Protein AF-0000000076305616 (afdb_homodimer)

Foldseek 3Di:
DPPLQLLAQQLPQFPPDHSVVLVVVLQVLLLVLLVVQPVPFDKDFFCALDDDSFLGKMKTLPVFALQFEEEEEEEADLQADDGLSRQCLQRLPQSVVRYMYMYGGFHGFPVDAPVRRLVSLLSVLVVVLVSSVVSNHNAYEYEYAAQGLLSQCLCLLDPVSVVVCVVVVSVLRYQEYERELYAQQCVSCVPDCSCVRNPDDPVNNQNRNQLPDDCQPEAADPNYAYEQEYEPSGRNNSVVRSVSVQVSNVSRYVHYHYYYHYDSDTSRCVSNCSNPCPPPVVVVVVCSSPVD/DPPLQLLAQQLPQFPPDHSVVLVVVLQVLLLVLLVCQPVPFDKDFFCALDDDSFLGKMKTLPVFALQFEEEEEEEDDLQADDGLSRQCLQRLPQSVVRYMYMYGGFHGFPVDAPVRRLVSLLSVLVVVLVSSVVSNHNAYEYEYAAQGLLSQCLCLLDPVSVVVCVVVVSVLRYQEYERELYAQQCVSCVPDCSCVRNPDDPVNNQNRNQLPDDCQPEAADPNYAYEQEYEPSGRNNSVVRSVSVQVSNVSRYVHYHYYYHYDSDTSRCVSNCSNPCPPPVNVVVVCSSPVD

Organism: NCBI:txid103933

pLDDT: mean 96.64, std 4.19, range [55.75, 98.94]

Radius of gyration: 24.88 Å; Cα contacts (8 Å, |Δi|>4): 1205; chains: 2; bounding box: 51×72×62 Å

Sequence (584 aa):
MYEQEILYSPSKWSKRFDQMQILSNYYKFAKKVTDDARKNCKCELNIPYGTTERTKYDIYGVDLPKDSPIFIFIHGGYWQEGSKDFAAFTVPVFVNKGIKVITIGYDLCPNVKFGDIISQIKIAIKHILNYASNLECRNVWLSGHSAGAHLASSILYDKLWLDEMTKNGYLNLLKGIVLIGGVYNLNPLLDTNIVTPLKLTKDEINTYSFTTLDTKNNTLIQGLKVIVTIGECDSPGLINESRECTQQLVTIVDDVHYIFLRGNIDHFNIMEELTNEEFILTKVILNNIFHEMYEQEILYSPSKWSKRFDQMQILSNYYKFAKKVTDDARKNCKCELNIPYGTTERTKYDIYGVDLPKDSPIFIFIHGGYWQEGSKDFAAFTVPVFVNKGIKVITIGYDLCPNVKFGDIISQIKIAIKHILNYASNLECRNVWLSGHSAGAHLASSILYDKLWLDEMTKNGYLNLLKGIVLIGGVYNLNPLLDTNIVTPLKLTKDEINTYSFTTLDTKNNTLIQGLKVIVTIGECDSPGLINESRECTQQLVTIVDDVHYIFLRGNIDHFNIMEELTNEEFILTKVILNNIFHE

Nearest PDB structures (foldseek):
  4e11-assembly1_A  TM=9.007E-01  e=4.785E-24  Drosophila melanogaster
  4e14-assembly1_A  TM=8.887E-01  e=6.473E-24  Drosophila melanogaster
  2yh2-assembly1_D  TM=6.624E-01  e=5.402E-14  Pyrobaculum calidifontis
  4po3-assembly1_X  TM=7.235E-01  e=1.911E-12  Lacticaseibacillus rhamnosus HN001
  3ga7-assembly1_A  TM=6.831E-01  e=3.497E-12  Salmonella enterica subsp. enterica serovar Typhimurium str. LT2

Structure (mmCIF, N/CA/C/O backbone):
data_AF-0000000076305616-model_v1
#
loop_
_entity.id
_entity.type
_entity.pdbx_description
1 polymer 'Kynurenine formamidase isoform X2'
#
loop_
_atom_site.group_PDB
_atom_site.id
_atom_site.type_symbol
_atom_site.label_atom_id
_atom_site.label_alt_id
_atom_site.label_comp_id
_atom_site.label_asym_id
_atom_site.label_entity_id
_atom_site.label_seq_id
_atom_site.pdbx_PDB_ins_code
_atom_site.Cartn_x
_atom_site.Cartn_y
_atom_site.Cartn_z
_atom_site.occupancy
_atom_site.B_iso_or_equiv
_atom_site.auth_seq_id
_atom_site.auth_comp_id
_atom_site.auth_asym_id
_atom_site.auth_atom_id
_atom_site.pdbx_PDB_model_num
ATOM 1 N N . MET A 1 1 ? -17.656 -29.75 12.617 1 56.59 1 MET A N 1
ATOM 2 C CA . MET A 1 1 ? -16.578 -29.031 11.93 1 56.59 1 MET A CA 1
ATOM 3 C C . MET A 1 1 ? -15.898 -28.031 12.867 1 56.59 1 MET A C 1
ATOM 5 O O . MET A 1 1 ? -16.578 -27.266 13.547 1 56.59 1 MET A O 1
ATOM 9 N N . TYR A 1 2 ? -14.523 -28.156 13.164 1 78.5 2 TYR A N 1
ATOM 10 C CA . TYR A 1 2 ? -13.773 -27.375 14.141 1 78.5 2 TYR A CA 1
ATOM 11 C C . TYR A 1 2 ? -13.805 -25.891 13.797 1 78.5 2 TYR A C 1
ATOM 13 O O . TYR A 1 2 ? -13.852 -25.516 12.625 1 78.5 2 TYR A O 1
ATOM 21 N N . GLU A 1 3 ? -14.32 -25.078 14.758 1 87.56 3 GLU A N 1
ATOM 22 C CA . GLU A 1 3 ? -14.414 -23.625 14.672 1 87.56 3 GLU A CA 1
ATOM 23 C C . GLU A 1 3 ? -13.281 -23.047 13.82 1 87.56 3 GLU A C 1
ATOM 25 O O . GLU A 1 3 ? -13.508 -22.172 12.992 1 87.56 3 GLU A O 1
ATOM 30 N N . GLN A 1 4 ? -12.188 -23.719 13.93 1 91.5 4 GLN A N 1
ATOM 31 C CA . GLN A 1 4 ? -11.016 -23.25 13.203 1 91.5 4 GLN A CA 1
ATOM 32 C C . GLN A 1 4 ? -11.148 -23.531 11.711 1 91.5 4 GLN A C 1
ATOM 34 O O . GLN A 1 4 ? -10.75 -22.719 10.875 1 91.5 4 GLN A O 1
ATOM 39 N N . GLU A 1 5 ? -11.742 -24.625 11.414 1 93.5 5 GLU A N 1
ATOM 40 C CA . GLU A 1 5 ? -11.914 -25.016 10.016 1 93.5 5 GLU A CA 1
ATOM 41 C C . GLU A 1 5 ? -12.883 -24.062 9.297 1 93.5 5 GLU A C 1
ATOM 43 O O . GLU A 1 5 ? -12.664 -23.719 8.133 1 93.5 5 GLU A O 1
ATOM 48 N N . ILE A 1 6 ? -13.898 -23.656 10 1 95.25 6 ILE A N 1
ATOM 49 C CA . ILE A 1 6 ? -14.875 -22.75 9.43 1 95.25 6 ILE A CA 1
ATOM 50 C C . ILE A 1 6 ? -14.211 -21.406 9.109 1 95.25 6 ILE A C 1
ATOM 52 O O . ILE A 1 6 ? -14.477 -20.812 8.062 1 95.25 6 ILE A O 1
ATOM 56 N N . LEU A 1 7 ? -13.219 -20.984 9.883 1 96.62 7 LEU A N 1
ATOM 57 C CA . LEU A 1 7 ? -12.531 -19.719 9.719 1 96.62 7 LEU A CA 1
ATOM 58 C C . LEU A 1 7 ? -11.625 -19.734 8.492 1 96.62 7 LEU A C 1
ATOM 60 O O . LEU A 1 7 ? -11.211 -18.688 8 1 96.62 7 LEU A O 1
ATOM 64 N N . TYR A 1 8 ? -11.367 -20.938 8.016 1 97.25 8 TYR A N 1
ATOM 65 C CA . TYR A 1 8 ? -10.461 -21.047 6.875 1 97.25 8 TYR A CA 1
ATOM 66 C C . TYR A 1 8 ? -11.156 -21.734 5.699 1 97.25 8 TYR A C 1
ATOM 68 O O . TYR A 1 8 ? -10.492 -22.234 4.789 1 97.25 8 TYR A O 1
ATOM 76 N N . SER A 1 9 ? -12.492 -21.781 5.738 1 96.25 9 SER A N 1
ATOM 77 C CA . SER A 1 9 ? -13.289 -22.312 4.641 1 96.25 9 SER A CA 1
ATOM 78 C C . SER A 1 9 ? -14.062 -21.203 3.932 1 96.25 9 SER A C 1
ATOM 80 O O . SER A 1 9 ? -15.203 -20.906 4.285 1 96.25 9 SER A O 1
ATOM 82 N N . PRO A 1 10 ? -13.492 -20.656 2.914 1 96.62 10 PRO A N 1
ATOM 83 C CA . PRO A 1 10 ? -14.086 -19.484 2.268 1 96.62 10 PRO A CA 1
ATOM 84 C C . PRO A 1 10 ? -15.5 -19.75 1.757 1 96.62 10 PRO A C 1
ATOM 86 O O . PRO A 1 10 ? -16.344 -18.844 1.738 1 96.62 10 PRO A O 1
ATOM 89 N N . SER A 1 11 ? -15.859 -20.969 1.358 1 95.5 11 SER A N 1
ATOM 90 C CA . SER A 1 11 ? -17.156 -21.297 0.788 1 95.5 11 SER A CA 1
ATOM 91 C C . SER A 1 11 ? -18.281 -21.109 1.812 1 95.5 11 SER A C 1
ATOM 93 O O . SER A 1 11 ? -19.453 -21.062 1.454 1 95.5 11 SER A O 1
ATOM 95 N N . LYS A 1 12 ? -17.922 -20.984 3.045 1 95.69 12 LYS A N 1
ATOM 96 C CA . LYS A 1 12 ? -18.922 -20.844 4.109 1 95.69 12 LYS A CA 1
ATOM 97 C C . LYS A 1 12 ? -19.234 -19.375 4.375 1 95.69 12 LYS A C 1
ATOM 99 O O . LYS A 1 12 ? -20.125 -19.062 5.176 1 95.69 12 LYS A O 1
ATOM 104 N N . TRP A 1 13 ? -18.578 -18.484 3.674 1 96.69 13 TRP A N 1
ATOM 105 C CA . TRP A 1 13 ? -18.688 -17.094 4.078 1 96.69 13 TRP A CA 1
ATOM 106 C C . TRP A 1 13 ? -19.219 -16.234 2.934 1 96.69 13 TRP A C 1
ATOM 108 O O . TRP A 1 13 ? -19.375 -15.023 3.08 1 96.69 13 TRP A O 1
ATOM 118 N N . SER A 1 14 ? -19.5 -16.859 1.777 1 95.19 14 SER A N 1
ATOM 119 C CA . SER A 1 14 ? -20.156 -16.125 0.698 1 95.19 14 SER A CA 1
ATOM 120 C C . SER A 1 14 ? -21.578 -15.766 1.072 1 95.19 14 SER A C 1
ATOM 122 O O . SER A 1 14 ? -22.297 -16.562 1.691 1 95.19 14 SER A O 1
ATOM 124 N N . LYS A 1 15 ? -22.016 -14.586 0.667 1 95 15 LYS A N 1
ATOM 125 C CA . LYS A 1 15 ? -23.391 -14.156 0.913 1 95 15 LYS A CA 1
ATOM 126 C C . LYS A 1 15 ? -24.25 -14.367 -0.322 1 95 15 LYS A C 1
ATOM 128 O O . LYS A 1 15 ? -25.469 -14.18 -0.268 1 95 15 LYS A O 1
ATOM 133 N N . ARG A 1 16 ? -23.641 -14.836 -1.451 1 94.06 16 ARG A N 1
ATOM 134 C CA . ARG A 1 16 ? -24.344 -14.953 -2.725 1 94.06 16 ARG A CA 1
ATOM 135 C C . ARG A 1 16 ? -25 -16.328 -2.861 1 94.06 16 ARG A C 1
ATOM 137 O O . ARG A 1 16 ? -26.078 -16.453 -3.469 1 94.06 16 ARG A O 1
ATOM 144 N N . PHE A 1 17 ? -24.312 -17.297 -2.307 1 89.44 17 PHE A N 1
ATOM 145 C CA . PHE A 1 17 ? -24.734 -18.688 -2.439 1 89.44 17 PHE A CA 1
ATOM 146 C C . PHE A 1 17 ? -24.422 -19.469 -1.168 1 89.44 17 PHE A C 1
ATOM 148 O O . PHE A 1 17 ? -23.641 -19.016 -0.335 1 89.44 17 PHE A O 1
ATOM 155 N N . ASP A 1 18 ? -25.125 -20.547 -1.082 1 90.06 18 ASP A N 1
ATOM 156 C CA . ASP A 1 18 ? -24.672 -21.469 -0.04 1 90.06 18 ASP A CA 1
ATOM 157 C C . ASP A 1 18 ? -23.391 -22.188 -0.457 1 90.06 18 ASP A C 1
ATOM 159 O O . ASP A 1 18 ? -22.922 -22.016 -1.582 1 90.06 18 ASP A O 1
ATOM 163 N N . GLN A 1 19 ? -22.812 -22.922 0.464 1 88.06 19 GLN A N 1
ATOM 164 C CA . GLN A 1 19 ? -21.484 -23.484 0.294 1 88.06 19 GLN A CA 1
ATOM 165 C C . GLN A 1 19 ? -21.422 -24.344 -0.967 1 88.06 19 GLN A C 1
ATOM 167 O O . GLN A 1 19 ? -20.5 -24.188 -1.779 1 88.06 19 GLN A O 1
ATOM 172 N N . MET A 1 20 ? -22.297 -25.188 -1.166 1 89.19 20 MET A N 1
ATOM 173 C CA . MET A 1 20 ? -22.281 -26.078 -2.32 1 89.19 20 MET A CA 1
ATOM 174 C C . MET A 1 20 ? -22.516 -25.297 -3.613 1 89.19 20 MET A C 1
ATOM 176 O O . MET A 1 20 ? -21.812 -25.516 -4.605 1 89.19 20 MET A O 1
ATOM 180 N N . GLN A 1 21 ? -23.312 -24.422 -3.607 1 94.19 21 GLN A N 1
ATOM 181 C CA . GLN A 1 21 ? -23.688 -23.641 -4.793 1 94.19 21 GLN A CA 1
ATOM 182 C C . GLN A 1 21 ? -22.562 -22.703 -5.207 1 94.19 21 GLN A C 1
ATOM 184 O O . GLN A 1 21 ? -22.297 -22.516 -6.398 1 94.19 21 GLN A O 1
ATOM 189 N N . ILE A 1 22 ? -21.891 -22.172 -4.234 1 95.31 22 ILE A N 1
ATOM 190 C CA . ILE A 1 22 ? -20.859 -21.188 -4.547 1 95.31 22 ILE A CA 1
ATOM 191 C C . ILE A 1 22 ? -19.703 -21.875 -5.285 1 95.31 22 ILE A C 1
ATOM 193 O O . ILE A 1 22 ? -19.156 -21.312 -6.238 1 95.31 22 ILE A O 1
ATOM 197 N N . LEU A 1 23 ? -19.344 -23.062 -4.871 1 94.12 23 LEU A N 1
ATOM 198 C CA . LEU A 1 23 ? -18.25 -23.781 -5.523 1 94.12 23 LEU A CA 1
ATOM 199 C C . LEU A 1 23 ? -18.656 -24.203 -6.934 1 94.12 23 LEU A C 1
ATOM 201 O O . LEU A 1 23 ? -17.875 -24.047 -7.875 1 94.12 23 LEU A O 1
ATOM 205 N N . SER A 1 24 ? -19.875 -24.719 -7.035 1 95.25 24 SER A N 1
ATOM 206 C CA . SER A 1 24 ? -20.375 -25.141 -8.344 1 95.25 24 SER A CA 1
ATOM 207 C C . SER A 1 24 ? -20.422 -23.953 -9.312 1 95.25 24 SER A C 1
ATOM 209 O O . SER A 1 24 ? -20 -24.062 -10.461 1 95.25 24 SER A O 1
ATOM 211 N N . ASN A 1 25 ? -20.938 -22.906 -8.828 1 96.44 25 ASN A N 1
ATOM 212 C CA . ASN A 1 25 ? -21.016 -21.719 -9.656 1 96.44 25 ASN A CA 1
ATOM 213 C C . ASN A 1 25 ? -19.641 -21.203 -10.047 1 96.44 25 ASN A C 1
ATOM 215 O O . ASN A 1 25 ? -19.422 -20.812 -11.195 1 96.44 25 ASN A O 1
ATOM 219 N N . TYR A 1 26 ? -18.766 -21.266 -9.117 1 96.38 26 TYR A N 1
ATOM 220 C CA . TYR A 1 26 ? -17.422 -20.781 -9.359 1 96.38 26 TYR A CA 1
ATOM 221 C C . TYR A 1 26 ? -16.734 -21.594 -10.453 1 96.38 26 TYR A C 1
ATOM 223 O O . TYR A 1 26 ? -16.172 -21.031 -11.391 1 96.38 26 TYR A O 1
ATOM 231 N N . TYR A 1 27 ? -16.812 -22.844 -10.359 1 95.5 27 TYR A N 1
ATOM 232 C CA . TYR A 1 27 ? -16.141 -23.719 -11.328 1 95.5 27 TYR A CA 1
ATOM 233 C C . TYR A 1 27 ? -16.797 -23.625 -12.695 1 95.5 27 TYR A C 1
ATOM 235 O O . TYR A 1 27 ? -16.125 -23.672 -13.727 1 95.5 27 TYR A O 1
ATOM 243 N N . LYS A 1 28 ? -18.094 -23.516 -12.633 1 97.25 28 LYS A N 1
ATOM 244 C CA . LYS A 1 28 ? -18.812 -23.344 -13.891 1 97.25 28 LYS A CA 1
ATOM 245 C C . LYS A 1 28 ? -18.391 -22.062 -14.594 1 97.25 28 LYS A C 1
ATOM 247 O O . LYS A 1 28 ? -18.141 -22.047 -15.797 1 97.25 28 LYS A O 1
ATOM 252 N N . PHE A 1 29 ? -18.344 -21.016 -13.82 1 97.94 29 PHE A N 1
ATOM 253 C CA . PHE A 1 29 ? -17.938 -19.734 -14.359 1 97.94 29 PHE A CA 1
ATOM 254 C C . PHE A 1 29 ? -16.5 -19.781 -14.859 1 97.94 29 PHE A C 1
ATOM 256 O O . PHE A 1 29 ? -16.203 -19.312 -15.969 1 97.94 29 PHE A O 1
ATOM 263 N N . ALA A 1 30 ? -15.602 -20.359 -14.086 1 98.12 30 ALA A N 1
ATOM 264 C CA . ALA A 1 30 ? -14.18 -20.453 -14.422 1 98.12 30 ALA A CA 1
ATOM 265 C C . ALA A 1 30 ? -13.977 -21.25 -15.711 1 98.12 30 ALA A C 1
ATOM 267 O O . ALA A 1 30 ? -13.188 -20.844 -16.578 1 98.12 30 ALA A O 1
ATOM 268 N N . LYS A 1 31 ? -14.672 -22.297 -15.789 1 97.75 31 LYS A N 1
ATOM 269 C CA . LYS A 1 31 ? -14.578 -23.109 -17 1 97.75 31 LYS A CA 1
ATOM 270 C C . LYS A 1 31 ? -15.062 -22.344 -18.219 1 97.75 31 LYS A C 1
ATOM 272 O O . LYS A 1 31 ? -14.406 -22.359 -19.266 1 97.75 31 LYS A O 1
ATOM 277 N N . LYS A 1 32 ? -16.156 -21.734 -18.078 1 98.25 32 LYS A N 1
ATOM 278 C CA . LYS A 1 32 ? -16.734 -20.969 -19.188 1 98.25 32 LYS A CA 1
ATOM 279 C C . LYS A 1 32 ? -15.766 -19.875 -19.641 1 98.25 32 LYS A C 1
ATOM 281 O O . LYS A 1 32 ? -15.531 -19.703 -20.844 1 98.25 32 LYS A O 1
ATOM 286 N N . VAL A 1 33 ? -15.234 -19.125 -18.703 1 98.44 33 VAL A N 1
ATOM 287 C CA . VAL A 1 33 ? -14.328 -18.016 -19.016 1 98.44 33 VAL A CA 1
ATOM 288 C C . VAL A 1 33 ? -13.086 -18.547 -19.703 1 98.44 33 VAL A C 1
ATOM 290 O O . VAL A 1 33 ? -12.594 -17.953 -20.672 1 98.44 33 VAL A O 1
ATOM 293 N N . THR A 1 34 ? -12.562 -19.688 -19.266 1 98.62 34 THR A N 1
ATOM 294 C CA . THR A 1 34 ? -11.352 -20.266 -19.844 1 98.62 34 THR A CA 1
ATOM 295 C C . THR A 1 34 ? -11.625 -20.797 -21.25 1 98.62 34 THR A C 1
ATOM 297 O O . THR A 1 34 ? -10.844 -20.547 -22.172 1 98.62 34 THR A O 1
ATOM 300 N N . ASP A 1 35 ? -12.75 -21.469 -21.391 1 98.31 35 ASP A N 1
ATOM 301 C CA . ASP A 1 35 ? -13.125 -21.969 -22.703 1 98.31 35 ASP A CA 1
ATOM 302 C C . ASP A 1 35 ? -13.297 -20.828 -23.703 1 98.31 35 ASP A C 1
ATOM 304 O O . ASP A 1 35 ? -12.828 -20.922 -24.844 1 98.31 35 ASP A O 1
ATOM 308 N N . ASP A 1 36 ? -13.953 -19.828 -23.281 1 98.31 36 ASP A N 1
ATOM 309 C CA . ASP A 1 36 ? -14.164 -18.656 -24.125 1 98.31 36 ASP A CA 1
ATOM 310 C C . ASP A 1 36 ? -12.828 -18 -24.5 1 98.31 36 ASP A C 1
ATOM 312 O O . ASP A 1 36 ? -12.633 -17.578 -25.641 1 98.31 36 ASP A O 1
ATOM 316 N N . ALA A 1 37 ? -11.922 -17.953 -23.531 1 98.25 37 ALA A N 1
ATOM 317 C CA . ALA A 1 37 ? -10.602 -17.391 -23.781 1 98.25 37 ALA A CA 1
ATOM 318 C C . ALA A 1 37 ? -9.844 -18.188 -24.844 1 98.25 37 ALA A C 1
ATOM 320 O O . ALA A 1 37 ? -9.242 -17.625 -25.75 1 98.25 37 ALA A O 1
ATOM 321 N N . ARG A 1 38 ? -9.883 -19.484 -24.703 1 97.94 38 ARG A N 1
ATOM 322 C CA . ARG A 1 38 ? -9.18 -20.375 -25.609 1 97.94 38 ARG A CA 1
ATOM 323 C C . ARG A 1 38 ? -9.766 -20.281 -27.016 1 97.94 38 ARG A C 1
ATOM 325 O O . ARG A 1 38 ? -9.047 -20.438 -28 1 97.94 38 ARG A O 1
ATOM 332 N N . LYS A 1 39 ? -11.023 -19.984 -27.062 1 97.25 39 LYS A N 1
ATOM 333 C CA . LYS A 1 39 ? -11.719 -19.875 -28.344 1 97.25 39 LYS A CA 1
ATOM 334 C C . LYS A 1 39 ? -11.484 -18.516 -28.984 1 97.25 39 LYS A C 1
ATOM 336 O O . LYS A 1 39 ? -11.344 -18.422 -30.219 1 97.25 39 LYS A O 1
ATOM 341 N N . ASN A 1 40 ? -11.406 -17.469 -28.219 1 96.06 40 ASN A N 1
ATOM 342 C CA . ASN A 1 40 ? -11.5 -16.125 -28.75 1 96.06 40 ASN A CA 1
ATOM 343 C C . ASN A 1 40 ? -10.133 -15.445 -28.828 1 96.06 40 ASN A C 1
ATOM 345 O O . ASN A 1 40 ? -9.977 -14.43 -29.5 1 96.06 40 ASN A O 1
ATOM 349 N N . CYS A 1 41 ? -9.141 -15.977 -28.125 1 96.69 41 CYS A N 1
ATOM 350 C CA . CYS A 1 41 ? -7.797 -15.422 -28.125 1 96.69 41 CYS A CA 1
ATOM 351 C C . CYS A 1 41 ? -6.805 -16.391 -28.766 1 96.69 41 CYS A C 1
ATOM 353 O O . CYS A 1 41 ? -6.918 -17.594 -28.594 1 96.69 41 CYS A O 1
ATOM 355 N N . LYS A 1 42 ? -5.895 -15.805 -29.562 1 98 42 LYS A N 1
ATOM 356 C CA . LYS A 1 42 ? -4.785 -16.656 -29.984 1 98 42 LYS A CA 1
ATOM 357 C C . LYS A 1 42 ? -3.943 -17.094 -28.797 1 98 42 LYS A C 1
ATOM 359 O O . LYS A 1 42 ? -3.531 -16.25 -27.984 1 98 42 LYS A O 1
ATOM 364 N N . CYS A 1 43 ? -3.773 -18.391 -28.625 1 98.38 43 CYS A N 1
ATOM 365 C CA . CYS A 1 43 ? -3.09 -18.875 -27.438 1 98.38 43 CYS A CA 1
ATOM 366 C C . CYS A 1 43 ? -2.209 -20.078 -27.766 1 98.38 43 CYS A C 1
ATOM 368 O O . CYS A 1 43 ? -2.357 -20.688 -28.828 1 98.38 43 CYS A O 1
ATOM 370 N N . GLU A 1 44 ? -1.207 -20.344 -27.047 1 98.56 44 GLU A N 1
ATOM 371 C CA . GLU A 1 44 ? -0.39 -21.547 -26.984 1 98.56 44 GLU A CA 1
ATOM 372 C C . GLU A 1 44 ? -0.628 -22.312 -25.688 1 98.56 44 GLU A C 1
ATOM 374 O O . GLU A 1 44 ? -0.387 -21.781 -24.609 1 98.56 44 GLU A O 1
ATOM 379 N N . LEU A 1 45 ? -1.111 -23.5 -25.859 1 98.5 45 LEU A N 1
ATOM 380 C CA . LEU A 1 45 ? -1.536 -24.266 -24.688 1 98.5 45 LEU A CA 1
ATOM 381 C C . LEU A 1 45 ? -0.515 -25.344 -24.344 1 98.5 45 LEU A C 1
ATOM 383 O O . LEU A 1 45 ? 0.183 -25.844 -25.219 1 98.5 45 LEU A O 1
ATOM 387 N N . ASN A 1 46 ? -0.396 -25.625 -23.031 1 98.5 46 ASN A N 1
ATOM 388 C CA . ASN A 1 46 ? 0.307 -26.797 -22.5 1 98.5 46 ASN A CA 1
ATOM 389 C C . ASN A 1 46 ? 1.798 -26.75 -22.812 1 98.5 46 ASN A C 1
ATOM 391 O O . ASN A 1 46 ? 2.369 -27.734 -23.281 1 98.5 46 ASN A O 1
ATOM 395 N N . ILE A 1 47 ? 2.396 -25.625 -22.609 1 98.69 47 ILE A N 1
ATOM 396 C CA . ILE A 1 47 ? 3.844 -25.484 -22.719 1 98.69 47 ILE A CA 1
ATOM 397 C C . ILE A 1 47 ? 4.516 -26.094 -21.484 1 98.69 47 ILE A C 1
ATOM 399 O O . ILE A 1 47 ? 4.305 -25.609 -20.359 1 98.69 47 ILE A O 1
ATOM 403 N N . PRO A 1 48 ? 5.293 -27.078 -21.594 1 98.62 48 PRO A N 1
ATOM 404 C CA . PRO A 1 48 ? 5.871 -27.75 -20.438 1 98.62 48 PRO A CA 1
ATOM 405 C C . PRO A 1 48 ? 7.004 -26.969 -19.797 1 98.62 48 PRO A C 1
ATOM 407 O O . PRO A 1 48 ? 7.812 -26.359 -20.5 1 98.62 48 PRO A O 1
ATOM 410 N N . TYR A 1 49 ? 7.082 -26.891 -18.531 1 98.5 49 TYR A N 1
ATOM 411 C CA . TYR A 1 49 ? 8.234 -26.375 -17.797 1 98.5 49 TYR A CA 1
ATOM 412 C C . TYR A 1 49 ? 8.82 -27.438 -16.875 1 98.5 49 TYR A C 1
ATOM 414 O O . TYR A 1 49 ? 9.82 -27.203 -16.203 1 98.5 49 TYR A O 1
ATOM 422 N N . GLY A 1 50 ? 8.141 -28.578 -16.844 1 97.88 50 GLY A N 1
ATOM 423 C CA . GLY A 1 50 ? 8.531 -29.766 -16.109 1 97.88 50 GLY A CA 1
ATOM 424 C C . GLY A 1 50 ? 8.156 -31.047 -16.812 1 97.88 50 GLY A C 1
ATOM 425 O O . GLY A 1 50 ? 7.844 -31.047 -18 1 97.88 50 GLY A O 1
ATOM 426 N N . THR A 1 51 ? 8.164 -32.188 -16.047 1 97.12 51 THR A N 1
ATOM 427 C CA . THR A 1 51 ? 8.062 -33.5 -16.703 1 97.12 51 THR A CA 1
ATOM 428 C C . THR A 1 51 ? 6.664 -34.094 -16.516 1 97.12 51 THR A C 1
ATOM 430 O O . THR A 1 51 ? 6.293 -35.031 -17.188 1 97.12 51 THR A O 1
ATOM 433 N N . THR A 1 52 ? 5.891 -33.531 -15.656 1 97.75 52 THR A N 1
ATOM 434 C CA . THR A 1 52 ? 4.578 -34.094 -15.383 1 97.75 52 THR A CA 1
ATOM 435 C C . THR A 1 52 ? 3.506 -33.438 -16.25 1 97.75 52 THR A C 1
ATOM 437 O O . THR A 1 52 ? 3.742 -32.406 -16.844 1 97.75 52 THR A O 1
ATOM 440 N N . GLU A 1 53 ? 2.307 -34.031 -16.25 1 97.56 53 GLU A N 1
ATOM 441 C CA . GLU A 1 53 ? 1.193 -33.531 -17.062 1 97.56 53 GLU A CA 1
ATOM 442 C C . GLU A 1 53 ? 0.708 -32.188 -16.562 1 97.56 53 GLU A C 1
ATOM 444 O O . GLU A 1 53 ? 0.165 -31.391 -17.328 1 97.56 53 GLU A O 1
ATOM 449 N N . ARG A 1 54 ? 0.952 -31.875 -15.344 1 98.38 54 ARG A N 1
ATOM 450 C CA . ARG A 1 54 ? 0.399 -30.641 -14.766 1 98.38 54 ARG A CA 1
ATOM 451 C C . ARG A 1 54 ? 1.433 -29.531 -14.758 1 98.38 54 ARG A C 1
ATOM 453 O O . ARG A 1 54 ? 1.094 -28.359 -14.531 1 98.38 54 ARG A O 1
ATOM 460 N N . THR A 1 55 ? 2.678 -29.859 -15 1 98.69 55 THR A N 1
ATOM 461 C CA . THR A 1 55 ? 3.738 -28.859 -14.977 1 98.69 55 THR A CA 1
ATOM 462 C C . THR A 1 55 ? 3.854 -28.172 -16.344 1 98.69 55 THR A C 1
ATOM 464 O O . THR A 1 55 ? 4.895 -28.25 -17 1 98.69 55 THR A O 1
ATOM 467 N N . LYS A 1 56 ? 2.777 -27.516 -16.688 1 98.81 56 LYS A N 1
ATOM 468 C CA . LYS A 1 56 ? 2.625 -26.812 -17.938 1 98.81 56 LYS A CA 1
ATOM 469 C C . LYS A 1 56 ? 1.97 -25.438 -17.734 1 98.81 56 LYS A C 1
ATOM 471 O O . LYS A 1 56 ? 1.301 -25.219 -16.719 1 98.81 56 LYS A O 1
ATOM 476 N N . TYR A 1 57 ? 2.234 -24.531 -18.609 1 98.81 57 TYR A N 1
ATOM 477 C CA . TYR A 1 57 ? 1.529 -23.25 -18.578 1 98.81 57 TYR A CA 1
ATOM 478 C C . TYR A 1 57 ? 0.945 -22.906 -19.938 1 98.81 57 TYR A C 1
ATOM 480 O O . TYR A 1 57 ? 1.309 -23.531 -20.953 1 98.81 57 TYR A O 1
ATOM 488 N N . ASP A 1 58 ? -0.035 -22.094 -20 1 98.88 58 ASP A N 1
ATOM 489 C CA . ASP A 1 58 ? -0.681 -21.578 -21.203 1 98.88 58 ASP A CA 1
ATOM 490 C C . ASP A 1 58 ? -0.344 -20.094 -21.406 1 98.88 58 ASP A C 1
ATOM 492 O O . ASP A 1 58 ? -0.211 -19.344 -20.438 1 98.88 58 ASP A O 1
ATOM 496 N N . ILE A 1 59 ? -0.215 -19.688 -22.672 1 98.81 59 ILE A N 1
ATOM 497 C CA . ILE A 1 59 ? -0.005 -18.281 -23.016 1 98.81 59 ILE A CA 1
ATOM 498 C C . ILE A 1 59 ? -1.165 -17.781 -23.875 1 98.81 59 ILE A C 1
ATOM 500 O O . ILE A 1 59 ? -1.467 -18.375 -24.922 1 98.81 59 ILE A O 1
ATOM 504 N N . TYR A 1 60 ? -1.842 -16.781 -23.406 1 98.81 60 TYR A N 1
ATOM 505 C CA . TYR A 1 60 ? -2.896 -16.109 -24.156 1 98.81 60 TYR A CA 1
ATOM 506 C C . TYR A 1 60 ? -2.408 -14.773 -24.703 1 98.81 60 TYR A C 1
ATOM 508 O O . TYR A 1 60 ? -1.687 -14.039 -24.016 1 98.81 60 TYR A O 1
ATOM 516 N N . GLY A 1 61 ? -2.801 -14.414 -25.906 1 98.5 61 GLY A N 1
ATOM 517 C CA . GLY A 1 61 ? -2.352 -13.188 -26.547 1 98.5 61 GLY A CA 1
ATOM 518 C C . GLY A 1 61 ? -1.021 -13.336 -27.25 1 98.5 61 GLY A C 1
ATOM 519 O O . GLY A 1 61 ? -0.166 -12.453 -27.172 1 98.5 61 GLY A O 1
ATOM 520 N N . VAL A 1 62 ? -0.816 -14.484 -27.875 1 98.06 62 VAL A N 1
ATOM 521 C CA . VAL A 1 62 ? 0.474 -14.781 -28.484 1 98.06 62 VAL A CA 1
ATOM 522 C C . VAL A 1 62 ? 0.671 -13.914 -29.719 1 98.06 62 VAL A C 1
ATOM 524 O O . VAL A 1 62 ? 1.787 -13.797 -30.234 1 98.06 62 VAL A O 1
ATOM 527 N N . ASP A 1 63 ? -0.346 -13.336 -30.266 1 98 63 ASP A N 1
ATOM 528 C CA . ASP A 1 63 ? -0.266 -12.492 -31.453 1 98 63 ASP A CA 1
ATOM 529 C C . ASP A 1 63 ? -0.014 -11.039 -31.078 1 98 63 ASP A C 1
ATOM 531 O O . ASP A 1 63 ? 0.171 -10.188 -31.969 1 98 63 ASP A O 1
ATOM 535 N N . LEU A 1 64 ? 0.008 -10.703 -29.812 1 98.31 64 LEU A N 1
ATOM 536 C CA . LEU A 1 64 ? 0.335 -9.352 -29.375 1 98.31 64 LEU A CA 1
ATOM 537 C C . LEU A 1 64 ? 1.801 -9.031 -29.641 1 98.31 64 LEU A C 1
ATOM 539 O O . LEU A 1 64 ? 2.611 -9.938 -29.844 1 98.31 64 LEU A O 1
ATOM 543 N N . PRO A 1 65 ? 2.16 -7.727 -29.656 1 98 65 PRO A N 1
ATOM 544 C CA . PRO A 1 65 ? 3.559 -7.336 -29.859 1 98 65 PRO A CA 1
ATOM 545 C C . PRO A 1 65 ? 4.508 -8.023 -28.875 1 98 65 PRO A C 1
ATOM 547 O O . PRO A 1 65 ? 4.121 -8.336 -27.75 1 98 65 PRO A O 1
ATOM 550 N N . LYS A 1 66 ? 5.695 -8.203 -29.281 1 97.06 66 LYS A N 1
ATOM 551 C CA . LYS A 1 66 ? 6.699 -8.906 -28.484 1 97.06 66 LYS A CA 1
ATOM 552 C C . LYS A 1 66 ? 6.969 -8.188 -27.172 1 97.06 66 LYS A C 1
ATOM 554 O O . LYS A 1 66 ? 7.191 -8.828 -26.141 1 97.06 66 LYS A O 1
ATOM 559 N N . ASP A 1 67 ? 6.875 -6.914 -27.203 1 97.38 67 ASP A N 1
ATOM 560 C CA . ASP A 1 67 ? 7.23 -6.148 -26.016 1 97.38 67 ASP A CA 1
ATOM 561 C C . ASP A 1 67 ? 6.027 -5.965 -25.094 1 97.38 67 ASP A C 1
ATOM 563 O O . ASP A 1 67 ? 6.113 -5.27 -24.078 1 97.38 67 ASP A O 1
ATOM 567 N N . SER A 1 68 ? 4.855 -6.621 -25.391 1 98.38 68 SER A N 1
ATOM 568 C CA . SER A 1 68 ? 3.672 -6.52 -24.547 1 98.38 68 SER A CA 1
ATOM 569 C C . SER A 1 68 ? 3.969 -6.984 -23.125 1 98.38 68 SER A C 1
ATOM 571 O O . SER A 1 68 ? 4.719 -7.941 -22.922 1 98.38 68 SER A O 1
ATOM 573 N N . PRO A 1 69 ? 3.404 -6.273 -22.109 1 98.62 69 PRO A N 1
ATOM 574 C CA . PRO A 1 69 ? 3.531 -6.781 -20.75 1 98.62 69 PRO A CA 1
ATOM 575 C C . PRO A 1 69 ? 2.971 -8.195 -20.594 1 98.62 69 PRO A C 1
ATOM 577 O O . PRO A 1 69 ? 2.156 -8.633 -21.406 1 98.62 69 PRO A O 1
ATOM 580 N N . ILE A 1 70 ? 3.432 -8.891 -19.625 1 98.81 70 ILE A N 1
ATOM 581 C CA . ILE A 1 70 ? 2.971 -10.242 -19.328 1 98.81 70 ILE A CA 1
ATOM 582 C C . ILE A 1 70 ? 2.412 -10.297 -17.906 1 98.81 70 ILE A C 1
ATOM 584 O O . ILE A 1 70 ? 3.025 -9.773 -16.969 1 98.81 70 ILE A O 1
ATOM 588 N N . PHE A 1 71 ? 1.246 -10.836 -17.781 1 98.88 71 PHE A N 1
ATOM 589 C CA . PHE A 1 71 ? 0.614 -11.078 -16.484 1 98.88 71 PHE A CA 1
ATOM 590 C C . PHE A 1 71 ? 0.509 -12.578 -16.219 1 98.88 71 PHE A C 1
ATOM 592 O O . PHE A 1 71 ? -0.196 -13.297 -16.938 1 98.88 71 PHE A O 1
ATOM 599 N N . ILE A 1 72 ? 1.221 -13.07 -15.203 1 98.94 72 ILE A N 1
ATOM 600 C CA . ILE A 1 72 ? 1.253 -14.484 -14.836 1 98.94 72 ILE A CA 1
ATOM 601 C C . ILE A 1 72 ? 0.238 -14.75 -13.727 1 98.94 72 ILE A C 1
ATOM 603 O O . ILE A 1 72 ? 0.136 -13.977 -12.766 1 98.94 72 ILE A O 1
ATOM 607 N N . PHE A 1 73 ? -0.48 -15.859 -13.883 1 98.88 73 PHE A N 1
ATOM 608 C CA . PHE A 1 73 ? -1.479 -16.188 -12.875 1 98.88 73 PHE A CA 1
ATOM 609 C C . PHE A 1 73 ? -1.32 -17.625 -12.398 1 98.88 73 PHE A C 1
ATOM 611 O O . PHE A 1 73 ? -1.192 -18.547 -13.211 1 98.88 73 PHE A O 1
ATOM 618 N N . ILE A 1 74 ? -1.342 -17.781 -11.047 1 98.94 74 ILE A N 1
ATOM 619 C CA . ILE A 1 74 ? -1.279 -19.078 -10.383 1 98.94 74 ILE A CA 1
ATOM 620 C C . ILE A 1 74 ? -2.604 -19.375 -9.688 1 98.94 74 ILE A C 1
ATOM 622 O O . ILE A 1 74 ? -3.02 -18.625 -8.797 1 98.94 74 ILE A O 1
ATOM 626 N N . HIS A 1 75 ? -3.248 -20.453 -10.039 1 98.69 75 HIS A N 1
ATOM 627 C CA . HIS A 1 75 ? -4.578 -20.797 -9.539 1 98.69 75 HIS A CA 1
ATOM 628 C C . HIS A 1 75 ? -4.523 -21.266 -8.094 1 98.69 75 HIS A C 1
ATOM 630 O O . HIS A 1 75 ? -3.469 -21.703 -7.617 1 98.69 75 HIS A O 1
ATOM 636 N N . GLY A 1 76 ? -5.684 -21.188 -7.48 1 98 76 GLY A N 1
ATOM 637 C CA . GLY A 1 76 ? -5.828 -21.656 -6.113 1 98 76 GLY A CA 1
ATOM 638 C C . GLY A 1 76 ? -6.285 -23.109 -6.031 1 98 76 GLY A C 1
ATOM 639 O O . GLY A 1 76 ? -6.062 -23.891 -6.961 1 98 76 GLY A O 1
ATOM 640 N N . GLY A 1 77 ? -6.75 -23.5 -4.816 1 97.06 77 GLY A N 1
ATOM 641 C CA . GLY A 1 77 ? -7.258 -24.844 -4.617 1 97.06 77 GLY A CA 1
ATOM 642 C C . GLY A 1 77 ? -6.637 -25.547 -3.428 1 97.06 77 GLY A C 1
ATOM 643 O O . GLY A 1 77 ? -6.52 -26.781 -3.414 1 97.06 77 GLY A O 1
ATOM 644 N N . TYR A 1 78 ? -6.113 -24.812 -2.447 1 97.62 78 TYR A N 1
ATOM 645 C CA . TYR A 1 78 ? -5.504 -25.344 -1.234 1 97.62 78 TYR A CA 1
ATOM 646 C C . TYR A 1 78 ? -4.453 -26.391 -1.57 1 97.62 78 TYR A C 1
ATOM 648 O O . TYR A 1 78 ? -4.379 -27.438 -0.922 1 97.62 78 TYR A O 1
ATOM 656 N N . TRP A 1 79 ? -3.742 -26.188 -2.6 1 98.19 79 TRP A N 1
ATOM 657 C CA . TRP A 1 79 ? -2.631 -27 -3.07 1 98.19 79 TRP A CA 1
ATOM 658 C C . TRP A 1 79 ? -3.098 -28.422 -3.385 1 98.19 79 TRP A C 1
ATOM 660 O O . TRP A 1 79 ? -2.277 -29.328 -3.584 1 98.19 79 TRP A O 1
ATOM 670 N N . GLN A 1 80 ? -4.367 -28.656 -3.441 1 97.62 80 GLN A N 1
ATOM 671 C CA . GLN A 1 80 ? -4.871 -30.016 -3.59 1 97.62 80 GLN A CA 1
ATOM 672 C C . GLN A 1 80 ? -5.867 -30.109 -4.738 1 97.62 80 GLN A C 1
ATOM 674 O O . GLN A 1 80 ? -6.262 -31.219 -5.137 1 97.62 80 GLN A O 1
ATOM 679 N N . GLU A 1 81 ? -6.301 -28.984 -5.18 1 96.31 81 GLU A N 1
ATOM 680 C CA . GLU A 1 81 ? -7.238 -28.953 -6.297 1 96.31 81 GLU A CA 1
ATOM 681 C C . GLU A 1 81 ? -6.945 -27.781 -7.227 1 96.31 81 GLU A C 1
ATOM 683 O O . GLU A 1 81 ? -6.023 -27 -6.984 1 96.31 81 GLU A O 1
ATOM 688 N N . GLY A 1 82 ? -7.707 -27.719 -8.359 1 95.94 82 GLY A N 1
ATOM 689 C CA . GLY A 1 82 ? -7.582 -26.641 -9.336 1 95.94 82 GLY A CA 1
ATOM 690 C C . GLY A 1 82 ? -6.684 -27 -10.508 1 95.94 82 GLY A C 1
ATOM 691 O O . GLY A 1 82 ? -6.133 -28.094 -10.555 1 95.94 82 GLY A O 1
ATOM 692 N N . SER A 1 83 ? -6.66 -26.156 -11.43 1 97.62 83 SER A N 1
ATOM 693 C CA . SER A 1 83 ? -5.84 -26.297 -12.625 1 97.62 83 SER A CA 1
ATOM 694 C C . SER A 1 83 ? -5.816 -25.016 -13.445 1 97.62 83 SER A C 1
ATOM 696 O O . SER A 1 83 ? -6.668 -24.141 -13.258 1 97.62 83 SER A O 1
ATOM 698 N N . LYS A 1 84 ? -4.809 -24.953 -14.336 1 97.88 84 LYS A N 1
ATOM 699 C CA . LYS A 1 84 ? -4.711 -23.812 -15.234 1 97.88 84 LYS A CA 1
ATOM 700 C C . LYS A 1 84 ? -5.906 -23.75 -16.188 1 97.88 84 LYS A C 1
ATOM 702 O O . LYS A 1 84 ? -6.184 -22.703 -16.766 1 97.88 84 LYS A O 1
ATOM 707 N N . ASP A 1 85 ? -6.703 -24.859 -16.266 1 97.25 85 ASP A N 1
ATOM 708 C CA . ASP A 1 85 ? -7.836 -24.953 -17.188 1 97.25 85 ASP A CA 1
ATOM 709 C C . ASP A 1 85 ? -9.062 -24.25 -16.609 1 97.25 85 ASP A C 1
ATOM 711 O O . ASP A 1 85 ? -10.109 -24.188 -17.25 1 97.25 85 ASP A O 1
ATOM 715 N N . PHE A 1 86 ? -8.906 -23.656 -15.414 1 96.94 86 PHE A N 1
ATOM 716 C CA . PHE A 1 86 ? -9.953 -22.891 -14.75 1 96.94 86 PHE A CA 1
ATOM 717 C C . PHE A 1 86 ? -9.406 -21.547 -14.273 1 96.94 86 PHE A C 1
ATOM 719 O O . PHE A 1 86 ? -9.875 -21 -13.266 1 96.94 86 PHE A O 1
ATOM 726 N N . ALA A 1 87 ? -8.398 -21.016 -15 1 97.44 87 ALA A N 1
ATOM 727 C CA . ALA A 1 87 ? -7.68 -19.922 -14.359 1 97.44 87 ALA A CA 1
ATOM 728 C C . ALA A 1 87 ? -7.551 -18.719 -15.289 1 97.44 87 ALA A C 1
ATOM 730 O O . ALA A 1 87 ? -6.73 -17.828 -15.055 1 97.44 87 ALA A O 1
ATOM 731 N N . ALA A 1 88 ? -8.352 -18.641 -16.359 1 98.31 88 ALA A N 1
ATOM 732 C CA . ALA A 1 88 ? -8.156 -17.609 -17.375 1 98.31 88 ALA A CA 1
ATOM 733 C C . ALA A 1 88 ? -9.039 -16.391 -17.078 1 98.31 88 ALA A C 1
ATOM 735 O O . ALA A 1 88 ? -9.523 -15.734 -18.016 1 98.31 88 ALA A O 1
ATOM 736 N N . PHE A 1 89 ? -9.227 -16 -15.852 1 97.81 89 PHE A N 1
ATOM 737 C CA . PHE A 1 89 ? -10.156 -14.961 -15.43 1 97.81 89 PHE A CA 1
ATOM 738 C C . PHE A 1 89 ? -9.758 -13.609 -16 1 97.81 89 PHE A C 1
ATOM 740 O O . PHE A 1 89 ? -10.617 -12.805 -16.375 1 97.81 89 PHE A O 1
ATOM 747 N N . THR A 1 90 ? -8.422 -13.344 -16.094 1 97.88 90 THR A N 1
ATOM 748 C CA . THR A 1 90 ? -7.969 -12.008 -16.469 1 97.88 90 THR A CA 1
ATOM 749 C C . THR A 1 90 ? -7.859 -11.891 -17.984 1 97.88 90 THR A C 1
ATOM 751 O O . THR A 1 90 ? -7.73 -10.781 -18.516 1 97.88 90 THR A O 1
ATOM 754 N N . VAL A 1 91 ? -7.941 -13.016 -18.703 1 98.5 91 VAL A N 1
ATOM 755 C CA . VAL A 1 91 ? -7.637 -13.055 -20.141 1 98.5 91 VAL A CA 1
ATOM 756 C C . VAL A 1 91 ? -8.57 -12.117 -20.891 1 98.5 91 VAL A C 1
ATOM 758 O O . VAL A 1 91 ? -8.117 -11.281 -21.672 1 98.5 91 VAL A O 1
ATOM 761 N N . PRO A 1 92 ? -9.859 -12.109 -20.609 1 97.25 92 PRO A N 1
ATOM 762 C CA . PRO A 1 92 ? -10.766 -11.289 -21.422 1 97.25 92 PRO A CA 1
ATOM 763 C C . PRO A 1 92 ? -10.414 -9.805 -21.375 1 97.25 92 PRO A C 1
ATOM 765 O O . PRO A 1 92 ? -10.391 -9.141 -22.422 1 97.25 92 PRO A O 1
ATOM 768 N N . VAL A 1 93 ? -10.062 -9.297 -20.219 1 98.19 93 VAL A N 1
ATOM 769 C CA . VAL A 1 93 ? -9.805 -7.867 -20.078 1 98.19 93 VAL A CA 1
ATOM 770 C C . VAL A 1 93 ? -8.352 -7.566 -20.453 1 98.19 93 VAL A C 1
ATOM 772 O O . VAL A 1 93 ? -8.078 -6.66 -21.234 1 98.19 93 VAL A O 1
ATOM 775 N N . PHE A 1 94 ? -7.406 -8.344 -20 1 98.69 94 PHE A N 1
ATOM 776 C CA . PHE A 1 94 ? -5.984 -8.016 -20.078 1 98.69 94 PHE A CA 1
ATOM 777 C C . PHE A 1 94 ? -5.48 -8.188 -21.516 1 98.69 94 PHE A C 1
ATOM 779 O O . PHE A 1 94 ? -4.742 -7.34 -22.016 1 98.69 94 PHE A O 1
ATOM 786 N N . VAL A 1 95 ? -5.871 -9.242 -22.188 1 98.62 95 VAL A N 1
ATOM 787 C CA . VAL A 1 95 ? -5.422 -9.445 -23.562 1 98.62 95 VAL A CA 1
ATOM 788 C C . VAL A 1 95 ? -5.973 -8.336 -24.453 1 98.62 95 VAL A C 1
ATOM 790 O O . VAL A 1 95 ? -5.262 -7.82 -25.312 1 98.62 95 VAL A O 1
ATOM 793 N N . ASN A 1 96 ? -7.223 -7.953 -24.188 1 97.56 96 ASN A N 1
ATOM 794 C CA . ASN A 1 96 ? -7.828 -6.867 -24.953 1 97.56 96 ASN A CA 1
ATOM 795 C C . ASN A 1 96 ? -7.102 -5.543 -24.703 1 97.56 96 ASN A C 1
ATOM 797 O O . ASN A 1 96 ? -7.117 -4.66 -25.562 1 97.56 96 ASN A O 1
ATOM 801 N N . LYS A 1 97 ? -6.434 -5.445 -23.594 1 97.81 97 LYS A N 1
ATOM 802 C CA . LYS A 1 97 ? -5.699 -4.227 -23.25 1 97.81 97 LYS A CA 1
ATOM 803 C C . LYS A 1 97 ? -4.242 -4.324 -23.688 1 97.81 97 LYS A C 1
ATOM 805 O O . LYS A 1 97 ? -3.436 -3.441 -23.375 1 97.81 97 LYS A O 1
ATOM 810 N N . GLY A 1 98 ? -3.879 -5.414 -24.328 1 98.19 98 GLY A N 1
ATOM 811 C CA . GLY A 1 98 ? -2.535 -5.551 -24.859 1 98.19 98 GLY A CA 1
ATOM 812 C C . GLY A 1 98 ? -1.567 -6.207 -23.891 1 98.19 98 GLY A C 1
ATOM 813 O O . GLY A 1 98 ? -0.359 -5.973 -23.969 1 98.19 98 GLY A O 1
ATOM 814 N N . ILE A 1 99 ? -2.051 -7.004 -22.984 1 98.69 99 ILE A N 1
ATOM 815 C CA . ILE A 1 99 ? -1.235 -7.715 -22 1 98.69 99 ILE A CA 1
ATOM 816 C C . ILE A 1 99 ? -1.319 -9.219 -22.25 1 98.69 99 ILE A C 1
ATOM 818 O O . ILE A 1 99 ? -2.412 -9.789 -22.281 1 98.69 99 ILE A O 1
ATOM 822 N N . LYS A 1 100 ? -0.198 -9.906 -22.453 1 98.81 100 LYS A N 1
ATOM 823 C CA . LYS A 1 100 ? -0.208 -11.367 -22.5 1 98.81 100 LYS A CA 1
ATOM 824 C C . LYS A 1 100 ? -0.519 -11.961 -21.125 1 98.81 100 LYS A C 1
ATOM 826 O O . LYS A 1 100 ? -0.048 -11.461 -20.109 1 98.81 100 LYS A O 1
ATOM 831 N N . VAL A 1 101 ? -1.296 -12.992 -21.141 1 98.88 101 VAL A N 1
ATOM 832 C CA . VAL A 1 101 ? -1.625 -13.664 -19.875 1 98.88 101 VAL A CA 1
ATOM 833 C C . VAL A 1 101 ? -1.084 -15.094 -19.906 1 98.88 101 VAL A C 1
ATOM 835 O O . VAL A 1 101 ? -1.265 -15.812 -20.891 1 98.88 101 VAL A O 1
ATOM 838 N N . ILE A 1 102 ? -0.398 -15.461 -18.859 1 98.94 102 ILE A N 1
ATOM 839 C CA . ILE A 1 102 ? 0.126 -16.812 -18.719 1 98.94 102 ILE A CA 1
ATOM 840 C C . ILE A 1 102 ? -0.456 -17.469 -17.469 1 98.94 102 ILE A C 1
ATOM 842 O O . ILE A 1 102 ? -0.391 -16.891 -16.375 1 98.94 102 ILE A O 1
ATOM 846 N N . THR A 1 103 ? -1.075 -18.594 -17.609 1 98.88 103 THR A N 1
ATOM 847 C CA . THR A 1 103 ? -1.621 -19.344 -16.484 1 98.88 103 THR A CA 1
ATOM 848 C C . THR A 1 103 ? -0.792 -20.594 -16.219 1 98.88 103 THR A C 1
ATOM 850 O O . THR A 1 103 ? -0.512 -21.359 -17.141 1 98.88 103 THR A O 1
ATOM 853 N N . ILE A 1 104 ? -0.402 -20.828 -15 1 98.88 104 ILE A N 1
ATOM 854 C CA . ILE A 1 104 ? 0.507 -21.906 -14.641 1 98.88 104 ILE A CA 1
ATOM 855 C C . ILE A 1 104 ? -0.278 -23.047 -14 1 98.88 104 ILE A C 1
ATOM 857 O O . ILE A 1 104 ? -1.091 -22.828 -13.102 1 98.88 104 ILE A O 1
ATOM 861 N N . GLY A 1 105 ? -0.057 -24.234 -14.5 1 98.81 105 GLY A N 1
ATOM 862 C CA . GLY A 1 105 ? -0.453 -25.438 -13.781 1 98.81 105 GLY A CA 1
ATOM 863 C C . GLY A 1 105 ? 0.658 -26.016 -12.93 1 98.81 105 GLY A C 1
ATOM 864 O O . GLY A 1 105 ? 1.839 -25.766 -13.188 1 98.81 105 GLY A O 1
ATOM 865 N N . TYR A 1 106 ? 0.319 -26.719 -11.922 1 98.81 106 TYR A N 1
ATOM 866 C CA . TYR A 1 106 ? 1.288 -27.375 -11.062 1 98.81 106 TYR A CA 1
ATOM 867 C C . TYR A 1 106 ? 0.701 -28.656 -10.469 1 98.81 106 TYR A C 1
ATOM 869 O O . TYR A 1 106 ? -0.516 -28.859 -10.484 1 98.81 106 TYR A O 1
ATOM 877 N N . ASP A 1 107 ? 1.527 -29.547 -9.977 1 98.62 107 ASP A N 1
ATOM 878 C CA . ASP A 1 107 ? 1.07 -30.781 -9.344 1 98.62 107 ASP A CA 1
ATOM 879 C C . ASP A 1 107 ? 0.377 -30.484 -8.016 1 98.62 107 ASP A C 1
ATOM 881 O O . ASP A 1 107 ? 0.514 -29.391 -7.465 1 98.62 107 ASP A O 1
ATOM 885 N N . LEU A 1 108 ? -0.388 -31.5 -7.547 1 98.31 108 LEU A N 1
ATOM 886 C CA . LEU A 1 108 ? -1.202 -31.297 -6.355 1 98.31 108 LEU A CA 1
ATOM 887 C C . LEU A 1 108 ? -0.822 -32.312 -5.262 1 98.31 108 LEU A C 1
ATOM 889 O O . LEU A 1 108 ? -0.453 -33.438 -5.559 1 98.31 108 LEU A O 1
ATOM 893 N N . CYS A 1 109 ? -0.889 -31.828 -4.078 1 97.5 109 CYS A N 1
ATOM 894 C CA . CYS A 1 109 ? -0.873 -32.75 -2.953 1 97.5 109 CYS A CA 1
ATOM 895 C C . CYS A 1 109 ? -2.131 -33.625 -2.938 1 97.5 109 CYS A C 1
ATOM 897 O O . CYS A 1 109 ? -3.203 -33.156 -3.346 1 97.5 109 CYS A O 1
ATOM 899 N N . PRO A 1 110 ? -2.09 -34.875 -2.49 1 96.88 110 PRO A N 1
ATOM 900 C CA . PRO A 1 110 ? -0.913 -35.531 -1.941 1 96.88 110 PRO A CA 1
ATOM 901 C C . PRO A 1 110 ? -0.089 -36.25 -3.01 1 96.88 110 PRO A C 1
ATOM 903 O O . PRO A 1 110 ? 0.804 -37.031 -2.686 1 96.88 110 PRO A O 1
ATOM 906 N N . ASN A 1 111 ? -0.396 -36 -4.305 1 97 111 ASN A N 1
ATOM 907 C CA . ASN A 1 111 ? 0.331 -36.688 -5.375 1 97 111 ASN A CA 1
ATOM 908 C C . ASN A 1 111 ? 1.812 -36.312 -5.367 1 97 111 ASN A C 1
ATOM 910 O O . ASN A 1 111 ? 2.65 -37.094 -5.848 1 97 111 ASN A O 1
ATOM 914 N N . VAL A 1 112 ? 2.189 -35.156 -4.895 1 97.5 112 VAL A N 1
ATOM 915 C CA . VAL A 1 112 ? 3.559 -34.688 -4.688 1 97.5 112 VAL A CA 1
ATOM 916 C C . VAL A 1 112 ? 3.684 -34.031 -3.311 1 97.5 112 VAL A C 1
ATOM 918 O O . VAL A 1 112 ? 2.676 -33.781 -2.65 1 97.5 112 VAL A O 1
ATOM 921 N N . LYS A 1 113 ? 4.941 -33.812 -2.883 1 96.81 113 LYS A N 1
ATOM 922 C CA . LYS A 1 113 ? 5.176 -33.125 -1.625 1 96.81 113 LYS A CA 1
ATOM 923 C C . LYS A 1 113 ? 4.93 -31.625 -1.779 1 96.81 113 LYS A C 1
ATOM 925 O O . LYS A 1 113 ? 5.078 -31.078 -2.873 1 96.81 113 LYS A O 1
ATOM 930 N N . PHE A 1 114 ? 4.59 -31.078 -0.665 1 97.88 114 PHE A N 1
ATOM 931 C CA . PHE A 1 114 ? 4.301 -29.641 -0.646 1 97.88 114 PHE A CA 1
ATOM 932 C C . PHE A 1 114 ? 5.477 -28.844 -1.191 1 97.88 114 PHE A C 1
ATOM 934 O O . PHE A 1 114 ? 5.301 -27.969 -2.037 1 97.88 114 PHE A O 1
ATOM 941 N N . GLY A 1 115 ? 6.66 -29.156 -0.784 1 97.75 115 GLY A N 1
ATOM 942 C CA . GLY A 1 115 ? 7.867 -28.484 -1.243 1 97.75 115 GLY A CA 1
ATOM 943 C C . GLY A 1 115 ? 8.102 -28.641 -2.736 1 97.75 115 GLY A C 1
ATOM 944 O O . GLY A 1 115 ? 8.688 -27.75 -3.367 1 97.75 115 GLY A O 1
ATOM 945 N N . ASP A 1 116 ? 7.637 -29.734 -3.324 1 97.69 116 ASP A N 1
ATOM 946 C CA . ASP A 1 116 ? 7.758 -29.938 -4.766 1 97.69 116 ASP A CA 1
ATOM 947 C C . ASP A 1 116 ? 6.941 -28.906 -5.535 1 97.69 116 ASP A C 1
ATOM 949 O O . ASP A 1 116 ? 7.375 -28.406 -6.582 1 97.69 116 ASP A O 1
ATOM 953 N N . ILE A 1 117 ? 5.812 -28.609 -5.02 1 98.44 117 ILE A N 1
ATOM 954 C CA . ILE A 1 117 ? 4.949 -27.609 -5.648 1 98.44 117 ILE A CA 1
ATOM 955 C C . ILE A 1 117 ? 5.648 -26.25 -5.664 1 98.44 117 ILE A C 1
ATOM 957 O O . ILE A 1 117 ? 5.66 -25.562 -6.688 1 98.44 117 ILE A O 1
ATOM 961 N N . ILE A 1 118 ? 6.266 -25.906 -4.516 1 98.38 118 ILE A N 1
ATOM 962 C CA . ILE A 1 118 ? 6.996 -24.656 -4.402 1 98.38 118 ILE A CA 1
ATOM 963 C C . ILE A 1 118 ? 8.102 -24.594 -5.453 1 98.38 118 ILE A C 1
ATOM 965 O O . ILE A 1 118 ? 8.242 -23.594 -6.16 1 98.38 118 ILE A O 1
ATOM 969 N N . SER A 1 119 ? 8.797 -25.672 -5.539 1 98.19 119 SER A N 1
ATOM 970 C CA . SER A 1 119 ? 9.891 -25.75 -6.5 1 98.19 119 SER A CA 1
ATOM 971 C C . SER A 1 119 ? 9.383 -25.641 -7.934 1 98.19 119 SER A C 1
ATOM 973 O O . SER A 1 119 ? 9.969 -24.938 -8.75 1 98.19 119 SER A O 1
ATOM 975 N N . GLN A 1 120 ? 8.305 -26.328 -8.234 1 98.75 120 GLN A N 1
ATOM 976 C CA . GLN A 1 120 ? 7.707 -26.281 -9.562 1 98.75 120 GLN A CA 1
ATOM 977 C C . GLN A 1 120 ? 7.352 -24.844 -9.945 1 98.75 120 GLN A C 1
ATOM 979 O O . GLN A 1 120 ? 7.672 -24.406 -11.047 1 98.75 120 GLN A O 1
ATOM 984 N N . ILE A 1 121 ? 6.777 -24.125 -9.047 1 98.81 121 ILE A N 1
ATOM 985 C CA . ILE A 1 121 ? 6.324 -22.766 -9.32 1 98.81 121 ILE A CA 1
ATOM 986 C C . ILE A 1 121 ? 7.527 -21.859 -9.57 1 98.81 121 ILE A C 1
ATOM 988 O O . ILE A 1 121 ? 7.52 -21.062 -10.508 1 98.81 121 ILE A O 1
ATOM 992 N N . LYS A 1 122 ? 8.57 -22.016 -8.766 1 98.44 122 LYS A N 1
ATOM 993 C CA . LYS A 1 122 ? 9.773 -21.203 -8.945 1 98.44 122 LYS A CA 1
ATOM 994 C C . LYS A 1 122 ? 10.43 -21.484 -10.297 1 98.44 122 LYS A C 1
ATOM 996 O O . LYS A 1 122 ? 10.906 -20.562 -10.969 1 98.44 122 LYS A O 1
ATOM 1001 N N . ILE A 1 123 ? 10.383 -22.75 -10.695 1 98.38 123 ILE A N 1
ATOM 1002 C CA . ILE A 1 123 ? 10.914 -23.141 -11.992 1 98.38 123 ILE A CA 1
ATOM 1003 C C . ILE A 1 123 ? 10.07 -22.516 -13.102 1 98.38 123 ILE A C 1
ATOM 1005 O O . ILE A 1 123 ? 10.617 -21.969 -14.07 1 98.38 123 ILE A O 1
ATOM 1009 N N . ALA A 1 124 ? 8.781 -22.625 -12.953 1 98.88 124 ALA A N 1
ATOM 1010 C CA . ALA A 1 124 ? 7.875 -22.078 -13.953 1 98.88 124 ALA A CA 1
ATOM 1011 C C . ALA A 1 124 ? 8.094 -20.578 -14.133 1 98.88 124 ALA A C 1
ATOM 1013 O O . ALA A 1 124 ? 8.195 -20.094 -15.266 1 98.88 124 ALA A O 1
ATOM 1014 N N . ILE A 1 125 ? 8.195 -19.844 -13.016 1 98.81 125 ILE A N 1
ATOM 1015 C CA . ILE A 1 125 ? 8.367 -18.391 -13.07 1 98.81 125 ILE A CA 1
ATOM 1016 C C . ILE A 1 125 ? 9.695 -18.062 -13.758 1 98.81 125 ILE A C 1
ATOM 1018 O O . ILE A 1 125 ? 9.75 -17.156 -14.602 1 98.81 125 ILE A O 1
ATOM 1022 N N . LYS A 1 126 ? 10.719 -18.797 -13.414 1 98.25 126 LYS A N 1
ATOM 1023 C CA . LYS A 1 126 ? 12.016 -18.578 -14.062 1 98.25 126 LYS A CA 1
ATOM 1024 C C . LYS A 1 126 ? 11.922 -18.812 -15.562 1 98.25 126 LYS A C 1
ATOM 1026 O O . LYS A 1 126 ? 12.43 -18 -16.344 1 98.25 126 LYS A O 1
ATOM 1031 N N . HIS A 1 127 ? 11.211 -19.891 -15.914 1 98.12 127 HIS A N 1
ATOM 1032 C CA . HIS A 1 127 ? 11.023 -20.203 -17.328 1 98.12 127 HIS A CA 1
ATOM 1033 C C . HIS A 1 127 ? 10.297 -19.078 -18.047 1 98.12 127 HIS A C 1
ATOM 1035 O O . HIS A 1 127 ? 10.695 -18.688 -19.141 1 98.12 127 HIS A O 1
ATOM 1041 N N . ILE A 1 128 ? 9.336 -18.547 -17.484 1 98.69 128 ILE A N 1
ATOM 1042 C CA . ILE A 1 128 ? 8.508 -17.516 -18.094 1 98.69 128 ILE A CA 1
ATOM 1043 C C . ILE A 1 128 ? 9.289 -16.203 -18.156 1 98.69 128 ILE A C 1
ATOM 1045 O O . ILE A 1 128 ? 9.188 -15.445 -19.125 1 98.69 128 ILE A O 1
ATOM 1049 N N . LEU A 1 129 ? 10.078 -15.891 -17.109 1 98.5 129 LEU A N 1
ATOM 1050 C CA . LEU A 1 129 ? 10.891 -14.68 -17.125 1 98.5 129 LEU A CA 1
ATOM 1051 C C . LEU A 1 129 ? 11.953 -14.75 -18.219 1 98.5 129 LEU A C 1
ATOM 1053 O O . LEU A 1 129 ? 12.273 -13.734 -18.844 1 98.5 129 LEU A O 1
ATOM 1057 N N . ASN A 1 130 ? 12.492 -15.945 -18.391 1 97.5 130 ASN A N 1
ATOM 1058 C CA . ASN A 1 130 ? 13.406 -16.141 -19.516 1 97.5 130 ASN A CA 1
ATOM 1059 C C . ASN A 1 130 ? 12.719 -15.883 -20.859 1 97.5 130 ASN A C 1
ATOM 1061 O O . ASN A 1 130 ? 13.258 -15.188 -21.719 1 97.5 130 ASN A O 1
ATOM 1065 N N . TYR A 1 131 ? 11.539 -16.438 -20.984 1 97.75 131 TYR A N 1
ATOM 1066 C CA . TYR A 1 131 ? 10.719 -16.203 -22.156 1 97.75 131 TYR A CA 1
ATOM 1067 C C . TYR A 1 131 ? 10.469 -14.719 -22.375 1 97.75 131 TYR A C 1
ATOM 1069 O O . TYR A 1 131 ? 10.656 -14.195 -23.469 1 97.75 131 TYR A O 1
ATOM 1077 N N . ALA A 1 132 ? 10.117 -14.008 -21.312 1 98.19 132 ALA A N 1
ATOM 1078 C CA . ALA A 1 132 ? 9.828 -12.57 -21.344 1 98.19 132 ALA A CA 1
ATOM 1079 C C . ALA A 1 132 ? 11.07 -11.773 -21.75 1 98.19 132 ALA A C 1
ATOM 1081 O O . ALA A 1 132 ? 10.977 -10.812 -22.516 1 98.19 132 ALA A O 1
ATOM 1082 N N . SER A 1 133 ? 12.148 -12.164 -21.234 1 97.38 133 SER A N 1
ATOM 1083 C CA . SER A 1 133 ? 13.406 -11.492 -21.531 1 97.38 133 SER A CA 1
ATOM 1084 C C . SER A 1 133 ? 13.742 -11.609 -23.016 1 97.38 133 SER A C 1
ATOM 1086 O O . SER A 1 133 ? 14.156 -10.633 -23.641 1 97.38 133 SER A O 1
ATOM 1088 N N . ASN A 1 134 ? 13.547 -12.758 -23.531 1 96.62 134 ASN A N 1
ATOM 1089 C CA . ASN A 1 134 ? 13.828 -13.008 -24.953 1 96.62 134 ASN A CA 1
ATOM 1090 C C . ASN A 1 134 ? 12.922 -12.18 -25.859 1 96.62 134 ASN A C 1
ATOM 1092 O O . ASN A 1 134 ? 13.328 -11.781 -26.953 1 96.62 134 ASN A O 1
ATOM 1096 N N . LEU A 1 135 ? 11.75 -11.898 -25.406 1 96.88 135 LEU A N 1
ATOM 1097 C CA . LEU A 1 135 ? 10.789 -11.117 -26.172 1 96.88 135 LEU A CA 1
ATOM 1098 C C . LEU A 1 135 ? 11.031 -9.625 -26 1 96.88 135 LEU A C 1
ATOM 1100 O O . LEU A 1 135 ? 10.406 -8.805 -26.672 1 96.88 135 LEU A O 1
ATOM 1104 N N . GLU A 1 136 ? 11.883 -9.25 -25.031 1 95.44 136 GLU A N 1
ATOM 1105 C CA . GLU A 1 136 ? 12.086 -7.855 -24.641 1 95.44 136 GLU A CA 1
ATOM 1106 C C . GLU A 1 136 ? 10.789 -7.23 -24.141 1 95.44 136 GLU A C 1
ATOM 1108 O O . GLU A 1 136 ? 10.43 -6.121 -24.531 1 95.44 136 GLU A O 1
ATOM 1113 N N . CYS A 1 137 ? 10.117 -8.078 -23.375 1 95.75 137 CYS A N 1
ATOM 1114 C CA . CYS A 1 137 ? 8.875 -7.684 -22.734 1 95.75 137 CYS A CA 1
ATOM 1115 C C . CYS A 1 137 ? 9.062 -6.426 -21.906 1 95.75 137 CYS A C 1
ATOM 1117 O O . CYS A 1 137 ? 10.109 -6.246 -21.266 1 95.75 137 CYS A O 1
ATOM 1119 N N . ARG A 1 138 ? 8.078 -5.559 -21.859 1 95.75 138 ARG A N 1
ATOM 1120 C CA . ARG A 1 138 ? 8.164 -4.312 -21.109 1 95.75 138 ARG A CA 1
ATOM 1121 C C . ARG A 1 138 ? 8.258 -4.578 -19.609 1 95.75 138 ARG A C 1
ATOM 1123 O O . ARG A 1 138 ? 9.148 -4.055 -18.938 1 95.75 138 ARG A O 1
ATOM 1130 N N . ASN A 1 139 ? 7.305 -5.367 -19.156 1 98.06 139 ASN A N 1
ATOM 1131 C CA . ASN A 1 139 ? 7.316 -5.75 -17.75 1 98.06 139 ASN A CA 1
ATOM 1132 C C . ASN A 1 139 ? 6.488 -7.004 -17.5 1 98.06 139 ASN A C 1
ATOM 1134 O O . ASN A 1 139 ? 5.719 -7.426 -18.375 1 98.06 139 ASN A O 1
ATOM 1138 N N . VAL A 1 140 ? 6.754 -7.641 -16.375 1 98.62 140 VAL A N 1
ATOM 1139 C CA . VAL A 1 140 ? 6.059 -8.859 -15.961 1 98.62 140 VAL A CA 1
ATOM 1140 C C . VAL A 1 140 ? 5.41 -8.648 -14.594 1 98.62 140 VAL A C 1
ATOM 1142 O O . VAL A 1 140 ? 6.016 -8.062 -13.695 1 98.62 140 VAL A O 1
ATOM 1145 N N . TRP A 1 141 ? 4.207 -9.031 -14.484 1 98.81 141 TRP A N 1
ATOM 1146 C CA . TRP A 1 141 ? 3.492 -9.086 -13.219 1 98.81 141 TRP A CA 1
ATOM 1147 C C . TRP A 1 141 ? 3.064 -10.516 -12.898 1 98.81 141 TRP A C 1
ATOM 1149 O O . TRP A 1 141 ? 2.684 -11.273 -13.789 1 98.81 141 TRP A O 1
ATOM 1159 N N . LEU A 1 142 ? 3.197 -10.875 -11.633 1 98.88 142 LEU A N 1
ATOM 1160 C CA . LEU A 1 142 ? 2.842 -12.188 -11.109 1 98.88 142 LEU A CA 1
ATOM 1161 C C . LEU A 1 142 ? 1.655 -12.094 -10.156 1 98.88 142 LEU A C 1
ATOM 1163 O O . LEU A 1 142 ? 1.577 -11.164 -9.352 1 98.88 142 LEU A O 1
ATOM 1167 N N . SER A 1 143 ? 0.726 -13.008 -10.328 1 98.88 143 SER A 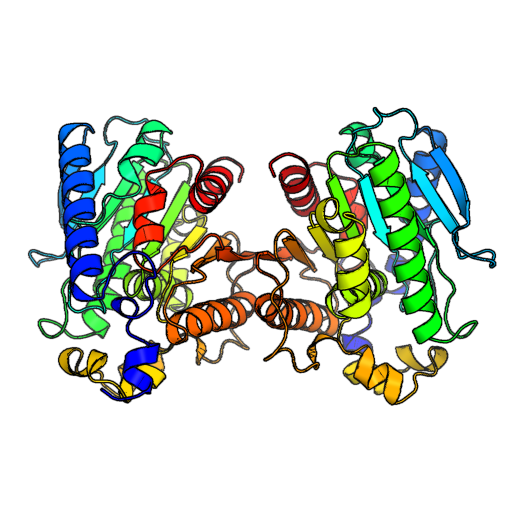N 1
ATOM 1168 C CA . SER A 1 143 ? -0.415 -13.023 -9.414 1 98.88 143 SER A CA 1
ATOM 1169 C C . SER A 1 143 ? -0.769 -14.445 -9 1 98.88 143 SER A C 1
ATOM 1171 O O . SER A 1 143 ? -0.418 -15.406 -9.688 1 98.88 143 SER A O 1
ATOM 1173 N N . GLY A 1 144 ? -1.391 -14.547 -7.914 1 98.81 144 GLY A N 1
ATOM 1174 C CA . GLY A 1 144 ? -1.952 -15.812 -7.449 1 98.81 144 GLY A CA 1
ATOM 1175 C C . GLY A 1 144 ? -3.178 -15.625 -6.574 1 98.81 144 GLY A C 1
ATOM 1176 O O . GLY A 1 144 ? -3.314 -14.609 -5.891 1 98.81 144 GLY A O 1
ATOM 1177 N N . HIS A 1 145 ? -4.012 -16.656 -6.629 1 98.81 145 HIS A N 1
ATOM 1178 C CA . HIS A 1 145 ? -5.242 -16.656 -5.848 1 98.81 145 HIS A CA 1
ATOM 1179 C C . HIS A 1 145 ? -5.23 -17.766 -4.797 1 98.81 145 HIS A C 1
ATOM 1181 O O . HIS A 1 145 ? -4.906 -18.906 -5.109 1 98.81 145 HIS A O 1
ATOM 1187 N N . SER A 1 146 ? -5.59 -17.391 -3.516 1 98.5 146 SER A N 1
ATOM 1188 C CA . SER A 1 146 ? -5.691 -18.375 -2.449 1 98.5 146 SER A CA 1
ATOM 1189 C C . SER A 1 146 ? -4.367 -19.109 -2.248 1 98.5 146 SER A C 1
ATOM 1191 O O . SER A 1 146 ? -3.338 -18.484 -1.984 1 98.5 146 SER A O 1
ATOM 1193 N N . ALA A 1 147 ? -4.324 -20.469 -2.52 1 98.5 147 ALA A N 1
ATOM 1194 C CA . ALA A 1 147 ? -3.074 -21.219 -2.459 1 98.5 147 ALA A CA 1
ATOM 1195 C C . ALA A 1 147 ? -2.07 -20.703 -3.48 1 98.5 147 ALA A C 1
ATOM 1197 O O . ALA A 1 147 ? -0.861 -20.719 -3.234 1 98.5 147 ALA A O 1
ATOM 1198 N N . GLY A 1 148 ? -2.566 -20.172 -4.598 1 98.81 148 GLY A N 1
ATOM 1199 C CA . GLY A 1 148 ? -1.705 -19.594 -5.609 1 98.81 148 GLY A CA 1
ATOM 1200 C C . GLY A 1 148 ? -1.003 -18.328 -5.137 1 98.81 148 GLY A C 1
ATOM 1201 O O . GLY A 1 148 ? 0.111 -18.031 -5.574 1 98.81 148 GLY A O 1
ATOM 1202 N N . ALA A 1 149 ? -1.682 -17.562 -4.297 1 98.94 149 ALA A N 1
ATOM 1203 C CA . ALA A 1 149 ? -1.048 -16.391 -3.719 1 98.94 149 ALA A CA 1
ATOM 1204 C C . ALA A 1 149 ? 0.129 -16.781 -2.828 1 98.94 149 ALA A C 1
ATOM 1206 O O . ALA A 1 149 ? 1.162 -16.109 -2.826 1 98.94 149 ALA A O 1
ATOM 1207 N N . HIS A 1 150 ? -0.09 -17.844 -2.066 1 98.81 150 HIS A N 1
ATOM 1208 C CA . HIS A 1 150 ? 1.007 -18.406 -1.287 1 98.81 150 HIS A CA 1
ATOM 1209 C C . HIS A 1 150 ? 2.186 -18.766 -2.182 1 98.81 150 HIS A C 1
ATOM 1211 O O . HIS A 1 150 ? 3.326 -18.391 -1.902 1 98.81 150 HIS A O 1
ATOM 1217 N N . LEU A 1 151 ? 1.873 -19.438 -3.227 1 98.88 151 LEU A N 1
ATOM 1218 C CA . LEU A 1 151 ? 2.898 -19.891 -4.16 1 98.88 151 LEU A CA 1
ATOM 1219 C C . LEU A 1 151 ? 3.6 -18.703 -4.816 1 98.88 151 LEU A C 1
ATOM 1221 O O . LEU A 1 151 ? 4.828 -18.688 -4.91 1 98.88 151 LEU A O 1
ATOM 1225 N N . ALA A 1 152 ? 2.865 -17.734 -5.227 1 98.88 152 ALA A N 1
ATOM 1226 C CA . ALA A 1 152 ? 3.438 -16.531 -5.828 1 98.88 152 ALA A CA 1
ATOM 1227 C C . ALA A 1 152 ? 4.359 -15.812 -4.848 1 98.88 152 ALA A C 1
ATOM 1229 O O . ALA A 1 152 ? 5.441 -15.352 -5.223 1 98.88 152 ALA A O 1
ATOM 1230 N N . SER A 1 153 ? 3.973 -15.727 -3.586 1 98.69 153 SER A N 1
ATOM 1231 C CA . SER A 1 153 ? 4.727 -14.969 -2.594 1 98.69 153 SER A CA 1
ATOM 1232 C C . SER A 1 153 ? 6.012 -15.688 -2.203 1 98.69 153 SER A C 1
ATOM 1234 O O . SER A 1 153 ? 6.918 -15.086 -1.619 1 98.69 153 SER A O 1
ATOM 1236 N N . SER A 1 154 ? 6.102 -16.984 -2.516 1 98.44 154 SER A N 1
ATOM 1237 C CA . SER A 1 154 ? 7.23 -17.797 -2.082 1 98.44 154 SER A CA 1
ATOM 1238 C C . SER A 1 154 ? 8.547 -17.25 -2.619 1 98.44 154 SER A C 1
ATOM 1240 O O . SER A 1 154 ? 9.586 -17.344 -1.958 1 98.44 154 SER A O 1
ATOM 1242 N N . ILE A 1 155 ? 8.531 -16.656 -3.789 1 97.81 155 ILE A N 1
ATOM 1243 C CA . ILE A 1 155 ? 9.773 -16.203 -4.414 1 97.81 155 ILE A CA 1
ATOM 1244 C C . ILE A 1 155 ? 10.367 -15.047 -3.611 1 97.81 155 ILE A C 1
ATOM 1246 O O . ILE A 1 155 ? 11.578 -14.828 -3.625 1 97.81 155 ILE A O 1
ATOM 1250 N N . LEU A 1 156 ? 9.578 -14.305 -2.865 1 97.88 156 LEU A N 1
ATOM 1251 C CA . LEU A 1 156 ? 10.023 -13.148 -2.1 1 97.88 156 LEU A CA 1
ATOM 1252 C C . LEU A 1 156 ? 10.883 -13.578 -0.917 1 97.88 156 LEU A C 1
ATOM 1254 O O . LEU A 1 156 ? 11.641 -12.766 -0.369 1 97.88 156 LEU A O 1
ATOM 1258 N N . TYR A 1 157 ? 10.727 -14.828 -0.546 1 96.88 157 TYR A N 1
ATOM 1259 C CA . TYR A 1 157 ? 11.383 -15.305 0.667 1 96.88 157 TYR A CA 1
ATOM 1260 C C . TYR A 1 157 ? 12.492 -16.297 0.335 1 96.88 157 TYR A C 1
ATOM 1262 O O . TYR A 1 157 ? 13.008 -16.969 1.224 1 96.88 157 TYR A O 1
ATOM 1270 N N . ASP A 1 158 ? 12.758 -16.438 -0.909 1 96.06 158 ASP A N 1
ATOM 1271 C CA . ASP A 1 158 ? 13.859 -17.281 -1.369 1 96.06 158 ASP A CA 1
ATOM 1272 C C . ASP A 1 158 ? 15.023 -16.438 -1.881 1 96.06 158 ASP A C 1
ATOM 1274 O O . ASP A 1 158 ? 15.086 -16.109 -3.068 1 96.06 158 ASP A O 1
ATOM 1278 N N . LYS A 1 159 ? 15.992 -16.172 -1.019 1 94.75 159 LYS A N 1
ATOM 1279 C CA . LYS A 1 159 ? 17.125 -15.297 -1.339 1 94.75 159 LYS A CA 1
ATOM 1280 C C . LYS A 1 159 ? 17.938 -15.867 -2.492 1 94.75 159 LYS A C 1
ATOM 1282 O O . LYS A 1 159 ? 18.422 -15.117 -3.352 1 94.75 159 LYS A O 1
ATOM 1287 N N . LEU A 1 160 ? 18.094 -17.156 -2.465 1 95.75 160 LEU A N 1
ATOM 1288 C CA . LEU A 1 160 ? 18.875 -17.781 -3.523 1 95.75 160 LEU A CA 1
ATOM 1289 C C . LEU A 1 160 ? 18.203 -17.609 -4.879 1 95.75 160 LEU A C 1
ATOM 1291 O O . LEU A 1 160 ? 18.859 -17.312 -5.871 1 95.75 160 LEU A O 1
ATOM 1295 N N . TRP A 1 161 ? 16.922 -17.812 -4.883 1 96.69 161 TRP A N 1
ATOM 1296 C CA . TRP A 1 161 ? 16.172 -17.625 -6.121 1 96.69 161 TRP A CA 1
ATOM 1297 C C . TRP A 1 161 ? 16.25 -16.172 -6.59 1 96.69 161 TRP A C 1
ATOM 1299 O O . TRP A 1 161 ? 16.531 -15.906 -7.762 1 96.69 161 TRP A O 1
ATOM 1309 N N . LEU A 1 162 ? 16.094 -15.203 -5.711 1 96.44 162 LEU A N 1
ATOM 1310 C CA . LEU A 1 162 ? 16.141 -13.781 -6.031 1 96.44 162 LEU A CA 1
ATOM 1311 C C . LEU A 1 162 ? 17.516 -13.391 -6.559 1 96.44 162 LEU A C 1
ATOM 1313 O O . LEU A 1 162 ? 17.609 -12.641 -7.531 1 96.44 162 LEU A O 1
ATOM 1317 N N . ASP A 1 163 ? 18.531 -13.914 -5.895 1 95.94 163 ASP A N 1
ATOM 1318 C CA . ASP A 1 163 ? 19.906 -13.625 -6.332 1 95.94 163 ASP A CA 1
ATOM 1319 C C . ASP A 1 163 ? 20.141 -14.156 -7.742 1 95.94 163 ASP A C 1
ATOM 1321 O O . ASP A 1 163 ? 20.766 -13.469 -8.562 1 95.94 163 ASP A O 1
ATOM 1325 N N . GLU A 1 164 ? 19.641 -15.336 -7.98 1 96.62 164 GLU A N 1
ATOM 1326 C CA . GLU A 1 164 ? 19.797 -15.922 -9.305 1 96.62 164 GLU A CA 1
ATOM 1327 C C . GLU A 1 164 ? 19.062 -15.102 -10.367 1 96.62 164 GLU A C 1
ATOM 1329 O O . GLU A 1 164 ? 19.609 -14.844 -11.445 1 96.62 164 GLU A O 1
ATOM 1334 N N . MET A 1 165 ? 17.828 -14.703 -10.07 1 95.88 165 MET A N 1
ATOM 1335 C CA . MET A 1 165 ? 17.047 -13.898 -11.008 1 95.88 165 MET A CA 1
ATOM 1336 C C . MET A 1 165 ? 17.703 -12.547 -11.25 1 95.88 165 MET A C 1
ATOM 1338 O O . MET A 1 165 ? 17.656 -12.016 -12.359 1 95.88 165 MET A O 1
ATOM 1342 N N . THR A 1 166 ? 18.281 -12 -10.211 1 94.19 166 THR A N 1
ATOM 1343 C CA . THR A 1 166 ? 18.984 -10.727 -10.328 1 94.19 166 THR A CA 1
ATOM 1344 C C . THR A 1 166 ? 20.203 -10.867 -11.234 1 94.19 166 THR A C 1
ATOM 1346 O O . THR A 1 166 ? 20.422 -10.039 -12.125 1 94.19 166 THR A O 1
ATOM 1349 N N . LYS A 1 167 ? 20.969 -11.898 -11.008 1 95.06 167 LYS A N 1
ATOM 1350 C CA . LYS A 1 167 ? 22.188 -12.148 -11.773 1 95.06 167 LYS A CA 1
ATOM 1351 C C . LYS A 1 167 ? 21.875 -12.312 -13.258 1 95.06 167 LYS A C 1
ATOM 1353 O O . LYS A 1 167 ? 22.641 -11.852 -14.109 1 95.06 167 LYS A O 1
ATOM 1358 N N . ASN A 1 168 ? 20.75 -12.875 -13.508 1 93.88 168 ASN A N 1
ATOM 1359 C CA . ASN A 1 168 ? 20.375 -13.133 -14.891 1 93.88 168 ASN A CA 1
ATOM 1360 C C . ASN A 1 168 ? 19.656 -11.93 -15.516 1 93.88 168 ASN A C 1
ATOM 1362 O O . ASN A 1 168 ? 19.312 -11.953 -16.703 1 93.88 168 ASN A O 1
ATOM 1366 N N . GLY A 1 169 ? 19.359 -10.906 -14.711 1 92.06 169 GLY A N 1
ATOM 1367 C CA . GLY A 1 169 ? 18.688 -9.711 -15.188 1 92.06 169 GLY A CA 1
ATOM 1368 C C . GLY A 1 169 ? 17.188 -9.875 -15.305 1 92.06 169 GLY A C 1
ATOM 1369 O O . GLY A 1 169 ? 16.5 -9.008 -15.844 1 92.06 169 GLY A O 1
ATOM 1370 N N . TYR A 1 170 ? 16.672 -11.039 -14.789 1 93.19 170 TYR A N 1
ATOM 1371 C CA . TYR A 1 170 ? 15.258 -11.344 -14.922 1 93.19 170 TYR A CA 1
ATOM 1372 C C . TYR A 1 170 ? 14.43 -10.547 -13.914 1 93.19 170 TYR A C 1
ATOM 1374 O O . TYR A 1 170 ? 13.289 -10.18 -14.188 1 93.19 170 TYR A O 1
ATOM 1382 N N . LEU A 1 171 ? 15.016 -10.289 -12.766 1 92.75 171 LEU A N 1
ATOM 1383 C CA . LEU A 1 171 ? 14.266 -9.641 -11.703 1 92.75 171 LEU A CA 1
ATOM 1384 C C . LEU A 1 171 ? 13.859 -8.227 -12.102 1 92.75 171 LEU A C 1
ATOM 1386 O O . LEU A 1 171 ? 12.82 -7.727 -11.664 1 92.75 171 LEU A O 1
ATOM 1390 N N . ASN A 1 172 ? 14.625 -7.609 -13.008 1 93.88 172 ASN A N 1
ATOM 1391 C CA . ASN A 1 172 ? 14.312 -6.266 -13.484 1 93.88 172 ASN A CA 1
ATOM 1392 C C . ASN A 1 172 ? 13.016 -6.242 -14.289 1 93.88 172 ASN A C 1
ATOM 1394 O O . ASN A 1 172 ? 12.398 -5.188 -14.445 1 93.88 172 ASN A O 1
ATOM 1398 N N . LEU A 1 173 ? 12.625 -7.438 -14.812 1 96.56 173 LEU A N 1
ATOM 1399 C CA . LEU A 1 173 ? 11.414 -7.547 -15.609 1 96.56 173 LEU A CA 1
ATOM 1400 C C . LEU A 1 173 ? 10.18 -7.66 -14.711 1 96.56 173 LEU A C 1
ATOM 1402 O O . LEU A 1 173 ? 9.102 -7.199 -15.07 1 96.56 173 LEU A O 1
ATOM 1406 N N . LEU A 1 174 ? 10.383 -8.32 -13.555 1 97.88 174 LEU A N 1
ATOM 1407 C CA . LEU A 1 174 ? 9.273 -8.508 -12.617 1 97.88 174 LEU A CA 1
ATOM 1408 C C . LEU A 1 174 ? 8.992 -7.227 -11.844 1 97.88 174 LEU A C 1
ATOM 1410 O O . LEU A 1 174 ? 9.758 -6.855 -10.945 1 97.88 174 LEU A O 1
ATOM 1414 N N . LYS A 1 175 ? 7.836 -6.582 -12.148 1 97.75 175 LYS A N 1
ATOM 1415 C CA . LYS A 1 175 ? 7.582 -5.258 -11.586 1 97.75 175 LYS A CA 1
ATOM 1416 C C . LYS A 1 175 ? 6.562 -5.328 -10.453 1 97.75 175 LYS A C 1
ATOM 1418 O O . LYS A 1 175 ? 6.445 -4.391 -9.656 1 97.75 175 LYS A O 1
ATOM 1423 N N . GLY A 1 176 ? 5.852 -6.441 -10.414 1 98.25 176 GLY A N 1
ATOM 1424 C CA . GLY A 1 176 ? 4.879 -6.492 -9.336 1 98.25 176 GLY A CA 1
ATOM 1425 C C . GLY A 1 176 ? 4.316 -7.883 -9.102 1 98.25 176 GLY A C 1
ATOM 1426 O O . GLY A 1 176 ? 4.449 -8.758 -9.961 1 98.25 176 GLY A O 1
ATOM 1427 N N . ILE A 1 177 ? 3.809 -8.133 -7.953 1 98.88 177 ILE A N 1
ATOM 1428 C CA . ILE A 1 177 ? 3.111 -9.344 -7.531 1 98.88 177 ILE A CA 1
ATOM 1429 C C . ILE A 1 177 ? 1.757 -8.977 -6.93 1 98.88 177 ILE A C 1
ATOM 1431 O O . ILE A 1 177 ? 1.66 -8.047 -6.125 1 98.88 177 ILE A O 1
ATOM 1435 N N . VAL A 1 178 ? 0.695 -9.57 -7.402 1 98.94 178 VAL A N 1
ATOM 1436 C CA . VAL A 1 178 ? -0.647 -9.383 -6.863 1 98.94 178 VAL A CA 1
ATOM 1437 C C . VAL A 1 178 ? -1.082 -10.633 -6.105 1 98.94 178 VAL A C 1
ATOM 1439 O O . VAL A 1 178 ? -1.269 -11.695 -6.707 1 98.94 178 VAL A O 1
ATOM 1442 N N . LEU A 1 179 ? -1.217 -10.523 -4.82 1 98.94 179 LEU A N 1
ATOM 1443 C CA . LEU A 1 179 ? -1.6 -11.625 -3.945 1 98.94 179 LEU A CA 1
ATOM 1444 C C . LEU A 1 179 ? -3.072 -11.531 -3.561 1 98.94 179 LEU A C 1
ATOM 1446 O O . LEU A 1 179 ? -3.463 -10.633 -2.812 1 98.94 179 LEU A O 1
ATOM 1450 N N . ILE A 1 180 ? -3.891 -12.492 -4.027 1 98.94 180 ILE A N 1
ATOM 1451 C CA . ILE A 1 180 ? -5.34 -12.383 -3.887 1 98.94 180 ILE A CA 1
ATOM 1452 C C . ILE A 1 180 ? -5.844 -13.445 -2.914 1 98.94 180 ILE A C 1
ATOM 1454 O O . ILE A 1 180 ? -5.797 -14.641 -3.209 1 98.94 180 ILE A O 1
ATOM 1458 N N . GLY A 1 181 ? -6.273 -13.062 -1.758 1 98.69 181 GLY A N 1
ATOM 1459 C CA . GLY A 1 181 ? -6.949 -13.938 -0.814 1 98.69 181 GLY A CA 1
ATOM 1460 C C . GLY A 1 181 ? -6.109 -15.133 -0.405 1 98.69 181 GLY A C 1
ATOM 1461 O O . GLY A 1 181 ? -6.605 -16.266 -0.371 1 98.69 181 GLY A O 1
ATOM 1462 N N . GLY A 1 182 ? -4.906 -14.969 -0.078 1 98.56 182 GLY A N 1
ATOM 1463 C CA . GLY A 1 182 ? -3.963 -16.062 0.104 1 98.56 182 GLY A CA 1
ATOM 1464 C C . GLY A 1 182 ? -3.902 -16.562 1.5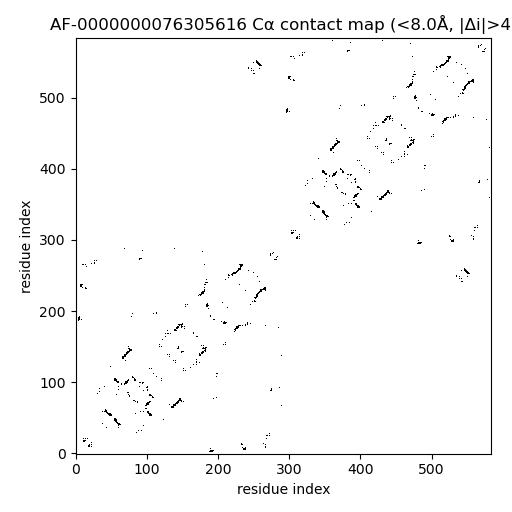35 1 98.56 182 GLY A C 1
ATOM 1465 O O . GLY A 1 182 ? -4.516 -15.977 2.43 1 98.56 182 GLY A O 1
ATOM 1466 N N . VAL A 1 183 ? -3.236 -17.703 1.727 1 97.75 183 VAL A N 1
ATOM 1467 C CA . VAL A 1 183 ? -2.773 -18.281 2.986 1 97.75 183 VAL A CA 1
ATOM 1468 C C . VAL A 1 183 ? -1.249 -18.203 3.053 1 97.75 183 VAL A C 1
ATOM 1470 O O . VAL A 1 183 ? -0.56 -18.75 2.188 1 97.75 183 VAL A O 1
ATOM 1473 N N . TYR A 1 184 ? -0.751 -17.562 4.121 1 98.69 184 TYR A N 1
ATOM 1474 C CA . TYR A 1 184 ? 0.684 -17.297 4.129 1 98.69 184 TYR A CA 1
ATOM 1475 C C . TYR A 1 184 ? 1.343 -17.906 5.355 1 98.69 184 TYR A C 1
ATOM 1477 O O . TYR A 1 184 ? 2.572 -17.953 5.461 1 98.69 184 TYR A O 1
ATOM 1485 N N . ASN A 1 185 ? 0.569 -18.297 6.328 1 98.25 185 ASN A N 1
ATOM 1486 C CA . ASN A 1 185 ? 0.949 -19.031 7.523 1 98.25 185 ASN A CA 1
ATOM 1487 C C . ASN A 1 185 ? 0.238 -20.391 7.594 1 98.25 185 ASN A C 1
ATOM 1489 O O . ASN A 1 185 ? -0.99 -20.438 7.68 1 98.25 185 ASN A O 1
ATOM 1493 N N . LEU A 1 186 ? 1.001 -21.453 7.609 1 97.94 186 LEU A N 1
ATOM 1494 C CA . LEU A 1 186 ? 0.426 -22.797 7.535 1 97.94 186 LEU A CA 1
ATOM 1495 C C . LEU A 1 186 ? -0.011 -23.281 8.914 1 97.94 186 LEU A C 1
ATOM 1497 O O . LEU A 1 186 ? -0.789 -24.219 9.023 1 97.94 186 LEU A O 1
ATOM 1501 N N . ASN A 1 187 ? 0.403 -22.625 9.977 1 97.19 187 ASN A N 1
ATOM 1502 C CA . ASN A 1 187 ? 0.209 -23.094 11.336 1 97.19 187 ASN A CA 1
ATOM 1503 C C . ASN A 1 187 ? -1.271 -23.172 11.703 1 97.19 187 ASN A C 1
ATOM 1505 O O . ASN A 1 187 ? -1.735 -24.172 12.242 1 97.19 187 ASN A O 1
ATOM 1509 N N . PRO A 1 188 ? -2.037 -22.109 11.375 1 96.06 188 PRO A N 1
ATOM 1510 C CA . PRO A 1 188 ? -3.449 -22.188 11.758 1 96.06 188 PRO A CA 1
ATOM 1511 C C . PRO A 1 188 ? -4.191 -23.328 11.078 1 96.06 188 PRO A C 1
ATOM 1513 O O . PRO A 1 188 ? -5.227 -23.781 11.57 1 96.06 188 PRO A O 1
ATOM 1516 N N . LEU A 1 189 ? -3.713 -23.812 9.938 1 95.88 189 LEU A N 1
ATOM 1517 C CA . LEU A 1 189 ? -4.383 -24.859 9.172 1 95.88 189 LEU A CA 1
ATOM 1518 C C . LEU A 1 189 ? -4.152 -26.219 9.812 1 95.88 189 LEU A C 1
ATOM 1520 O O . LEU A 1 189 ? -4.863 -27.188 9.508 1 95.88 189 LEU A O 1
ATOM 1524 N N . LEU A 1 190 ? -3.162 -26.328 10.68 1 94.62 190 LEU A N 1
ATOM 1525 C CA . LEU A 1 190 ? -2.793 -27.609 11.273 1 94.62 190 LEU A CA 1
ATOM 1526 C C . LEU A 1 190 ? -3.914 -28.141 12.164 1 94.62 190 LEU A C 1
ATOM 1528 O O . LEU A 1 190 ? -3.988 -29.344 12.43 1 94.62 190 LEU A O 1
ATOM 1532 N N . ASP A 1 191 ? -4.766 -27.25 12.586 1 90.94 191 ASP A N 1
ATOM 1533 C CA . ASP A 1 191 ? -5.898 -27.625 13.43 1 90.94 191 ASP A CA 1
ATOM 1534 C C . ASP A 1 191 ? -7.148 -27.875 12.586 1 90.94 191 ASP A C 1
ATOM 1536 O O . ASP A 1 191 ? -8.273 -27.812 13.102 1 90.94 191 ASP A O 1
ATOM 1540 N N . THR A 1 192 ? -6.98 -28 11.305 1 93.56 192 THR A N 1
ATOM 1541 C CA . THR A 1 192 ? -8.086 -28.234 10.391 1 93.56 192 THR A CA 1
ATOM 1542 C C . THR A 1 192 ? -7.84 -29.5 9.555 1 93.56 192 THR A C 1
ATOM 1544 O O . THR A 1 192 ? -6.711 -29.984 9.477 1 93.56 192 THR A O 1
ATOM 1547 N N . ASN A 1 193 ? -8.898 -30.031 8.961 1 92.25 193 ASN A N 1
ATOM 1548 C CA . ASN A 1 193 ? -8.766 -31.172 8.062 1 92.25 193 ASN A CA 1
ATOM 1549 C C . ASN A 1 193 ? -8.312 -30.734 6.668 1 92.25 193 ASN A C 1
ATOM 1551 O O . ASN A 1 193 ? -8.062 -31.578 5.801 1 92.25 193 ASN A O 1
ATOM 1555 N N . ILE A 1 194 ? -8.164 -29.469 6.461 1 91.06 194 ILE A N 1
ATOM 1556 C CA . ILE A 1 194 ? -7.766 -28.906 5.172 1 91.06 194 ILE A CA 1
ATOM 1557 C C . ILE A 1 194 ? -6.367 -29.406 4.805 1 91.06 194 ILE A C 1
ATOM 1559 O O . ILE A 1 194 ? -6.082 -29.656 3.637 1 91.06 194 ILE A O 1
ATOM 1563 N N . VAL A 1 195 ? -5.52 -29.594 5.848 1 89.94 195 VAL A N 1
ATOM 1564 C CA . VAL A 1 195 ? -4.105 -29.844 5.57 1 89.94 195 VAL A CA 1
ATOM 1565 C C . VAL A 1 195 ? -3.84 -31.344 5.555 1 89.94 195 VAL A C 1
ATOM 1567 O O . VAL A 1 195 ? -2.73 -31.781 5.238 1 89.94 195 VAL A O 1
ATOM 1570 N N . THR A 1 196 ? -4.812 -32.125 5.855 1 91.5 196 THR A N 1
ATOM 1571 C CA . THR A 1 196 ? -4.613 -33.562 5.996 1 91.5 196 THR A CA 1
ATOM 1572 C C . THR A 1 196 ? -4.008 -34.156 4.727 1 91.5 196 THR A C 1
ATOM 1574 O O . THR A 1 196 ? -2.994 -34.875 4.777 1 91.5 196 THR A O 1
ATOM 1577 N N . PRO A 1 197 ? -4.531 -33.75 3.586 1 92.75 197 PRO A N 1
ATOM 1578 C CA . PRO A 1 197 ? -3.969 -34.312 2.365 1 92.75 197 PRO A CA 1
ATOM 1579 C C . PRO A 1 197 ? -2.578 -33.781 2.039 1 92.75 197 PRO A C 1
ATOM 1581 O O . PRO A 1 197 ? -1.874 -34.344 1.195 1 92.75 197 PRO A O 1
ATOM 1584 N N . LEU A 1 198 ? -2.152 -32.688 2.639 1 95.69 198 LEU A N 1
ATOM 1585 C CA . LEU A 1 198 ? -0.907 -32.031 2.281 1 95.69 198 LEU A CA 1
ATOM 1586 C C . LEU A 1 198 ? 0.293 -32.781 2.857 1 95.69 198 LEU A C 1
ATOM 1588 O O . LEU A 1 198 ? 1.404 -32.656 2.332 1 95.69 198 LEU A O 1
ATOM 1592 N N . LYS A 1 199 ? 0.072 -33.469 4.035 1 95.31 199 LYS A N 1
ATOM 1593 C CA . LYS A 1 199 ? 1.12 -34.25 4.707 1 95.31 199 LYS A CA 1
ATOM 1594 C C . LYS A 1 199 ? 2.361 -33.375 4.941 1 95.31 199 LYS A C 1
ATOM 1596 O O . LYS A 1 199 ? 3.475 -33.781 4.602 1 95.31 199 LYS A O 1
ATOM 1601 N N . LEU A 1 200 ? 2.15 -32.25 5.492 1 96.38 200 LEU A N 1
ATOM 1602 C CA . LEU A 1 200 ? 3.219 -31.297 5.711 1 96.38 200 LEU A CA 1
ATOM 1603 C C . LEU A 1 200 ? 4.203 -31.797 6.762 1 96.38 200 LEU A C 1
ATOM 1605 O O . LEU A 1 200 ? 3.795 -32.344 7.789 1 96.38 200 LEU A O 1
ATOM 1609 N N . THR A 1 201 ? 5.457 -31.703 6.52 1 95.62 201 THR A N 1
ATOM 1610 C CA . THR A 1 201 ? 6.48 -31.938 7.531 1 95.62 201 THR A CA 1
ATOM 1611 C C . THR A 1 201 ? 6.684 -30.688 8.391 1 95.62 201 THR A C 1
ATOM 1613 O O . THR A 1 201 ? 6.297 -29.594 8 1 95.62 201 THR A O 1
ATOM 1616 N N . LYS A 1 202 ? 7.309 -30.828 9.523 1 95.88 202 LYS A N 1
ATOM 1617 C CA . LYS A 1 202 ? 7.621 -29.703 10.398 1 95.88 202 LYS A CA 1
ATOM 1618 C C . LYS A 1 202 ? 8.5 -28.688 9.68 1 95.88 202 LYS A C 1
ATOM 1620 O O . LYS A 1 202 ? 8.305 -27.484 9.82 1 95.88 202 LYS A O 1
ATOM 1625 N N . ASP A 1 203 ? 9.406 -29.188 8.922 1 96.69 203 ASP A N 1
ATOM 1626 C CA . ASP A 1 203 ? 10.312 -28.312 8.18 1 96.69 203 ASP A CA 1
ATOM 1627 C C . ASP A 1 203 ? 9.555 -27.5 7.137 1 96.69 203 ASP A C 1
ATOM 1629 O O . ASP A 1 203 ? 9.797 -26.297 6.984 1 96.69 203 ASP A O 1
ATOM 1633 N N . GLU A 1 204 ? 8.688 -28.125 6.445 1 96.31 204 GLU A N 1
ATOM 1634 C CA . GLU A 1 204 ? 7.887 -27.422 5.445 1 96.31 204 GLU A CA 1
ATOM 1635 C C . GLU A 1 204 ? 7.012 -26.344 6.086 1 96.31 204 GLU A C 1
ATOM 1637 O O . GLU A 1 204 ? 6.898 -25.234 5.562 1 96.31 204 GLU A O 1
ATOM 1642 N N . ILE A 1 205 ? 6.422 -26.688 7.234 1 97.38 205 ILE A N 1
ATOM 1643 C CA . ILE A 1 205 ? 5.594 -25.719 7.961 1 97.38 205 ILE A CA 1
ATOM 1644 C C . ILE A 1 205 ? 6.426 -24.5 8.344 1 97.38 205 ILE A C 1
ATOM 1646 O O . ILE A 1 205 ? 6.031 -23.359 8.078 1 97.38 205 ILE A O 1
ATOM 1650 N N . ASN A 1 206 ? 7.57 -24.719 8.875 1 97.06 206 ASN A N 1
ATOM 1651 C CA . ASN A 1 206 ? 8.43 -23.641 9.336 1 97.06 206 ASN A CA 1
ATOM 1652 C C . ASN A 1 206 ? 8.953 -22.812 8.172 1 97.06 206 ASN A C 1
ATOM 1654 O O . ASN A 1 206 ? 9.047 -21.578 8.273 1 97.06 206 ASN A O 1
ATOM 1658 N N . THR A 1 207 ? 9.219 -23.484 7.055 1 97.12 207 THR A N 1
ATOM 1659 C CA . THR A 1 207 ? 9.859 -22.844 5.914 1 97.12 207 THR A CA 1
ATOM 1660 C C . THR A 1 207 ? 8.844 -22.047 5.098 1 97.12 207 THR A C 1
ATOM 1662 O O . THR A 1 207 ? 9.164 -21 4.555 1 97.12 207 THR A O 1
ATOM 1665 N N . TYR A 1 208 ? 7.648 -22.562 5.031 1 98 208 TYR A N 1
ATOM 1666 C CA . TYR A 1 208 ? 6.723 -21.984 4.059 1 98 208 TYR A CA 1
ATOM 1667 C C . TYR A 1 208 ? 5.582 -21.25 4.754 1 98 208 TYR A C 1
ATOM 1669 O O . TYR A 1 208 ? 4.555 -20.969 4.137 1 98 208 TYR A O 1
ATOM 1677 N N . SER A 1 209 ? 5.738 -21.062 6.113 1 98.5 209 SER A N 1
ATOM 1678 C CA . SER A 1 209 ? 4.906 -20.094 6.824 1 98.5 209 SER A CA 1
ATOM 1679 C C . SER A 1 209 ? 5.539 -18.703 6.812 1 98.5 209 SER A C 1
ATOM 1681 O O . SER A 1 209 ? 6.18 -18.312 7.785 1 98.5 209 SER A O 1
ATOM 1683 N N . PHE A 1 210 ? 5.234 -17.984 5.809 1 98.19 210 PHE A N 1
ATOM 1684 C CA . PHE A 1 210 ? 6.012 -16.812 5.43 1 98.19 210 PHE A CA 1
ATOM 1685 C C . PHE A 1 210 ? 5.824 -15.68 6.441 1 98.19 210 PHE A C 1
ATOM 1687 O O . PHE A 1 210 ? 6.766 -14.938 6.73 1 98.19 210 PHE A O 1
ATOM 1694 N N . THR A 1 211 ? 4.633 -15.492 7.047 1 97.75 211 THR A N 1
ATOM 1695 C CA . THR A 1 211 ? 4.344 -14.352 7.91 1 97.75 211 THR A CA 1
ATOM 1696 C C . THR A 1 211 ? 4.934 -14.57 9.305 1 97.75 211 THR A C 1
ATOM 1698 O O . THR A 1 211 ? 4.879 -13.68 10.148 1 97.75 211 THR A O 1
ATOM 1701 N N . THR A 1 212 ? 5.562 -15.773 9.531 1 96.94 212 THR A N 1
ATOM 1702 C CA . THR A 1 212 ? 6.172 -16.047 10.828 1 96.94 212 THR A CA 1
ATOM 1703 C C . THR A 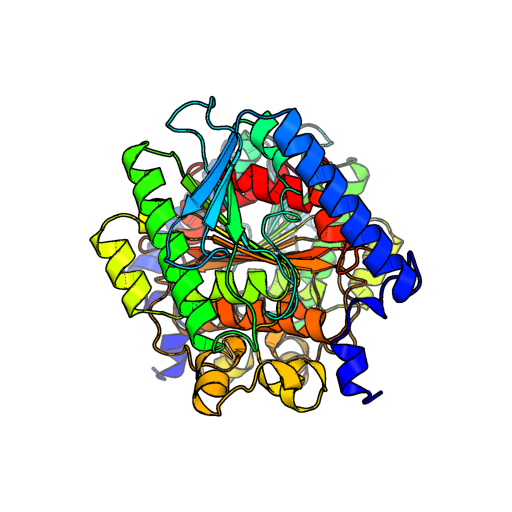1 212 ? 7.695 -16.047 10.719 1 96.94 212 THR A C 1
ATOM 1705 O O . THR A 1 212 ? 8.391 -16.234 11.719 1 96.94 212 THR A O 1
ATOM 1708 N N . LEU A 1 213 ? 8.188 -15.883 9.547 1 96.94 213 LEU A N 1
ATOM 1709 C CA . LEU A 1 213 ? 9.625 -15.875 9.336 1 96.94 213 LEU A CA 1
ATOM 1710 C C . LEU A 1 213 ? 10.266 -14.633 9.945 1 96.94 213 LEU A C 1
ATOM 1712 O O . LEU A 1 213 ? 9.656 -13.555 9.945 1 96.94 213 LEU A O 1
ATOM 1716 N N . ASP A 1 214 ? 11.406 -14.75 10.453 1 94.88 214 ASP A N 1
ATOM 1717 C CA . ASP A 1 214 ? 12.195 -13.609 10.898 1 94.88 214 ASP A CA 1
ATOM 1718 C C . ASP A 1 214 ? 12.805 -12.867 9.711 1 94.88 214 ASP A C 1
ATOM 1720 O O . ASP A 1 214 ? 13.656 -13.414 9.008 1 94.88 214 ASP A O 1
ATOM 1724 N N . THR A 1 215 ? 12.359 -11.648 9.523 1 92.19 215 THR A N 1
ATOM 1725 C CA . THR A 1 215 ? 12.805 -10.891 8.359 1 92.19 215 THR A CA 1
ATOM 1726 C C . THR A 1 215 ? 13.695 -9.727 8.789 1 92.19 215 THR A C 1
ATOM 1728 O O . THR A 1 215 ? 14.008 -8.852 7.984 1 92.19 215 THR A O 1
ATOM 1731 N N . LYS A 1 216 ? 14.164 -9.547 10 1 85.88 216 LYS A N 1
ATOM 1732 C CA . LYS A 1 216 ? 14.883 -8.414 10.57 1 85.88 216 LYS A CA 1
ATOM 1733 C C . LYS A 1 216 ? 16.172 -8.125 9.797 1 85.88 216 LYS A C 1
ATOM 1735 O O . LYS A 1 216 ? 16.547 -6.965 9.617 1 85.88 216 LYS A O 1
ATOM 1740 N N . ASN A 1 217 ? 16.781 -9.18 9.266 1 85 217 ASN A N 1
ATOM 1741 C CA . ASN A 1 217 ? 18.078 -8.992 8.617 1 85 217 ASN A CA 1
ATOM 1742 C C . ASN A 1 217 ? 17.969 -9.148 7.105 1 85 217 ASN A C 1
ATOM 1744 O O . ASN A 1 217 ? 18.984 -9.195 6.41 1 85 217 ASN A O 1
ATOM 1748 N N . ASN A 1 218 ? 16.797 -9.188 6.625 1 87.62 218 ASN A N 1
ATOM 1749 C CA . ASN A 1 218 ? 16.625 -9.359 5.188 1 87.62 218 ASN A CA 1
ATOM 1750 C C . ASN A 1 218 ? 16.891 -8.062 4.43 1 87.62 218 ASN A C 1
ATOM 1752 O O . ASN A 1 218 ? 16.578 -6.98 4.91 1 87.62 218 ASN A O 1
ATOM 1756 N N . THR A 1 219 ? 17.531 -8.25 3.309 1 88.62 219 THR A N 1
ATOM 1757 C CA . THR A 1 219 ? 17.672 -7.117 2.402 1 88.62 219 THR A CA 1
ATOM 1758 C C . THR A 1 219 ? 16.312 -6.773 1.768 1 88.62 219 THR A C 1
ATOM 1760 O O . THR A 1 219 ? 15.602 -7.66 1.3 1 88.62 219 THR A O 1
ATOM 1763 N N . LEU A 1 220 ? 16.078 -5.508 1.781 1 93.19 220 LEU A N 1
ATOM 1764 C CA . LEU A 1 220 ? 14.797 -5.07 1.218 1 93.19 220 LEU A CA 1
ATOM 1765 C C . LEU A 1 220 ? 14.773 -5.289 -0.292 1 93.19 220 LEU A C 1
ATOM 1767 O O . LEU A 1 220 ? 15.758 -5.027 -0.98 1 93.19 220 LEU A O 1
ATOM 1771 N N . ILE A 1 221 ? 13.727 -5.816 -0.787 1 96.31 221 ILE A N 1
ATOM 1772 C CA . ILE A 1 221 ? 13.516 -6.016 -2.217 1 96.31 221 ILE A CA 1
ATOM 1773 C C . ILE A 1 221 ? 13.094 -4.703 -2.863 1 96.31 221 ILE A C 1
ATOM 1775 O O . ILE A 1 221 ? 12.102 -4.09 -2.447 1 96.31 221 ILE A O 1
ATOM 1779 N N . GLN A 1 222 ? 13.852 -4.258 -3.84 1 94.94 222 GLN A N 1
ATOM 1780 C CA . GLN A 1 222 ? 13.594 -2.996 -4.531 1 94.94 222 GLN A CA 1
ATOM 1781 C C . GLN A 1 222 ? 13.047 -3.24 -5.938 1 94.94 222 GLN A C 1
ATOM 1783 O O . GLN A 1 222 ? 13.258 -4.312 -6.508 1 94.94 222 GLN A O 1
ATOM 1788 N N . GLY A 1 223 ? 12.336 -2.25 -6.426 1 93.44 223 GLY A N 1
ATOM 1789 C CA . GLY A 1 223 ? 11.891 -2.285 -7.812 1 93.44 223 GLY A CA 1
ATOM 1790 C C . GLY A 1 223 ? 10.711 -3.217 -8.039 1 93.44 223 GLY A C 1
ATOM 1791 O O . GLY A 1 223 ? 10.375 -3.525 -9.18 1 93.44 223 GLY A O 1
ATOM 1792 N N . LEU A 1 224 ? 10.172 -3.701 -7.02 1 96.75 224 LEU A N 1
ATOM 1793 C CA . LEU A 1 224 ? 9.047 -4.629 -7.082 1 96.75 224 LEU A CA 1
ATOM 1794 C C . LEU A 1 224 ? 7.91 -4.16 -6.188 1 96.75 224 LEU A C 1
ATOM 1796 O O . LEU A 1 224 ? 8.125 -3.838 -5.016 1 96.75 224 LEU A O 1
ATOM 1800 N N . LYS A 1 225 ? 6.695 -4.016 -6.738 1 98.25 225 LYS A N 1
ATOM 1801 C CA . LYS A 1 225 ? 5.504 -3.682 -5.965 1 98.25 225 LYS A CA 1
ATOM 1802 C C . LYS A 1 225 ? 4.703 -4.934 -5.617 1 98.25 225 LYS A C 1
ATOM 1804 O O . LYS A 1 225 ? 4.516 -5.812 -6.461 1 98.25 225 LYS A O 1
ATOM 1809 N N . VAL A 1 226 ? 4.277 -5.055 -4.371 1 98.88 226 VAL A N 1
ATOM 1810 C CA . VAL A 1 226 ? 3.389 -6.152 -4.004 1 98.88 226 VAL A CA 1
ATOM 1811 C C . VAL A 1 226 ? 2.021 -5.598 -3.604 1 98.88 226 VAL A C 1
ATOM 1813 O O . VAL A 1 226 ? 1.928 -4.723 -2.74 1 98.88 226 VAL A O 1
ATOM 1816 N N . ILE A 1 227 ? 1.002 -6.035 -4.285 1 98.94 227 ILE A N 1
ATOM 1817 C CA . ILE A 1 227 ? -0.383 -5.727 -3.947 1 98.94 227 ILE A CA 1
ATOM 1818 C C . ILE A 1 227 ? -1.015 -6.91 -3.221 1 98.94 227 ILE A C 1
ATOM 1820 O O . ILE A 1 227 ? -0.984 -8.039 -3.717 1 98.94 227 ILE A O 1
ATOM 1824 N N . VAL A 1 228 ? -1.442 -6.707 -2.014 1 98.94 228 VAL A N 1
ATOM 1825 C CA . VAL A 1 228 ? -2.162 -7.715 -1.241 1 98.94 228 VAL A CA 1
ATOM 1826 C C . VAL A 1 228 ? -3.643 -7.344 -1.163 1 98.94 228 VAL A C 1
ATOM 1828 O O . VAL A 1 228 ? -3.992 -6.238 -0.741 1 98.94 228 VAL A O 1
ATOM 1831 N N . THR A 1 229 ? -4.516 -8.25 -1.608 1 98.94 229 THR A N 1
ATOM 1832 C CA . THR A 1 229 ? -5.934 -7.902 -1.654 1 98.94 229 THR A CA 1
ATOM 1833 C C . THR A 1 229 ? -6.785 -9.039 -1.102 1 98.94 229 THR A C 1
ATOM 1835 O O . THR A 1 229 ? -6.375 -10.203 -1.129 1 98.94 229 THR A O 1
ATOM 1838 N N . ILE A 1 230 ? -7.973 -8.703 -0.553 1 98.75 230 ILE A N 1
ATOM 1839 C CA . ILE A 1 230 ? -8.93 -9.633 0.037 1 98.75 230 ILE A CA 1
ATOM 1840 C C . ILE A 1 230 ? -10.32 -9.008 0.048 1 98.75 230 ILE A C 1
ATOM 1842 O O . ILE A 1 230 ? -10.461 -7.785 0.045 1 98.75 230 ILE A O 1
ATOM 1846 N N . GLY A 1 231 ? -11.305 -9.828 -0.129 1 98.5 231 GLY A N 1
ATOM 1847 C CA . GLY A 1 231 ? -12.68 -9.352 -0.097 1 98.5 231 GLY A CA 1
ATOM 1848 C C . GLY A 1 231 ? -13.281 -9.359 1.295 1 98.5 231 GLY A C 1
ATOM 1849 O O . GLY A 1 231 ? -12.93 -10.203 2.121 1 98.5 231 GLY A O 1
ATOM 1850 N N . GLU A 1 232 ? -14.25 -8.5 1.548 1 97.69 232 GLU A N 1
ATOM 1851 C CA . GLU A 1 232 ? -14.852 -8.328 2.867 1 97.69 232 GLU A CA 1
ATOM 1852 C C . GLU A 1 232 ? -15.664 -9.555 3.266 1 97.69 232 GLU A C 1
ATOM 1854 O O . GLU A 1 232 ? -15.891 -9.797 4.453 1 97.69 232 GLU A O 1
ATOM 1859 N N . CYS A 1 233 ? -16.125 -10.383 2.246 1 98.06 233 CYS A N 1
ATOM 1860 C CA . CYS A 1 233 ? -16.891 -11.586 2.531 1 98.06 233 CYS A CA 1
ATOM 1861 C C . CYS A 1 233 ? -16.062 -12.836 2.307 1 98.06 233 CYS A C 1
ATOM 1863 O O . CYS A 1 233 ? -16.609 -13.898 1.986 1 98.06 233 CYS A O 1
ATOM 1865 N N . ASP A 1 234 ? -14.758 -12.711 2.314 1 98.31 234 ASP A N 1
ATOM 1866 C CA . ASP A 1 234 ? -13.875 -13.867 2.439 1 98.31 234 ASP A CA 1
ATOM 1867 C C . ASP A 1 234 ? -13.906 -14.43 3.859 1 98.31 234 ASP A C 1
ATOM 1869 O O . ASP A 1 234 ? -14.586 -13.883 4.734 1 98.31 234 ASP A O 1
ATOM 1873 N N . SER A 1 235 ? -13.328 -15.602 4.07 1 97.94 235 SER A N 1
ATOM 1874 C CA . SER A 1 235 ? -13.305 -16.172 5.41 1 97.94 235 SER A CA 1
ATOM 1875 C C . SER A 1 235 ? -12.461 -15.336 6.359 1 97.94 235 SER A C 1
ATOM 1877 O O . SER A 1 235 ? -11.43 -14.789 5.957 1 97.94 235 SER A O 1
ATOM 1879 N N . PRO A 1 236 ? -12.828 -15.227 7.633 1 97.38 236 PRO A N 1
ATOM 1880 C CA . PRO A 1 236 ? -12.094 -14.398 8.594 1 97.38 236 PRO A CA 1
ATOM 1881 C C . PRO A 1 236 ? -10.625 -14.797 8.711 1 97.38 236 PRO A C 1
ATOM 1883 O O . PRO A 1 236 ? -9.758 -13.93 8.844 1 97.38 236 PRO A O 1
ATOM 1886 N N . GLY A 1 237 ? -10.375 -16.094 8.609 1 97.62 237 GLY A N 1
ATOM 1887 C CA . GLY A 1 237 ? -8.992 -16.547 8.648 1 97.62 237 GLY A CA 1
ATOM 1888 C C . GLY A 1 237 ? -8.148 -15.977 7.52 1 97.62 237 GLY A C 1
ATOM 1889 O O . GLY A 1 237 ? -7.023 -15.523 7.746 1 97.62 237 GLY A O 1
ATOM 1890 N N . LEU A 1 238 ? -8.695 -15.938 6.344 1 98.44 238 LEU A N 1
ATOM 1891 C CA . LEU A 1 238 ? -7.953 -15.461 5.184 1 98.44 238 LEU A CA 1
ATOM 1892 C C . LEU A 1 238 ? -7.84 -13.938 5.203 1 98.44 238 LEU A C 1
ATOM 1894 O O . LEU A 1 238 ? -6.84 -13.375 4.746 1 98.44 238 LEU A O 1
ATOM 1898 N N . ILE A 1 239 ? -8.859 -13.266 5.766 1 98.31 239 ILE A N 1
ATOM 1899 C CA . ILE A 1 239 ? -8.773 -11.82 5.957 1 98.31 239 ILE A CA 1
ATOM 1900 C C . ILE A 1 239 ? -7.594 -11.492 6.871 1 98.31 239 ILE A C 1
ATOM 1902 O O . ILE A 1 239 ? -6.777 -10.625 6.555 1 98.31 239 ILE A O 1
ATOM 1906 N N . ASN A 1 240 ? -7.496 -12.25 7.953 1 97.75 240 ASN A N 1
ATOM 1907 C CA . ASN A 1 240 ? -6.367 -12.055 8.859 1 97.75 240 ASN A CA 1
ATOM 1908 C C . ASN A 1 240 ? -5.039 -12.383 8.188 1 97.75 240 ASN A C 1
ATOM 1910 O O . ASN A 1 240 ? -4.047 -11.68 8.383 1 97.75 240 ASN A O 1
ATOM 1914 N N . GLU A 1 241 ? -5.027 -13.406 7.344 1 98.31 241 GLU A N 1
ATOM 1915 C CA . GLU A 1 241 ? -3.838 -13.789 6.586 1 98.31 241 GLU A CA 1
ATOM 1916 C C . GLU A 1 241 ? -3.357 -12.641 5.703 1 98.31 241 GLU A C 1
ATOM 1918 O O . GLU A 1 241 ? -2.158 -12.359 5.637 1 98.31 241 GLU A O 1
ATOM 1923 N N . SER A 1 242 ? -4.27 -12.023 5.043 1 98.69 242 SER A N 1
ATOM 1924 C CA . SER A 1 242 ? -3.916 -10.93 4.137 1 98.69 242 SER A CA 1
ATOM 1925 C C . SER A 1 242 ? -3.336 -9.742 4.902 1 98.69 242 SER A C 1
ATOM 1927 O O . SER A 1 242 ? -2.363 -9.133 4.457 1 98.69 242 SER A O 1
ATOM 1929 N N . ARG A 1 243 ? -3.924 -9.445 6.035 1 98.12 243 ARG A N 1
ATOM 1930 C CA . ARG A 1 243 ? -3.412 -8.367 6.875 1 98.12 243 ARG A CA 1
ATOM 1931 C C . ARG A 1 243 ? -2.004 -8.68 7.367 1 98.12 243 ARG A C 1
ATOM 1933 O O . ARG A 1 243 ? -1.096 -7.855 7.23 1 98.12 243 ARG A O 1
ATOM 1940 N N . GLU A 1 244 ? -1.809 -9.844 7.883 1 98.5 244 GLU A N 1
ATOM 1941 C CA . GLU A 1 244 ? -0.512 -10.25 8.414 1 98.5 244 GLU A CA 1
ATOM 1942 C C . GLU A 1 244 ? 0.537 -10.344 7.312 1 98.5 244 GLU A C 1
ATOM 1944 O O . GLU A 1 244 ? 1.707 -10.023 7.531 1 98.5 244 GLU A O 1
ATOM 1949 N N . CYS A 1 245 ? 0.068 -10.812 6.176 1 98.81 245 CYS A N 1
ATOM 1950 C CA . CYS A 1 245 ? 0.967 -10.836 5.027 1 98.81 245 CYS A CA 1
ATOM 1951 C C . CYS A 1 245 ? 1.487 -9.438 4.711 1 98.81 245 CYS A C 1
ATOM 1953 O O . CYS A 1 245 ? 2.689 -9.25 4.523 1 98.81 245 CYS A O 1
ATOM 1955 N N . THR A 1 246 ? 0.598 -8.469 4.695 1 98.88 246 THR A N 1
ATOM 1956 C CA . THR A 1 246 ? 0.979 -7.09 4.418 1 98.88 246 THR A CA 1
ATOM 1957 C C . THR A 1 246 ? 1.944 -6.574 5.48 1 98.88 246 THR A C 1
ATOM 1959 O O . THR A 1 246 ? 2.957 -5.949 5.156 1 98.88 246 THR A O 1
ATOM 1962 N N . GLN A 1 247 ? 1.632 -6.883 6.719 1 98.5 247 GLN A N 1
ATOM 1963 C CA . GLN A 1 247 ? 2.461 -6.449 7.84 1 98.5 247 GLN A CA 1
ATOM 1964 C C . GLN A 1 247 ? 3.875 -7.016 7.727 1 98.5 247 GLN A C 1
ATOM 1966 O O . GLN A 1 247 ? 4.848 -6.344 8.086 1 98.5 247 GLN A O 1
ATOM 1971 N N . GLN A 1 248 ? 3.971 -8.211 7.215 1 98.38 248 GLN A N 1
ATOM 1972 C CA . GLN A 1 248 ? 5.277 -8.828 7.008 1 98.38 248 GLN A CA 1
ATOM 1973 C C . GLN A 1 248 ? 5.98 -8.234 5.793 1 98.38 248 GLN A C 1
ATOM 1975 O O . GLN A 1 248 ? 7.184 -7.953 5.844 1 98.38 248 GLN A O 1
ATOM 1980 N N . LEU A 1 249 ? 5.246 -8.016 4.75 1 98.69 249 LEU A N 1
ATOM 1981 C CA . LEU A 1 249 ? 5.824 -7.605 3.475 1 98.69 249 LEU A CA 1
ATOM 1982 C C . LEU A 1 249 ? 6.473 -6.23 3.588 1 98.69 249 LEU A C 1
ATOM 1984 O O . LEU A 1 249 ? 7.492 -5.969 2.947 1 98.69 249 LEU A O 1
ATOM 1988 N N . VAL A 1 250 ? 5.945 -5.312 4.445 1 98.19 250 VAL A N 1
ATOM 1989 C CA . VAL A 1 250 ? 6.488 -3.963 4.555 1 98.19 250 VAL A CA 1
ATOM 1990 C C . VAL A 1 250 ? 7.879 -4.016 5.184 1 98.19 250 VAL A C 1
ATOM 1992 O O . VAL A 1 250 ? 8.617 -3.027 5.156 1 98.19 250 VAL A O 1
ATOM 1995 N N . THR A 1 251 ? 8.258 -5.176 5.73 1 97.44 251 THR A N 1
ATOM 1996 C CA . THR A 1 251 ? 9.586 -5.312 6.32 1 97.44 251 THR A CA 1
ATOM 1997 C C . THR A 1 251 ? 10.594 -5.789 5.281 1 97.44 251 THR A C 1
ATOM 1999 O O . THR A 1 251 ? 11.805 -5.746 5.52 1 97.44 251 THR A O 1
ATOM 2002 N N . ILE A 1 252 ? 10.117 -6.188 4.055 1 97.44 252 ILE A N 1
ATOM 2003 C CA . ILE A 1 252 ? 11.102 -6.781 3.154 1 97.44 252 ILE A CA 1
ATOM 2004 C C . ILE A 1 252 ? 10.938 -6.199 1.752 1 97.44 252 ILE A C 1
ATOM 2006 O O . ILE A 1 252 ? 11.805 -6.379 0.893 1 97.44 252 ILE A O 1
ATOM 2010 N N . VAL A 1 253 ? 9.828 -5.543 1.487 1 98.12 253 VAL A N 1
ATOM 2011 C CA . VAL A 1 253 ? 9.562 -4.996 0.161 1 98.12 253 VAL A CA 1
ATOM 2012 C C . VAL A 1 253 ? 9.375 -3.482 0.252 1 98.12 253 VAL A C 1
ATOM 2014 O O . VAL A 1 253 ? 8.719 -2.984 1.169 1 98.12 253 VAL A O 1
ATOM 2017 N N . ASP A 1 254 ? 9.883 -2.695 -0.731 1 97.81 254 ASP A N 1
ATOM 2018 C CA . ASP A 1 254 ? 9.906 -1.236 -0.692 1 97.81 254 ASP A CA 1
ATOM 2019 C C . ASP A 1 254 ? 8.523 -0.66 -1 1 97.81 254 ASP A C 1
ATOM 2021 O O . ASP A 1 254 ? 8.219 0.468 -0.609 1 97.81 254 ASP A O 1
ATOM 2025 N N . ASP A 1 255 ? 7.734 -1.377 -1.712 1 98.44 255 ASP A N 1
ATOM 2026 C CA . ASP A 1 255 ? 6.461 -0.878 -2.225 1 98.44 255 ASP A CA 1
ATOM 2027 C C . ASP A 1 255 ? 5.348 -1.903 -2.021 1 98.44 255 ASP A C 1
ATOM 2029 O O . ASP A 1 255 ? 5.285 -2.908 -2.732 1 98.44 255 ASP A O 1
ATOM 2033 N N . VAL A 1 256 ? 4.484 -1.699 -0.995 1 98.88 256 VAL A N 1
ATOM 2034 C CA . VAL A 1 256 ? 3.434 -2.641 -0.626 1 98.88 256 VAL A CA 1
ATOM 2035 C C . VAL A 1 256 ? 2.084 -1.927 -0.603 1 98.88 256 VAL A C 1
ATOM 2037 O O . VAL A 1 256 ? 1.948 -0.864 0.008 1 98.88 256 VAL A O 1
ATOM 2040 N N . HIS A 1 257 ? 1.119 -2.443 -1.33 1 98.88 257 HIS A N 1
ATOM 2041 C CA . HIS A 1 257 ? -0.22 -1.876 -1.433 1 98.88 257 HIS A CA 1
ATOM 2042 C C . HIS A 1 257 ? -1.276 -2.865 -0.952 1 98.88 257 HIS A C 1
ATOM 2044 O O . HIS A 1 257 ? -1.462 -3.924 -1.555 1 98.88 257 HIS A O 1
ATOM 2050 N N . TYR A 1 258 ? -1.919 -2.551 0.211 1 98.88 258 TYR A N 1
ATOM 2051 C CA . TYR A 1 258 ? -2.988 -3.359 0.787 1 98.88 258 TYR A CA 1
ATOM 2052 C C . TYR A 1 258 ? -4.355 -2.822 0.381 1 98.88 258 TYR A C 1
ATOM 2054 O O . TYR A 1 258 ? -4.641 -1.637 0.561 1 98.88 258 TYR A O 1
ATOM 2062 N N . ILE A 1 259 ? -5.199 -3.705 -0.151 1 98.75 259 ILE A N 1
ATOM 2063 C CA . ILE A 1 259 ? -6.543 -3.318 -0.57 1 98.75 259 ILE A CA 1
ATOM 2064 C C . ILE A 1 259 ? -7.566 -4.289 0.015 1 98.75 259 ILE A C 1
ATOM 2066 O O . ILE A 1 259 ? -7.582 -5.469 -0.338 1 98.75 259 ILE A O 1
ATOM 2070 N N . PHE A 1 260 ? -8.406 -3.836 0.938 1 98.62 260 PHE A N 1
ATOM 2071 C CA . PHE A 1 260 ? -9.57 -4.555 1.442 1 98.62 260 PHE A CA 1
ATOM 2072 C C . PHE A 1 260 ? -10.82 -4.199 0.643 1 98.62 260 PHE A C 1
ATOM 2074 O O . PHE A 1 260 ? -11.312 -3.072 0.717 1 98.62 260 PHE A O 1
ATOM 2081 N N . LEU A 1 261 ? -11.281 -5.145 -0.129 1 98.5 261 LEU A N 1
ATOM 2082 C CA . LEU A 1 261 ? -12.352 -4.875 -1.087 1 98.5 261 LEU A CA 1
ATOM 2083 C C . LEU A 1 261 ? -13.719 -4.98 -0.422 1 98.5 261 LEU A C 1
ATOM 2085 O O . LEU A 1 261 ? -14.047 -6.004 0.183 1 98.5 261 LEU A O 1
ATOM 2089 N N . ARG A 1 262 ? -14.508 -3.932 -0.577 1 97.12 262 ARG A N 1
ATOM 2090 C CA . ARG A 1 262 ? -15.875 -3.861 -0.085 1 97.12 262 ARG A CA 1
ATOM 2091 C C . ARG A 1 262 ? -16.875 -4.293 -1.161 1 97.12 262 ARG A C 1
ATOM 2093 O O . ARG A 1 262 ? -16.469 -4.824 -2.201 1 97.12 262 ARG A O 1
ATOM 2100 N N . GLY A 1 263 ? -18.172 -4.254 -0.869 1 95.62 263 GLY A N 1
ATOM 2101 C CA . GLY A 1 263 ? -19.219 -4.555 -1.837 1 95.62 263 GLY A CA 1
ATOM 2102 C C . GLY A 1 263 ? -19.547 -6.031 -1.912 1 95.62 263 GLY A C 1
ATOM 2103 O O . GLY A 1 263 ? -19.797 -6.562 -2.998 1 95.62 263 GLY A O 1
ATOM 2104 N N . ASN A 1 264 ? -19.375 -6.691 -0.828 1 96.62 264 ASN A N 1
ATOM 2105 C CA . ASN A 1 264 ? -19.734 -8.102 -0.691 1 96.62 264 ASN A CA 1
ATOM 2106 C C . ASN A 1 264 ? -18.844 -8.992 -1.554 1 96.62 264 ASN A C 1
ATOM 2108 O O . ASN A 1 264 ? -19.312 -9.992 -2.102 1 96.62 264 ASN A O 1
ATOM 2112 N N . ILE A 1 265 ? -17.672 -8.562 -1.779 1 98.12 265 ILE A N 1
ATOM 2113 C CA . ILE A 1 265 ? -16.719 -9.383 -2.518 1 98.12 265 ILE A CA 1
ATOM 2114 C C . ILE A 1 265 ? -16.297 -10.578 -1.667 1 98.12 265 ILE A C 1
ATOM 2116 O O . ILE A 1 265 ? -15.883 -10.414 -0.521 1 98.12 265 ILE A O 1
ATOM 2120 N N . ASP A 1 266 ? -16.516 -11.758 -2.152 1 98.31 266 ASP A N 1
ATOM 2121 C CA . ASP A 1 266 ? -16.094 -12.961 -1.45 1 98.31 266 ASP A CA 1
ATOM 2122 C C . ASP A 1 266 ? -14.891 -13.602 -2.131 1 98.31 266 ASP A C 1
ATOM 2124 O O . ASP A 1 266 ? -14.344 -13.047 -3.09 1 98.31 266 ASP A O 1
ATOM 2128 N N . HIS A 1 267 ? -14.469 -14.742 -1.602 1 98.5 267 HIS A N 1
ATOM 2129 C CA . HIS A 1 267 ? -13.242 -15.414 -2.016 1 98.5 267 HIS A CA 1
ATOM 2130 C C . HIS A 1 267 ? -13.312 -15.828 -3.484 1 98.5 267 HIS A C 1
ATOM 2132 O O . HIS A 1 267 ? -12.281 -15.938 -4.148 1 98.5 267 HIS A O 1
ATOM 2138 N N . PHE A 1 268 ? -14.508 -15.992 -4.039 1 98.31 268 PHE A N 1
ATOM 2139 C CA . PHE A 1 268 ? -14.688 -16.562 -5.371 1 98.31 268 PHE A CA 1
ATOM 2140 C C . PHE A 1 268 ? -15.008 -15.469 -6.383 1 98.31 268 PHE A C 1
ATOM 2142 O O . PHE A 1 268 ? -14.414 -15.422 -7.461 1 98.31 268 PHE A O 1
ATOM 2149 N N . ASN A 1 269 ? -15.852 -14.57 -6 1 97.31 269 ASN A N 1
ATOM 2150 C CA . ASN A 1 269 ? -16.234 -13.586 -7.004 1 97.31 269 ASN A CA 1
ATOM 2151 C C . ASN A 1 269 ? -15.148 -12.516 -7.172 1 97.31 269 ASN A C 1
ATOM 2153 O O . ASN A 1 269 ? -15.18 -11.742 -8.133 1 97.31 269 ASN A O 1
ATOM 2157 N N . ILE A 1 270 ? -14.148 -12.453 -6.285 1 98.56 270 ILE A N 1
ATOM 2158 C CA . ILE A 1 270 ? -13 -11.594 -6.539 1 98.56 270 ILE A CA 1
ATOM 2159 C C . ILE A 1 270 ? -12.352 -11.984 -7.863 1 98.56 270 ILE A C 1
ATOM 2161 O O . ILE A 1 270 ? -11.906 -11.117 -8.625 1 98.56 270 ILE A O 1
ATOM 2165 N N . MET A 1 271 ? -12.305 -13.273 -8.172 1 98.44 271 MET A N 1
ATOM 2166 C CA . MET A 1 271 ? -11.773 -13.758 -9.438 1 98.44 271 MET A CA 1
ATOM 2167 C C . MET A 1 271 ? -12.742 -13.484 -10.578 1 98.44 271 MET A C 1
ATOM 2169 O O . MET A 1 271 ? -12.336 -13.055 -11.664 1 98.44 271 MET A O 1
ATOM 2173 N N . GLU A 1 272 ? -14 -13.711 -10.305 1 98 272 GLU A N 1
ATOM 2174 C CA . GLU A 1 272 ? -15.016 -13.461 -11.32 1 98 272 GLU A CA 1
ATOM 2175 C C . GLU A 1 272 ? -15.008 -12 -11.758 1 98 272 GLU A C 1
ATOM 2177 O O . GLU A 1 272 ? -15.078 -11.711 -12.953 1 98 272 GLU A O 1
ATOM 2182 N N . GLU A 1 273 ? -14.812 -11.133 -10.812 1 98.19 273 GLU A N 1
ATOM 2183 C CA . GLU A 1 273 ? -14.891 -9.703 -11.07 1 98.19 273 GLU A CA 1
ATOM 2184 C C . GLU A 1 273 ? -13.648 -9.211 -11.82 1 98.19 273 GLU A C 1
ATOM 2186 O O . GLU A 1 273 ? -13.656 -8.117 -12.383 1 98.19 273 GLU A O 1
ATOM 2191 N N . LEU A 1 274 ? -12.609 -9.984 -11.875 1 98.19 274 LEU A N 1
ATOM 2192 C CA . LEU A 1 274 ? -11.438 -9.602 -12.664 1 98.19 274 LEU A CA 1
ATOM 2193 C C . LEU A 1 274 ? -11.766 -9.586 -14.156 1 98.19 274 LEU A C 1
ATOM 2195 O O . LEU A 1 274 ? -11.016 -9.031 -14.953 1 98.19 274 LEU A O 1
ATOM 2199 N N . THR A 1 275 ? -12.859 -10.211 -14.578 1 98.19 275 THR A N 1
ATOM 2200 C CA . THR A 1 275 ? -13.32 -10.172 -15.961 1 98.19 275 THR A CA 1
ATOM 2201 C C . THR A 1 275 ? -13.984 -8.828 -16.266 1 98.19 275 THR A C 1
ATOM 2203 O O . THR A 1 275 ? -14.344 -8.562 -17.422 1 98.19 275 THR A O 1
ATOM 2206 N N . ASN A 1 276 ? -14.18 -7.996 -15.25 1 97.69 276 ASN A N 1
ATOM 2207 C CA . ASN A 1 276 ? -14.789 -6.672 -15.359 1 97.69 276 ASN A CA 1
ATOM 2208 C C . ASN A 1 276 ? -13.742 -5.566 -15.305 1 97.69 276 ASN A C 1
ATOM 2210 O O . ASN A 1 276 ? -13.109 -5.359 -14.266 1 97.69 276 ASN A O 1
ATOM 2214 N N . GLU A 1 277 ? -13.633 -4.797 -16.375 1 96.81 277 GLU A N 1
ATOM 2215 C CA . GLU A 1 277 ? -12.609 -3.754 -16.469 1 96.81 277 GLU A CA 1
ATOM 2216 C C . GLU A 1 277 ? -12.852 -2.643 -15.453 1 96.81 277 GLU A C 1
ATOM 2218 O O . GLU A 1 277 ? -11.938 -1.891 -15.125 1 96.81 277 GLU A O 1
ATOM 2223 N N . GLU A 1 278 ? -14.07 -2.541 -14.961 1 96.19 278 GLU A N 1
ATOM 2224 C CA . GLU A 1 278 ? -14.414 -1.459 -14.039 1 96.19 278 GLU A CA 1
ATOM 2225 C C . GLU A 1 278 ? -14.195 -1.874 -12.586 1 96.19 278 GLU A C 1
ATOM 2227 O O . GLU A 1 278 ? -14.32 -1.056 -11.68 1 96.19 278 GLU A O 1
ATOM 2232 N N . PHE A 1 279 ? -13.945 -3.162 -12.414 1 97.38 279 PHE A N 1
ATOM 2233 C CA . PHE A 1 279 ? -13.656 -3.65 -11.07 1 97.38 279 PHE A CA 1
ATOM 2234 C C . PHE A 1 279 ? -12.406 -2.977 -10.508 1 97.38 279 PHE A C 1
ATOM 2236 O O . PHE A 1 279 ? -11.391 -2.879 -11.188 1 97.38 279 PHE A O 1
ATOM 2243 N N . ILE A 1 280 ? -12.461 -2.492 -9.289 1 96.56 280 ILE A N 1
ATOM 2244 C CA . ILE A 1 280 ? -11.43 -1.649 -8.688 1 96.56 280 ILE A CA 1
ATOM 2245 C C . ILE A 1 280 ? -10.086 -2.361 -8.742 1 96.56 280 ILE A C 1
ATOM 2247 O O . ILE A 1 280 ? -9.062 -1.747 -9.062 1 96.56 280 ILE A O 1
ATOM 2251 N N . LEU A 1 281 ? -10.031 -3.643 -8.414 1 98.06 281 LEU A N 1
ATOM 2252 C CA . LEU A 1 281 ? -8.766 -4.371 -8.445 1 98.06 281 LEU A CA 1
ATOM 2253 C C . LEU A 1 281 ? -8.203 -4.438 -9.859 1 98.06 281 LEU A C 1
ATOM 2255 O O . LEU A 1 281 ? -7 -4.277 -10.062 1 98.06 281 LEU A O 1
ATOM 2259 N N . THR A 1 282 ? -9.062 -4.684 -10.883 1 98.25 282 THR A N 1
ATOM 2260 C CA . THR A 1 282 ? -8.633 -4.691 -12.281 1 98.25 282 THR A CA 1
ATOM 2261 C C . THR A 1 282 ? -8 -3.357 -12.664 1 98.25 282 THR A C 1
ATOM 2263 O O . THR A 1 282 ? -6.918 -3.32 -13.25 1 98.25 282 THR A O 1
ATOM 2266 N N . LYS A 1 283 ? -8.602 -2.289 -12.258 1 96.44 283 LYS A N 1
ATOM 2267 C CA . LYS A 1 283 ? -8.102 -0.953 -12.562 1 96.44 283 LYS A CA 1
ATOM 2268 C C . LYS A 1 283 ? -6.738 -0.72 -11.922 1 96.44 283 LYS A C 1
ATOM 2270 O O . LYS A 1 283 ? -5.832 -0.174 -12.555 1 96.44 283 LYS A O 1
ATOM 2275 N N . VAL A 1 284 ? -6.633 -1.127 -10.68 1 96.62 284 VAL A N 1
ATOM 2276 C CA . VAL A 1 284 ? -5.379 -0.938 -9.953 1 96.62 284 VAL A CA 1
ATOM 2277 C C . VAL A 1 284 ? -4.258 -1.704 -10.656 1 96.62 284 VAL A C 1
ATOM 2279 O O . VAL A 1 284 ? -3.168 -1.165 -10.867 1 96.62 284 VAL A O 1
ATOM 2282 N N . ILE A 1 285 ? -4.516 -2.936 -11.039 1 98.06 285 ILE A N 1
ATOM 2283 C CA . ILE A 1 285 ? -3.508 -3.766 -11.688 1 98.06 285 ILE A CA 1
ATOM 2284 C C . ILE A 1 285 ? -3.107 -3.143 -13.023 1 98.06 285 ILE A C 1
ATOM 2286 O O . ILE A 1 285 ? -1.92 -2.965 -13.305 1 98.06 285 ILE A O 1
ATOM 2290 N N . LEU A 1 286 ? -4.078 -2.746 -13.805 1 97.12 286 LEU A N 1
ATOM 2291 C CA . LEU A 1 286 ? -3.814 -2.174 -15.125 1 97.12 286 LEU A CA 1
ATOM 2292 C C . LEU A 1 286 ? -3.035 -0.868 -15 1 97.12 286 LEU A C 1
ATOM 2294 O O . LEU A 1 286 ? -2.094 -0.628 -15.758 1 97.12 286 LEU A O 1
ATOM 2298 N N . ASN A 1 287 ? -3.443 -0.037 -14.07 1 94.75 287 ASN A N 1
ATOM 2299 C CA . ASN A 1 287 ? -2.734 1.22 -13.859 1 94.75 287 ASN A CA 1
ATOM 2300 C C . ASN A 1 287 ? -1.263 0.985 -13.523 1 94.75 287 ASN A C 1
ATOM 2302 O O . ASN A 1 287 ? -0.393 1.734 -13.969 1 94.75 287 ASN A O 1
ATOM 2306 N N . ASN A 1 288 ? -1.002 -0.017 -12.727 1 95.88 288 ASN A N 1
ATOM 2307 C CA . ASN A 1 288 ? 0.381 -0.307 -12.367 1 95.88 288 ASN A CA 1
ATOM 2308 C C . ASN A 1 288 ? 1.16 -0.89 -13.539 1 95.88 288 ASN A C 1
ATOM 2310 O O . ASN A 1 288 ? 2.344 -0.595 -13.711 1 95.88 288 ASN A O 1
ATOM 2314 N N . ILE A 1 289 ? 0.495 -1.712 -14.297 1 96.94 289 ILE A N 1
ATOM 2315 C CA . ILE A 1 289 ? 1.165 -2.324 -15.445 1 96.94 289 ILE A CA 1
ATOM 2316 C C . ILE A 1 289 ? 1.552 -1.247 -16.453 1 96.94 289 ILE A C 1
ATOM 2318 O O . ILE A 1 289 ? 2.65 -1.278 -17.016 1 96.94 289 ILE A O 1
ATOM 2322 N N . PHE A 1 290 ? 0.711 -0.203 -16.609 1 93.62 290 PHE A N 1
ATOM 2323 C CA . PHE A 1 290 ? 0.915 0.745 -17.688 1 93.62 290 PHE A CA 1
ATOM 2324 C C . PHE A 1 290 ? 1.617 2.002 -17.188 1 93.62 290 PHE A C 1
ATOM 2326 O O . PHE A 1 290 ? 2.176 2.764 -17.984 1 93.62 290 PHE A O 1
ATOM 2333 N N . HIS A 1 291 ? 1.449 2.479 -16 1 77.06 291 HIS A N 1
ATOM 2334 C CA . HIS A 1 291 ? 2.008 3.74 -15.531 1 77.06 291 HIS A CA 1
ATOM 2335 C C . HIS A 1 291 ? 3.1 3.506 -14.492 1 77.06 291 HIS A C 1
ATOM 2337 O O . HIS A 1 291 ? 3.369 4.375 -13.656 1 77.06 291 HIS A O 1
ATOM 2343 N N . GLU A 1 292 ? 4.07 2.623 -14.844 1 63.59 292 GLU A N 1
ATOM 2344 C CA . GLU A 1 292 ? 5.23 2.428 -13.977 1 63.59 292 GLU A CA 1
ATOM 2345 C C . GLU A 1 292 ? 6.074 3.697 -13.898 1 63.59 292 GLU A C 1
ATOM 2347 O O . GLU A 1 292 ? 6.105 4.488 -14.836 1 63.59 292 GLU A O 1
ATOM 2352 N N . MET B 1 1 ? 25.203 12.133 23.688 1 55.75 1 MET B N 1
ATOM 2353 C CA . MET B 1 1 ? 23.859 12.047 23.109 1 55.75 1 MET B CA 1
ATOM 2354 C C . MET B 1 1 ? 23.359 10.609 23.109 1 55.75 1 MET B C 1
ATOM 2356 O O . MET B 1 1 ? 24.078 9.695 22.703 1 55.75 1 MET B O 1
ATOM 2360 N N . TYR B 1 2 ? 22.203 10.258 23.828 1 78.38 2 TYR B N 1
ATOM 2361 C CA . TYR B 1 2 ? 21.703 8.906 24.062 1 78.38 2 TYR B CA 1
ATOM 2362 C C . TYR B 1 2 ? 21.375 8.211 22.75 1 78.38 2 TYR B C 1
ATOM 2364 O O . TYR B 1 2 ? 20.984 8.852 21.766 1 78.38 2 TYR B O 1
ATOM 2372 N N . GLU B 1 3 ? 22.047 7.07 22.516 1 87.69 3 GLU B N 1
ATOM 2373 C CA . GLU B 1 3 ? 21.875 6.203 21.344 1 87.69 3 GLU B CA 1
ATOM 2374 C C . GLU B 1 3 ? 20.453 6.293 20.797 1 87.69 3 GLU B C 1
ATOM 2376 O O . GLU B 1 3 ? 20.25 6.379 19.594 1 87.69 3 GLU B O 1
ATOM 2381 N N . GLN B 1 4 ? 19.578 6.492 21.719 1 91.69 4 GLN B N 1
ATOM 2382 C CA . GLN B 1 4 ? 18.172 6.562 21.344 1 91.69 4 GLN B CA 1
ATOM 2383 C C . GLN B 1 4 ? 17.859 7.887 20.641 1 91.69 4 GLN B C 1
ATOM 2385 O O . GLN B 1 4 ? 17.078 7.918 19.688 1 91.69 4 GLN B O 1
ATOM 2390 N N . GLU B 1 5 ? 18.484 8.906 21.094 1 93.56 5 GLU B N 1
ATOM 2391 C CA . GLU B 1 5 ? 18.25 10.227 20.516 1 93.56 5 GLU B CA 1
ATOM 2392 C C . GLU B 1 5 ? 18.766 10.297 19.078 1 93.56 5 GLU B C 1
ATOM 2394 O O . GLU B 1 5 ? 18.141 10.914 18.219 1 93.56 5 GLU B O 1
ATOM 2399 N N . ILE B 1 6 ? 19.875 9.656 18.859 1 95.25 6 ILE B N 1
ATOM 2400 C CA . ILE B 1 6 ? 20.469 9.641 17.516 1 95.25 6 ILE B CA 1
ATOM 2401 C C . ILE B 1 6 ? 19.531 8.922 16.547 1 95.25 6 ILE B C 1
ATOM 2403 O O . ILE B 1 6 ? 19.344 9.359 15.414 1 95.25 6 ILE B O 1
ATOM 2407 N N . LEU B 1 7 ? 18.797 7.922 17 1 96.62 7 LEU B N 1
ATOM 2408 C CA . LEU B 1 7 ? 17.891 7.117 16.188 1 96.62 7 LEU B CA 1
ATOM 2409 C C . LEU B 1 7 ? 16.656 7.914 15.789 1 96.62 7 LEU B C 1
ATOM 2411 O O . LEU B 1 7 ? 15.953 7.547 14.844 1 96.62 7 LEU B O 1
ATOM 2415 N N . TYR B 1 8 ? 16.453 9 16.5 1 97.25 8 TYR B N 1
ATOM 2416 C CA . TYR B 1 8 ? 15.25 9.789 16.219 1 97.25 8 TYR B CA 1
ATOM 2417 C C . TYR B 1 8 ? 15.625 11.219 15.812 1 97.25 8 TYR B C 1
ATOM 2419 O O . TYR B 1 8 ? 14.789 12.125 15.883 1 97.25 8 TYR B O 1
ATOM 2427 N N . SER B 1 9 ? 16.891 11.43 15.438 1 96.25 9 SER B N 1
ATOM 2428 C CA . SER B 1 9 ? 17.359 12.719 14.945 1 96.25 9 SER B CA 1
ATOM 2429 C C . SER B 1 9 ? 17.688 12.648 13.453 1 96.25 9 SER B C 1
ATOM 2431 O O . SER B 1 9 ? 18.812 12.367 13.062 1 96.25 9 SER B O 1
ATOM 2433 N N . PRO B 1 10 ? 16.734 12.969 12.633 1 96.56 10 PRO B N 1
ATOM 2434 C CA . PRO B 1 10 ? 16.906 12.789 11.188 1 96.56 10 PRO B CA 1
ATOM 2435 C C . PRO B 1 10 ? 18.109 13.555 10.641 1 96.56 10 PRO B C 1
ATOM 2437 O O . PRO B 1 10 ? 18.734 13.109 9.68 1 96.56 10 PRO B O 1
ATOM 2440 N N . SER B 1 11 ? 18.5 14.703 11.211 1 95.5 11 SER B N 1
ATOM 2441 C CA . SER B 1 11 ? 19.594 15.531 10.703 1 95.5 11 SER B CA 1
ATOM 2442 C C . SER B 1 11 ? 20.922 14.812 10.797 1 95.5 11 SER B C 1
ATOM 2444 O O . SER B 1 11 ? 21.906 15.219 10.156 1 95.5 11 SER B O 1
ATOM 2446 N N . LYS B 1 12 ? 20.984 13.75 11.523 1 95.62 12 LYS B N 1
ATOM 2447 C CA . LYS B 1 12 ? 22.219 13.016 11.719 1 95.62 12 LYS B CA 1
ATOM 2448 C C . LYS B 1 12 ? 22.391 11.914 10.672 1 95.62 12 LYS B C 1
ATOM 2450 O O . LYS B 1 12 ? 23.422 11.258 10.609 1 95.62 12 LYS B O 1
ATOM 2455 N N . TRP B 1 13 ? 21.406 11.773 9.805 1 96.62 13 TRP B N 1
ATOM 2456 C CA . TRP B 1 13 ? 21.422 10.586 8.961 1 96.62 13 TRP B CA 1
ATOM 2457 C C . TRP B 1 13 ? 21.422 10.977 7.484 1 96.62 13 TRP B C 1
ATOM 2459 O O . TRP B 1 13 ? 21.438 10.109 6.605 1 96.62 13 TRP B O 1
ATOM 2469 N N . SER B 1 14 ? 21.391 12.289 7.18 1 95.06 14 SER B N 1
ATOM 2470 C CA . SER B 1 14 ? 21.547 12.727 5.797 1 95.06 14 SER B CA 1
ATOM 2471 C C . SER B 1 14 ? 22.938 12.438 5.277 1 95.06 14 SER B C 1
ATOM 2473 O O . SER B 1 14 ? 23.922 12.602 6.004 1 95.06 14 SER B O 1
ATOM 2475 N N . LYS B 1 15 ? 23.031 12.055 4.027 1 94.81 15 LYS B N 1
ATOM 2476 C CA . LYS B 1 15 ? 24.328 11.797 3.404 1 94.81 15 LYS B CA 1
ATOM 2477 C C . LYS B 1 15 ? 24.781 12.984 2.559 1 94.81 15 LYS B C 1
ATOM 2479 O O . LYS B 1 15 ? 25.906 13.008 2.059 1 94.81 15 LYS B O 1
ATOM 2484 N N . ARG B 1 16 ? 23.938 14.055 2.455 1 94.56 16 ARG B N 1
ATOM 2485 C CA . ARG B 1 16 ? 24.203 15.188 1.574 1 94.56 16 ARG B CA 1
ATOM 2486 C C . ARG B 1 16 ? 24.984 16.281 2.303 1 94.56 16 ARG B C 1
ATOM 2488 O O . ARG B 1 16 ? 25.812 16.969 1.7 1 94.56 16 ARG B O 1
ATOM 2495 N N . PHE B 1 17 ? 24.656 16.359 3.582 1 89.25 17 PHE B N 1
ATOM 2496 C CA . PHE B 1 17 ? 25.219 17.422 4.406 1 89.25 17 PHE B CA 1
ATOM 2497 C C . PHE B 1 17 ? 25.469 16.938 5.828 1 89.25 17 PHE B C 1
ATOM 2499 O O . PHE B 1 17 ? 24.922 15.906 6.238 1 89.25 17 PHE B O 1
ATOM 2506 N N . ASP B 1 18 ? 26.297 17.688 6.449 1 89.62 18 ASP B N 1
ATOM 2507 C CA . ASP B 1 18 ? 26.359 17.422 7.887 1 89.62 18 ASP B CA 1
ATOM 2508 C C . ASP B 1 18 ? 25.125 18 8.594 1 89.62 18 ASP B C 1
ATOM 2510 O O . ASP B 1 18 ? 24.297 18.656 7.965 1 89.62 18 ASP B O 1
ATOM 2514 N N . GLN B 1 19 ? 25.016 17.703 9.875 1 87.75 19 GLN B N 1
ATOM 2515 C CA . GLN B 1 19 ? 23.797 18 10.633 1 87.75 19 GLN B CA 1
ATOM 2516 C C . GLN B 1 19 ? 23.453 19.484 10.57 1 87.75 19 GLN B C 1
ATOM 2518 O O . GLN B 1 19 ? 22.312 19.844 10.281 1 87.75 19 GLN B O 1
ATOM 2523 N N . MET B 1 20 ? 24.344 20.297 10.797 1 88.94 20 MET B N 1
ATOM 2524 C CA . MET B 1 20 ? 24.078 21.734 10.812 1 88.94 20 MET B CA 1
ATOM 2525 C C . MET B 1 20 ? 23.766 22.234 9.406 1 88.94 20 MET B C 1
ATOM 2527 O O . MET B 1 20 ? 22.812 23.016 9.219 1 88.94 20 MET B O 1
ATOM 2531 N N . GLN B 1 21 ? 24.375 21.781 8.484 1 94.06 21 GLN B N 1
ATOM 2532 C CA . GLN B 1 21 ? 24.203 22.234 7.105 1 94.06 21 GLN B CA 1
ATOM 2533 C C . GLN B 1 21 ? 22.875 21.766 6.523 1 94.06 21 GLN B C 1
ATOM 2535 O O . GLN B 1 21 ? 22.234 22.484 5.777 1 94.06 21 GLN B O 1
ATOM 2540 N N . ILE B 1 22 ? 22.5 20.578 6.902 1 95.19 22 ILE B N 1
ATOM 2541 C CA . ILE B 1 22 ? 21.281 20.031 6.324 1 95.19 22 ILE B CA 1
ATOM 2542 C C . ILE B 1 22 ? 20.078 20.844 6.781 1 95.19 22 ILE B C 1
ATOM 2544 O O . ILE B 1 22 ? 19.172 21.109 5.996 1 95.19 22 ILE B O 1
ATOM 2548 N N . LEU B 1 23 ? 20.047 21.234 8.031 1 94.06 23 LEU B N 1
ATOM 2549 C CA . LEU B 1 23 ? 18.938 22.016 8.555 1 94.06 23 LEU B CA 1
ATOM 2550 C C . LEU B 1 23 ? 18.906 23.406 7.922 1 94.06 23 LEU B C 1
ATOM 2552 O O . LEU B 1 23 ? 17.859 23.875 7.504 1 94.06 23 LEU B O 1
ATOM 2556 N N . SER B 1 24 ? 20.094 24.016 7.863 1 95.25 24 SER B N 1
ATOM 2557 C CA . SER B 1 24 ? 20.188 25.344 7.254 1 95.25 24 SER B CA 1
ATOM 2558 C C . SER B 1 24 ? 19.75 25.312 5.793 1 95.25 24 SER B C 1
ATOM 2560 O O . SER B 1 24 ? 18.984 26.172 5.352 1 95.25 24 SER B O 1
ATOM 2562 N N . ASN B 1 25 ? 20.234 24.344 5.117 1 96.44 25 ASN B N 1
ATOM 2563 C CA . ASN B 1 25 ? 19.859 24.203 3.713 1 96.44 25 ASN B CA 1
ATOM 2564 C C . ASN B 1 25 ? 18.375 23.953 3.549 1 96.44 25 ASN B C 1
ATOM 2566 O O . ASN B 1 25 ? 17.734 24.516 2.652 1 96.44 25 ASN B O 1
ATOM 2570 N N . TYR B 1 26 ? 17.875 23.156 4.418 1 96.38 26 TYR B N 1
ATOM 2571 C CA . TYR B 1 26 ? 16.453 22.828 4.352 1 96.38 26 TYR B CA 1
ATOM 2572 C C . TYR B 1 26 ? 15.586 24.062 4.543 1 96.38 26 TYR B C 1
ATOM 2574 O O . TYR B 1 26 ? 14.664 24.312 3.762 1 96.38 26 TYR B O 1
ATOM 2582 N N . TYR B 1 27 ? 15.883 24.812 5.52 1 95.5 27 TYR B N 1
ATOM 2583 C CA . TYR B 1 27 ? 15.07 25.984 5.828 1 95.5 27 TYR B CA 1
ATOM 2584 C C . TYR B 1 27 ? 15.234 27.062 4.758 1 95.5 27 TYR B C 1
ATOM 2586 O O . TYR B 1 27 ? 14.273 27.75 4.414 1 95.5 27 TYR B O 1
ATOM 2594 N N . LYS B 1 28 ? 16.438 27.156 4.281 1 97.19 28 LYS B N 1
ATOM 2595 C CA . LYS B 1 28 ? 16.672 28.094 3.193 1 97.19 28 LYS B CA 1
ATOM 2596 C C . LYS B 1 28 ? 15.852 27.719 1.957 1 97.19 28 LYS B C 1
ATOM 2598 O O . LYS B 1 28 ? 15.219 28.578 1.338 1 97.19 28 LYS B O 1
ATOM 2603 N N . PHE B 1 29 ? 15.914 26.469 1.646 1 97.94 29 PHE B N 1
ATOM 2604 C CA . PHE B 1 29 ? 15.164 25.969 0.502 1 97.94 29 PHE B CA 1
ATOM 2605 C C . PHE B 1 29 ? 13.664 26.156 0.715 1 97.94 29 PHE B C 1
ATOM 2607 O O . PHE B 1 29 ? 12.961 26.641 -0.176 1 97.94 29 PHE B O 1
ATOM 2614 N N . ALA B 1 30 ? 13.164 25.812 1.889 1 98.12 30 ALA B N 1
ATOM 2615 C CA . ALA B 1 30 ? 11.75 25.906 2.223 1 98.12 30 ALA B CA 1
ATOM 2616 C C . ALA B 1 30 ? 11.258 27.359 2.131 1 98.12 30 ALA B C 1
ATOM 2618 O O . ALA B 1 30 ? 10.188 27.609 1.585 1 98.12 30 ALA B O 1
ATOM 2619 N N . LYS B 1 31 ? 12.039 28.203 2.652 1 97.75 31 LYS B N 1
ATOM 2620 C CA . LYS B 1 31 ? 11.688 29.609 2.602 1 97.75 31 LYS B CA 1
ATOM 2621 C C . LYS B 1 31 ? 11.625 30.109 1.16 1 97.75 31 LYS B C 1
ATOM 2623 O O . LYS B 1 31 ? 10.68 30.812 0.779 1 97.75 31 LYS B O 1
ATOM 2628 N N . LYS B 1 32 ? 12.609 29.766 0.416 1 98.25 32 LYS B N 1
ATOM 2629 C CA . LYS B 1 32 ? 12.656 30.188 -0.98 1 98.25 32 LYS B CA 1
ATOM 2630 C C . LYS B 1 32 ? 11.445 29.672 -1.754 1 98.25 32 LYS B C 1
ATOM 2632 O O . LYS B 1 32 ? 10.812 30.422 -2.492 1 98.25 32 LYS B O 1
ATOM 2637 N N . VAL B 1 33 ? 11.133 28.406 -1.588 1 98.44 33 VAL B N 1
ATOM 2638 C CA . VAL B 1 33 ? 10.023 27.781 -2.303 1 98.44 33 VAL B CA 1
ATOM 2639 C C . VAL B 1 33 ? 8.711 28.469 -1.905 1 98.44 33 VAL B C 1
ATOM 2641 O O . VAL B 1 33 ? 7.852 28.719 -2.754 1 98.44 33 VAL B O 1
ATOM 2644 N N . THR B 1 34 ? 8.547 28.781 -0.631 1 98.62 34 THR B N 1
ATOM 2645 C CA . THR B 1 34 ? 7.32 29.406 -0.139 1 98.62 34 THR B CA 1
ATOM 2646 C C . THR B 1 34 ? 7.199 30.844 -0.642 1 98.62 34 THR B C 1
ATOM 2648 O O . THR B 1 34 ? 6.137 31.25 -1.111 1 98.62 34 THR B O 1
ATOM 2651 N N . ASP B 1 35 ? 8.312 31.547 -0.586 1 98.31 35 ASP B N 1
ATOM 2652 C CA . ASP B 1 35 ? 8.312 32.906 -1.096 1 98.31 35 ASP B CA 1
ATOM 2653 C C . ASP B 1 35 ? 7.973 32.938 -2.584 1 98.31 35 ASP B C 1
ATOM 2655 O O . ASP B 1 35 ? 7.188 33.781 -3.027 1 98.31 35 ASP B O 1
ATOM 2659 N N . ASP B 1 36 ? 8.578 32.094 -3.318 1 98.31 36 ASP B N 1
ATOM 2660 C CA . ASP B 1 36 ? 8.312 31.984 -4.75 1 98.31 36 ASP B CA 1
ATOM 2661 C C . ASP B 1 36 ? 6.848 31.641 -5.02 1 98.31 36 ASP B C 1
ATOM 2663 O O . ASP B 1 36 ? 6.234 32.188 -5.938 1 98.31 36 ASP B O 1
ATOM 2667 N N . ALA B 1 37 ? 6.301 30.75 -4.191 1 98.31 37 ALA B N 1
ATOM 2668 C CA . ALA B 1 37 ? 4.898 30.375 -4.332 1 98.31 37 ALA B CA 1
ATOM 2669 C C . ALA B 1 37 ? 3.98 31.562 -4.094 1 98.31 37 ALA B C 1
ATOM 2671 O O . ALA B 1 37 ? 3.037 31.797 -4.855 1 98.31 37 ALA B O 1
ATOM 2672 N N . ARG B 1 38 ? 4.262 32.281 -3.068 1 97.94 38 ARG B N 1
ATOM 2673 C CA . ARG B 1 38 ? 3.445 33.438 -2.703 1 97.94 38 ARG B CA 1
ATOM 2674 C C . ARG B 1 38 ? 3.527 34.531 -3.77 1 97.94 38 ARG B C 1
ATOM 2676 O O . ARG B 1 38 ? 2.559 35.25 -3.998 1 97.94 38 ARG B O 1
ATOM 2683 N N . LYS B 1 39 ? 4.645 34.562 -4.43 1 97.31 39 LYS B N 1
ATOM 2684 C CA . LYS B 1 39 ? 4.867 35.562 -5.469 1 97.31 39 LYS B CA 1
ATOM 2685 C C . LYS B 1 39 ? 4.234 35.125 -6.789 1 97.31 39 LYS B C 1
ATOM 2687 O O . LYS B 1 39 ? 3.695 35.969 -7.523 1 97.31 39 LYS B O 1
ATOM 2692 N N . ASN B 1 40 ? 4.23 33.875 -7.102 1 96.06 40 ASN B N 1
ATOM 2693 C CA . ASN B 1 40 ? 3.943 33.406 -8.453 1 96.06 40 ASN B CA 1
ATOM 2694 C C . ASN B 1 40 ? 2.537 32.812 -8.555 1 96.06 40 ASN B C 1
ATOM 2696 O O . ASN B 1 40 ? 2.014 32.656 -9.656 1 96.06 40 ASN B O 1
ATOM 2700 N N . CYS B 1 41 ? 1.927 32.5 -7.426 1 96.69 41 CYS B N 1
ATOM 2701 C CA . CYS B 1 41 ? 0.582 31.922 -7.414 1 96.69 41 CYS B CA 1
ATOM 2702 C C . CYS B 1 41 ? -0.4 32.875 -6.73 1 96.69 41 CYS B C 1
ATOM 2704 O O . CYS B 1 41 ? -0.05 33.531 -5.758 1 96.69 41 CYS B O 1
ATOM 2706 N N . LYS B 1 42 ? -1.603 32.969 -7.352 1 98 42 LYS B N 1
ATOM 2707 C CA . LYS B 1 42 ? -2.643 33.656 -6.598 1 98 42 LYS B CA 1
ATOM 2708 C C . LYS B 1 42 ? -2.973 32.906 -5.305 1 98 42 LYS B C 1
ATOM 2710 O O . LYS B 1 42 ? -3.213 31.703 -5.32 1 98 42 LYS B O 1
ATOM 2715 N N . CYS B 1 43 ? -2.879 33.594 -4.176 1 98.38 43 CYS B N 1
ATOM 2716 C CA . CYS B 1 43 ? -3.053 32.938 -2.898 1 98.38 43 CYS B CA 1
ATOM 2717 C C . CYS B 1 43 ? -3.799 33.812 -1.907 1 98.38 43 CYS B C 1
ATOM 2719 O O . CYS B 1 43 ? -3.908 35.031 -2.111 1 98.38 43 CYS B O 1
ATOM 2721 N N . GLU B 1 44 ? -4.457 33.281 -0.974 1 98.56 44 GLU B N 1
ATOM 2722 C CA . GLU B 1 44 ? -5.016 33.906 0.229 1 98.56 44 GLU B CA 1
ATOM 2723 C C . GLU B 1 44 ? -4.258 33.469 1.476 1 98.56 44 GLU B C 1
ATOM 2725 O O . GLU B 1 44 ? -4.211 32.281 1.793 1 98.56 44 GLU B O 1
ATOM 2730 N N . LEU B 1 45 ? -3.684 34.406 2.107 1 98.5 45 LEU B N 1
ATOM 2731 C CA . LEU B 1 45 ? -2.789 34.094 3.215 1 98.5 45 LEU B CA 1
ATOM 2732 C C . LEU B 1 45 ? -3.463 34.375 4.555 1 98.5 45 LEU B C 1
ATOM 2734 O O . LEU B 1 45 ? -4.32 35.25 4.652 1 98.5 45 LEU B O 1
ATOM 2738 N N . ASN B 1 46 ? -3.104 33.562 5.57 1 98.5 46 ASN B N 1
ATOM 2739 C CA . ASN B 1 46 ? -3.404 33.812 6.977 1 98.5 46 ASN B CA 1
ATOM 2740 C C . ASN B 1 46 ? -4.906 33.812 7.238 1 98.5 46 ASN B C 1
ATOM 2742 O O . ASN B 1 46 ? -5.438 34.719 7.887 1 98.5 46 ASN B O 1
ATOM 2746 N N . ILE B 1 47 ? -5.578 32.812 6.719 1 98.69 47 ILE B N 1
ATOM 2747 C CA . ILE B 1 47 ? -6.988 32.594 7.02 1 98.69 47 ILE B CA 1
ATOM 2748 C C . ILE B 1 47 ? -7.121 31.953 8.398 1 98.69 47 ILE B C 1
ATOM 2750 O O . ILE B 1 47 ? -6.641 30.844 8.625 1 98.69 47 ILE B O 1
ATOM 2754 N N . PRO B 1 48 ? -7.73 32.562 9.32 1 98.62 48 PRO B N 1
ATOM 2755 C CA . PRO B 1 48 ? -7.793 32.062 10.688 1 98.62 48 PRO B CA 1
ATOM 2756 C C . PRO B 1 48 ? -8.766 30.891 10.836 1 98.62 48 PRO B C 1
ATOM 2758 O O . PRO B 1 48 ? -9.844 30.906 10.234 1 98.62 48 PRO B O 1
ATOM 2761 N N . TYR B 1 49 ? -8.438 29.875 11.539 1 98.56 49 TYR B N 1
ATOM 2762 C CA . TYR B 1 49 ? -9.359 28.828 11.953 1 98.56 49 TYR B CA 1
ATOM 2763 C C . TYR B 1 49 ? -9.445 28.734 13.469 1 98.56 49 TYR B C 1
ATOM 2765 O O . TYR B 1 49 ? -10.195 27.906 14.008 1 98.56 49 TYR B O 1
ATOM 2773 N N . GLY B 1 50 ? -8.625 29.531 14.117 1 97.88 50 GLY B N 1
ATOM 2774 C CA . GLY B 1 50 ? -8.578 29.688 15.562 1 97.88 50 GLY B CA 1
ATOM 2775 C C . GLY B 1 50 ? -8.25 31.094 16 1 97.88 50 GLY B C 1
ATOM 2776 O O . GLY B 1 50 ? -8.336 32.031 15.211 1 97.88 50 GLY B O 1
ATOM 2777 N N . THR B 1 51 ? -7.832 31.266 17.297 1 97.12 51 THR B N 1
ATOM 2778 C CA . THR B 1 51 ? -7.746 32.625 17.859 1 97.12 51 THR B CA 1
ATOM 2779 C C . THR B 1 51 ? -6.289 33.062 17.953 1 97.12 51 THR B C 1
ATOM 2781 O O . THR B 1 51 ? -6.016 34.25 18.156 1 97.12 51 THR B O 1
ATOM 2784 N N . THR B 1 52 ? -5.379 32.188 17.766 1 97.75 52 THR B N 1
ATOM 2785 C CA . THR B 1 52 ? -3.979 32.562 17.938 1 97.75 52 THR B CA 1
ATOM 2786 C C . THR B 1 52 ? -3.357 32.938 16.609 1 97.75 52 THR B C 1
ATOM 2788 O O . THR B 1 52 ? -3.938 32.688 15.547 1 97.75 52 THR B O 1
ATOM 2791 N N . GLU B 1 53 ? -2.148 33.5 16.656 1 97.56 53 GLU B N 1
ATOM 2792 C CA . GLU B 1 53 ? -1.446 33.969 15.453 1 97.56 53 GLU B CA 1
ATOM 2793 C C . GLU B 1 53 ? -1.037 32.781 14.578 1 97.56 53 GLU B C 1
ATOM 2795 O O . GLU B 1 53 ? -0.892 32.938 13.359 1 97.56 53 GLU B O 1
ATOM 2800 N N . ARG B 1 54 ? -0.933 31.625 15.125 1 98.44 54 ARG B N 1
ATOM 2801 C CA . ARG B 1 54 ? -0.416 30.5 14.367 1 98.44 54 ARG B CA 1
ATOM 2802 C C . ARG B 1 54 ? -1.552 29.609 13.859 1 98.44 54 ARG B C 1
ATOM 2804 O O . ARG B 1 54 ? -1.34 28.734 13.016 1 98.44 54 ARG B O 1
ATOM 2811 N N . THR B 1 55 ? -2.732 29.812 14.391 1 98.69 55 THR B N 1
ATOM 2812 C CA . THR B 1 55 ? -3.871 28.984 13.992 1 98.69 55 THR B CA 1
ATOM 2813 C C . THR B 1 55 ? -4.523 29.547 12.727 1 98.69 55 THR B C 1
ATOM 2815 O O . THR B 1 55 ? -5.691 29.938 12.742 1 98.69 55 THR B O 1
ATOM 2818 N N . LYS B 1 56 ? -3.734 29.547 11.695 1 98.88 56 LYS B N 1
ATOM 2819 C CA . LYS B 1 56 ? -4.105 30.062 10.375 1 98.88 56 LYS B CA 1
ATOM 2820 C C . LYS B 1 56 ? -3.635 29.109 9.273 1 98.88 56 LYS B C 1
ATOM 2822 O O . LYS B 1 56 ? -2.719 28.312 9.477 1 98.88 56 LYS B O 1
ATOM 2827 N N . TYR B 1 57 ? -4.312 29.156 8.156 1 98.81 57 TYR B N 1
ATOM 2828 C CA . TYR B 1 57 ? -3.838 28.406 6.996 1 98.81 57 TYR B CA 1
ATOM 2829 C C . TYR B 1 57 ? -3.789 29.297 5.762 1 98.81 57 TYR B C 1
ATOM 2831 O O . TYR B 1 57 ? -4.363 30.391 5.75 1 98.81 57 TYR B O 1
ATOM 2839 N N . ASP B 1 58 ? -3.012 28.969 4.797 1 98.88 58 ASP B N 1
ATOM 2840 C CA . ASP B 1 58 ? -2.879 29.625 3.504 1 98.88 58 ASP B CA 1
ATOM 2841 C C . ASP B 1 58 ? -3.488 28.781 2.389 1 98.88 58 ASP B C 1
ATOM 2843 O O . ASP B 1 58 ? -3.418 27.547 2.428 1 98.88 58 ASP B O 1
ATOM 2847 N N . ILE B 1 59 ? -4.09 29.438 1.387 1 98.81 59 ILE B N 1
ATOM 2848 C CA . ILE B 1 59 ? -4.609 28.766 0.202 1 98.81 59 ILE B CA 1
ATOM 2849 C C . ILE B 1 59 ? -3.877 29.266 -1.04 1 98.81 59 ILE B C 1
ATOM 2851 O O . ILE B 1 59 ? -3.84 30.469 -1.305 1 98.81 59 ILE B O 1
ATOM 2855 N N . TYR B 1 60 ? -3.242 28.375 -1.744 1 98.81 60 TYR B N 1
ATOM 2856 C CA . TYR B 1 60 ? -2.6 28.656 -3.023 1 98.81 60 TYR B CA 1
ATOM 2857 C C . TYR B 1 60 ? -3.438 28.125 -4.18 1 98.81 60 TYR B C 1
ATOM 2859 O O . TYR B 1 60 ? -4 27.031 -4.102 1 98.81 60 TYR B O 1
ATOM 2867 N N . GLY B 1 61 ? -3.518 28.859 -5.27 1 98.5 61 GLY B N 1
ATOM 2868 C CA . GLY B 1 61 ? -4.332 28.484 -6.41 1 98.5 61 GLY B CA 1
ATOM 2869 C C . GLY B 1 61 ? -5.781 28.906 -6.277 1 98.5 61 GLY B C 1
ATOM 2870 O O . GLY B 1 61 ? -6.691 28.141 -6.617 1 98.5 61 GLY B O 1
ATOM 2871 N N . VAL B 1 62 ? -5.996 30.078 -5.703 1 98.06 62 VAL B N 1
ATOM 2872 C CA . VAL B 1 62 ? -7.352 30.531 -5.414 1 98.06 62 VAL B CA 1
ATOM 2873 C C . VAL B 1 62 ? -8.07 30.859 -6.719 1 98.06 62 VAL B C 1
ATOM 2875 O O . VAL B 1 62 ? -9.297 30.984 -6.746 1 98.06 62 VAL B O 1
ATOM 2878 N N . ASP B 1 63 ? -7.383 31.047 -7.793 1 98 63 ASP B N 1
ATOM 2879 C CA . ASP B 1 63 ? -7.973 31.391 -9.086 1 98 63 ASP B CA 1
ATOM 2880 C C . ASP B 1 63 ? -8.312 30.125 -9.883 1 98 63 ASP B C 1
ATOM 2882 O O . ASP B 1 63 ? -8.898 30.219 -10.961 1 98 63 ASP B O 1
ATOM 2886 N N . LEU B 1 64 ? -7.977 28.969 -9.398 1 98.25 64 LEU B N 1
ATOM 2887 C CA . LEU B 1 64 ? -8.344 27.703 -10.047 1 98.25 64 LEU B CA 1
ATOM 2888 C C . LEU B 1 64 ? -9.852 27.484 -9.969 1 98.25 64 LEU B C 1
ATOM 2890 O O . LEU B 1 64 ? -10.531 28.094 -9.148 1 98.25 64 LEU B O 1
ATOM 2894 N N . PRO B 1 65 ? -10.391 26.594 -10.828 1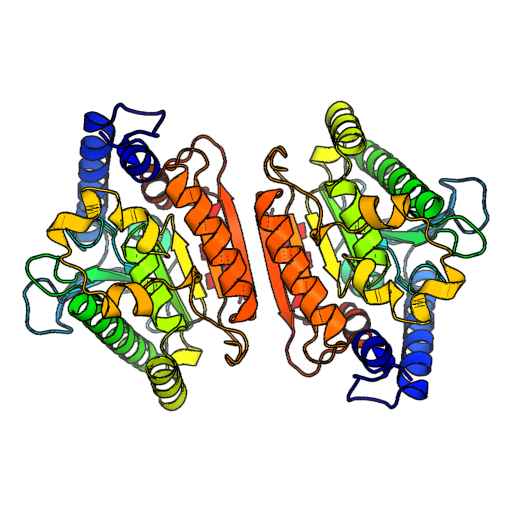 98 65 PRO B N 1
ATOM 2895 C CA . PRO B 1 65 ? -11.82 26.281 -10.781 1 98 65 PRO B CA 1
ATOM 2896 C C . PRO B 1 65 ? -12.289 25.844 -9.398 1 98 65 PRO B C 1
ATOM 2898 O O . PRO B 1 65 ? -11.508 25.266 -8.633 1 98 65 PRO B O 1
ATOM 2901 N N . LYS B 1 66 ? -13.492 26.062 -9.117 1 97.06 66 LYS B N 1
ATOM 2902 C CA . LYS B 1 66 ? -14.062 25.781 -7.809 1 97.06 66 LYS B CA 1
ATOM 2903 C C . LYS B 1 66 ? -14 24.281 -7.5 1 97.06 66 LYS B C 1
ATOM 2905 O O . LYS B 1 66 ? -13.773 23.891 -6.352 1 97.06 66 LYS B O 1
ATOM 2910 N N . ASP B 1 67 ? -14.117 23.5 -8.5 1 97.38 67 ASP B N 1
ATOM 2911 C CA . ASP B 1 67 ? -14.18 22.062 -8.273 1 97.38 67 ASP B CA 1
ATOM 2912 C C . ASP B 1 67 ? -12.789 21.438 -8.266 1 97.38 67 ASP B C 1
ATOM 2914 O O . ASP B 1 67 ? -12.648 20.219 -8.188 1 97.38 67 ASP B O 1
ATOM 2918 N N . SER B 1 68 ? -11.695 22.281 -8.32 1 98.38 68 SER B N 1
ATOM 2919 C CA . SER B 1 68 ? -10.328 21.766 -8.289 1 98.38 68 SER B CA 1
ATOM 2920 C C . SER B 1 68 ? -10.078 20.953 -7.02 1 98.38 68 SER B C 1
ATOM 2922 O O . SER B 1 68 ? -10.562 21.297 -5.941 1 98.38 68 SER B O 1
ATOM 2924 N N . PRO B 1 69 ? -9.336 19.812 -7.156 1 98.62 69 PRO B N 1
ATOM 2925 C CA . PRO B 1 69 ? -8.938 19.109 -5.941 1 98.62 69 PRO B CA 1
ATOM 2926 C C . PRO B 1 69 ? -8.148 19.984 -4.977 1 98.62 69 PRO B C 1
ATOM 2928 O O . PRO B 1 69 ? -7.578 21 -5.383 1 98.62 69 PRO B O 1
ATOM 2931 N N . ILE B 1 70 ? -8.156 19.641 -3.748 1 98.81 70 ILE B N 1
ATOM 2932 C CA . ILE B 1 70 ? -7.422 20.359 -2.713 1 98.81 70 ILE B CA 1
ATOM 2933 C C . ILE B 1 70 ? -6.434 19.422 -2.029 1 98.81 70 ILE B C 1
ATOM 2935 O O . ILE B 1 70 ? -6.785 18.297 -1.679 1 98.81 70 ILE B O 1
ATOM 2939 N N . PHE B 1 71 ? -5.219 19.859 -1.934 1 98.88 71 PHE B N 1
ATOM 2940 C CA . PHE B 1 71 ? -4.172 19.141 -1.206 1 98.88 71 PHE B CA 1
ATOM 2941 C C . PHE B 1 71 ? -3.756 19.922 0.037 1 98.88 71 PHE B C 1
ATOM 2943 O O . PHE B 1 71 ? -3.223 21.031 -0.065 1 98.88 71 PHE B O 1
ATOM 2950 N N . ILE B 1 72 ? -4.004 19.375 1.227 1 98.94 72 ILE B N 1
ATOM 2951 C CA . ILE B 1 72 ? -3.703 20 2.508 1 98.94 72 ILE B CA 1
ATOM 2952 C C . ILE B 1 72 ? -2.357 19.5 3.023 1 98.94 72 ILE B C 1
ATOM 2954 O O . ILE B 1 72 ? -2.072 18.297 2.967 1 98.94 72 ILE B O 1
ATOM 2958 N N . PHE B 1 73 ? -1.572 20.438 3.533 1 98.88 73 PHE B N 1
ATOM 2959 C CA . PHE B 1 73 ? -0.263 20.047 4.039 1 98.88 73 PHE B CA 1
ATOM 2960 C C . PHE B 1 73 ? -0.041 20.594 5.445 1 98.88 73 PHE B C 1
ATOM 2962 O O . PHE B 1 73 ? -0.281 21.766 5.707 1 98.88 73 PHE B O 1
ATOM 2969 N N . ILE B 1 74 ? 0.447 19.688 6.34 1 98.94 74 ILE B N 1
ATOM 2970 C CA . ILE B 1 74 ? 0.801 20.016 7.715 1 98.94 74 ILE B CA 1
ATOM 2971 C C . ILE B 1 74 ? 2.309 19.891 7.906 1 98.94 74 ILE B C 1
ATOM 2973 O O . ILE B 1 74 ? 2.869 18.797 7.723 1 98.94 74 ILE B O 1
ATOM 2977 N N . HIS B 1 75 ? 2.959 20.953 8.32 1 98.69 75 HIS B N 1
ATOM 2978 C CA . HIS B 1 75 ? 4.414 21 8.422 1 98.69 75 HIS B CA 1
ATOM 2979 C C . HIS B 1 75 ? 4.902 20.219 9.633 1 98.69 75 HIS B C 1
ATOM 2981 O O . HIS B 1 75 ? 4.137 19.969 10.57 1 98.69 75 HIS B O 1
ATOM 2987 N N . GLY B 1 76 ? 6.164 19.891 9.562 1 98 76 GLY B N 1
ATOM 2988 C CA . GLY B 1 76 ? 6.816 19.203 10.656 1 98 76 GLY B CA 1
ATOM 2989 C C . GLY B 1 76 ? 7.488 20.141 11.641 1 98 76 GLY B C 1
ATOM 2990 O O . GLY B 1 76 ? 7.098 21.297 11.766 1 98 76 GLY B O 1
ATOM 2991 N N . GLY B 1 77 ? 8.383 19.547 12.484 1 97 77 GLY B N 1
ATOM 2992 C CA . GLY B 1 77 ? 9.125 20.344 13.438 1 97 77 GLY B CA 1
ATOM 2993 C C . GLY B 1 77 ? 9.047 19.812 14.859 1 97 77 GLY B C 1
ATOM 2994 O O . GLY B 1 77 ? 9.133 20.578 15.82 1 97 77 GLY B O 1
ATOM 2995 N N . TYR B 1 78 ? 8.758 18.516 15.039 1 97.62 78 TYR B N 1
ATOM 2996 C CA . TYR B 1 78 ? 8.664 17.859 16.344 1 97.62 78 TYR B CA 1
ATOM 2997 C C . TYR B 1 78 ? 7.734 18.625 17.266 1 97.62 78 TYR B C 1
ATOM 2999 O O . TYR B 1 78 ? 8.031 18.797 18.453 1 97.62 78 TYR B O 1
ATOM 3007 N N . TRP B 1 79 ? 6.711 19.156 16.75 1 98.19 79 TRP B N 1
ATOM 3008 C CA . TRP B 1 79 ? 5.648 19.875 17.453 1 98.19 79 TRP B CA 1
ATOM 3009 C C . TRP B 1 79 ? 6.199 21.094 18.172 1 98.19 79 TRP B C 1
ATOM 3011 O O . TRP B 1 79 ? 5.508 21.688 19 1 98.19 79 TRP B O 1
ATOM 3021 N N . GLN B 1 80 ? 7.41 21.484 17.906 1 97.56 80 GLN B N 1
ATOM 3022 C CA . GLN B 1 80 ? 8.039 22.547 18.672 1 97.56 80 GLN B CA 1
ATOM 3023 C C . GLN B 1 80 ? 8.609 23.625 17.75 1 97.56 80 GLN B C 1
ATOM 3025 O O . GLN B 1 80 ? 9 24.703 18.219 1 97.56 80 GLN B O 1
ATOM 3030 N N . GLU B 1 81 ? 8.695 23.281 16.516 1 96.19 81 GLU B N 1
ATOM 3031 C CA . GLU B 1 81 ? 9.203 24.25 15.539 1 96.19 81 GLU B CA 1
ATOM 3032 C C . GLU B 1 81 ? 8.445 24.141 14.219 1 96.19 81 GLU B C 1
ATOM 3034 O O . GLU B 1 81 ? 7.551 23.297 14.078 1 96.19 81 GLU B O 1
ATOM 3039 N N . GLY B 1 82 ? 8.781 25.062 13.266 1 95.81 82 GLY B N 1
ATOM 3040 C CA . GLY B 1 82 ? 8.18 25.078 11.945 1 95.81 82 GLY B CA 1
ATOM 3041 C C . GLY B 1 82 ? 7.02 26.047 11.82 1 95.81 82 GLY B C 1
ATOM 3042 O O . GLY B 1 82 ? 6.648 26.703 12.797 1 95.81 82 GLY B O 1
ATOM 3043 N N . SER B 1 83 ? 6.574 26.203 10.672 1 97.62 83 SER B N 1
ATOM 3044 C CA . SER B 1 83 ? 5.441 27.062 10.352 1 97.62 83 SER B CA 1
ATOM 3045 C C . SER B 1 83 ? 4.957 26.844 8.922 1 97.62 83 SER B C 1
ATOM 3047 O O . SER B 1 83 ? 5.68 26.281 8.102 1 97.62 83 SER B O 1
ATOM 3049 N N . LYS B 1 84 ? 3.717 27.312 8.68 1 97.88 84 LYS B N 1
ATOM 3050 C CA . LYS B 1 84 ? 3.16 27.219 7.332 1 97.88 84 LYS B CA 1
ATOM 3051 C C . LYS B 1 84 ? 3.959 28.078 6.352 1 97.88 84 LYS B C 1
ATOM 3053 O O . LYS B 1 84 ? 3.871 27.875 5.137 1 97.88 84 LYS B O 1
ATOM 3058 N N . ASP B 1 85 ? 4.855 28.984 6.871 1 97.31 85 ASP B N 1
ATOM 3059 C CA . ASP B 1 85 ? 5.637 29.906 6.043 1 97.31 85 ASP B CA 1
ATOM 3060 C C . ASP B 1 85 ? 6.852 29.203 5.445 1 97.31 85 ASP B C 1
ATOM 3062 O O . ASP B 1 85 ? 7.617 29.812 4.695 1 97.31 85 ASP B O 1
ATOM 3066 N N . PHE B 1 86 ? 6.996 27.891 5.75 1 96.88 86 PHE B N 1
ATOM 3067 C CA . PHE B 1 86 ? 8.062 27.062 5.215 1 96.88 86 PHE B CA 1
ATOM 3068 C C . PHE B 1 86 ? 7.496 25.75 4.656 1 96.88 86 PHE B C 1
ATOM 3070 O O . PHE B 1 86 ? 8.172 24.719 4.668 1 96.88 86 PHE B O 1
ATOM 3077 N N . ALA B 1 87 ? 6.242 25.812 4.176 1 97.44 87 ALA B N 1
ATOM 3078 C CA . ALA B 1 87 ? 5.605 24.516 3.965 1 97.44 87 ALA B CA 1
ATOM 3079 C C . ALA B 1 87 ? 5 24.422 2.568 1 97.44 87 ALA B C 1
ATOM 3081 O O . ALA B 1 87 ? 4.156 23.562 2.307 1 97.44 87 ALA B O 1
ATOM 3082 N N . ALA B 1 88 ? 5.402 25.297 1.624 1 98.25 88 ALA B N 1
ATOM 3083 C CA . ALA B 1 88 ? 4.738 25.344 0.325 1 98.25 88 ALA B CA 1
ATOM 3084 C C . ALA B 1 88 ? 5.469 24.484 -0.701 1 98.25 88 ALA B C 1
ATOM 3086 O O . ALA B 1 88 ? 5.52 24.828 -1.884 1 98.25 88 ALA B O 1
ATOM 3087 N N . PHE B 1 89 ? 5.984 23.344 -0.335 1 97.81 89 PHE B N 1
ATOM 3088 C CA . PHE B 1 89 ? 6.828 22.484 -1.17 1 97.81 89 PHE B CA 1
ATOM 3089 C C . PHE B 1 89 ? 6.059 21.984 -2.385 1 97.81 89 PHE B C 1
ATOM 3091 O O . PHE B 1 89 ? 6.621 21.859 -3.475 1 97.81 89 PHE B O 1
ATOM 3098 N N . THR B 1 90 ? 4.738 21.688 -2.205 1 97.88 90 THR B N 1
ATOM 3099 C CA . THR B 1 90 ? 3.988 21.031 -3.277 1 97.88 90 THR B CA 1
ATOM 3100 C C . THR B 1 90 ? 3.379 22.078 -4.211 1 97.88 90 THR B C 1
ATOM 3102 O O . THR B 1 90 ? 2.916 21.75 -5.305 1 97.88 90 THR B O 1
ATOM 3105 N N . VAL B 1 91 ? 3.4 23.359 -3.801 1 98.5 91 VAL B N 1
ATOM 3106 C CA . VAL B 1 91 ? 2.66 24.406 -4.496 1 98.5 91 VAL B CA 1
ATOM 3107 C C . VAL B 1 91 ? 3.143 24.5 -5.941 1 98.5 91 VAL B C 1
ATOM 3109 O O . VAL B 1 91 ? 2.336 24.484 -6.875 1 98.5 91 VAL B O 1
ATOM 3112 N N . PRO B 1 92 ? 4.43 24.5 -6.211 1 97.19 92 PRO B N 1
ATOM 3113 C CA . PRO B 1 92 ? 4.883 24.703 -7.586 1 97.19 92 PRO B CA 1
ATOM 3114 C C . PRO B 1 92 ? 4.336 23.656 -8.555 1 97.19 92 PRO B C 1
ATOM 3116 O O . PRO B 1 92 ? 3.871 24 -9.648 1 97.19 92 PRO B O 1
ATOM 3119 N N . VAL B 1 93 ? 4.312 22.422 -8.156 1 98.19 93 VAL B N 1
ATOM 3120 C CA . VAL B 1 93 ? 3.895 21.344 -9.062 1 98.19 93 VAL B CA 1
ATOM 3121 C C . VAL B 1 93 ? 2.375 21.203 -9.023 1 98.19 93 VAL B C 1
ATOM 3123 O O . VAL B 1 93 ? 1.725 21.156 -10.07 1 98.19 93 VAL B O 1
ATOM 3126 N N . PHE B 1 94 ? 1.754 21.219 -7.879 1 98.69 94 PHE B N 1
ATOM 3127 C CA . PHE B 1 94 ? 0.351 20.859 -7.711 1 98.69 94 PHE B CA 1
ATOM 3128 C C . PHE B 1 94 ? -0.558 21.969 -8.25 1 98.69 94 PHE B C 1
ATOM 3130 O O . PHE B 1 94 ? -1.538 21.688 -8.938 1 98.69 94 PHE B O 1
ATOM 3137 N N . VAL B 1 95 ? -0.248 23.219 -7.973 1 98.62 95 VAL B N 1
ATOM 3138 C CA . VAL B 1 95 ? -1.079 24.297 -8.469 1 98.62 95 VAL B CA 1
ATOM 3139 C C . VAL B 1 95 ? -1.028 24.344 -9.992 1 98.62 95 VAL B C 1
ATOM 3141 O O . VAL B 1 95 ? -2.053 24.547 -10.648 1 98.62 95 VAL B O 1
ATOM 3144 N N . ASN B 1 96 ? 0.165 24.078 -10.531 1 97.56 96 ASN B N 1
ATOM 3145 C CA . ASN B 1 96 ? 0.315 24.031 -11.984 1 97.56 96 ASN B CA 1
ATOM 3146 C C . ASN B 1 96 ? -0.488 22.891 -12.602 1 97.56 96 ASN B C 1
ATOM 3148 O O . ASN B 1 96 ? -0.884 22.969 -13.766 1 97.56 96 ASN B O 1
ATOM 3152 N N . LYS B 1 97 ? -0.767 21.891 -11.812 1 97.88 97 LYS B N 1
ATOM 3153 C CA . LYS B 1 97 ? -1.528 20.75 -12.289 1 97.88 97 LYS B CA 1
ATOM 3154 C C . LYS B 1 97 ? -3.016 20.906 -11.992 1 97.88 97 LYS B C 1
ATOM 3156 O O . LYS B 1 97 ? -3.803 19.984 -12.219 1 97.88 97 LYS B O 1
ATOM 3161 N N . GLY B 1 98 ? -3.398 22.031 -11.414 1 98.19 98 GLY B N 1
ATOM 3162 C CA . GLY B 1 98 ? -4.805 22.328 -11.188 1 98.19 98 GLY B CA 1
ATOM 3163 C C . GLY B 1 98 ? -5.293 21.875 -9.828 1 98.19 98 GLY B C 1
ATOM 3164 O O . GLY B 1 98 ? -6.48 21.594 -9.648 1 98.19 98 GLY B O 1
ATOM 3165 N N . ILE B 1 99 ? -4.418 21.781 -8.867 1 98.69 99 ILE B N 1
ATOM 3166 C CA . ILE B 1 99 ? -4.75 21.375 -7.504 1 98.69 99 ILE B CA 1
ATOM 3167 C C . ILE B 1 99 ? -4.523 22.547 -6.555 1 98.69 99 ILE B C 1
ATOM 3169 O O . ILE B 1 99 ? -3.424 23.109 -6.496 1 98.69 99 ILE B O 1
ATOM 3173 N N . LYS B 1 100 ? -5.516 22.969 -5.785 1 98.81 100 LYS B N 1
ATOM 3174 C CA . LYS B 1 100 ? -5.301 23.953 -4.727 1 98.81 100 LYS B CA 1
ATOM 3175 C C . LYS B 1 100 ? -4.477 23.359 -3.586 1 98.81 100 LYS B C 1
ATOM 3177 O O . LYS B 1 100 ? -4.668 22.203 -3.217 1 98.81 100 LYS B O 1
ATOM 3182 N N . VAL B 1 101 ? -3.596 24.141 -3.074 1 98.88 101 VAL B N 1
ATOM 3183 C CA . VAL B 1 101 ? -2.779 23.688 -1.953 1 98.88 101 VAL B CA 1
ATOM 3184 C C . VAL B 1 101 ? -3.074 24.531 -0.721 1 98.88 101 VAL B C 1
ATOM 3186 O O . VAL B 1 101 ? -3.115 25.766 -0.805 1 98.88 101 VAL B O 1
ATOM 3189 N N . ILE B 1 102 ? -3.311 23.891 0.381 1 98.94 102 ILE B N 1
ATOM 3190 C CA . ILE B 1 102 ? -3.549 24.578 1.644 1 98.94 102 ILE B CA 1
ATOM 3191 C C . ILE B 1 102 ? -2.504 24.156 2.67 1 98.94 102 ILE B C 1
ATOM 3193 O O . ILE B 1 102 ? -2.301 22.953 2.9 1 98.94 102 ILE B O 1
ATOM 3197 N N . THR B 1 103 ? -1.813 25.078 3.221 1 98.88 103 THR B N 1
ATOM 3198 C CA . THR B 1 103 ? -0.824 24.797 4.258 1 98.88 103 THR B CA 1
ATOM 3199 C C . THR B 1 103 ? -1.318 25.281 5.617 1 98.88 103 THR B C 1
ATOM 3201 O O . THR B 1 103 ? -1.757 26.438 5.754 1 98.88 103 THR B O 1
ATOM 3204 N N . ILE B 1 104 ? -1.242 24.469 6.633 1 98.88 104 ILE B N 1
ATOM 3205 C CA . ILE B 1 104 ? -1.81 24.766 7.945 1 98.88 104 ILE B CA 1
ATOM 3206 C C . ILE B 1 104 ? -0.694 25.141 8.922 1 98.88 104 ILE B C 1
ATOM 3208 O O . ILE B 1 104 ? 0.319 24.438 9.008 1 98.88 104 ILE B O 1
ATOM 3212 N N . GLY B 1 105 ? -0.884 26.234 9.586 1 98.81 105 GLY B N 1
ATOM 3213 C CA . GLY B 1 105 ? -0.099 26.531 10.766 1 98.81 105 GLY B CA 1
ATOM 3214 C C . GLY B 1 105 ? -0.773 26.109 12.055 1 98.81 105 GLY B C 1
ATOM 3215 O O . GLY B 1 105 ? -1.995 25.953 12.109 1 98.81 105 GLY B O 1
ATOM 3216 N N . TYR B 1 106 ? -0.022 25.844 13.047 1 98.81 106 TYR B N 1
ATOM 3217 C CA . TYR B 1 106 ? -0.547 25.484 14.359 1 98.81 106 TYR B CA 1
ATOM 3218 C C . TYR B 1 106 ? 0.388 25.953 15.469 1 98.81 106 TYR B C 1
ATOM 3220 O O . TYR B 1 106 ? 1.549 26.281 15.219 1 98.81 106 TYR B O 1
ATOM 3228 N N . ASP B 1 107 ? -0.087 26.031 16.688 1 98.62 107 ASP B N 1
ATOM 3229 C CA . ASP B 1 107 ? 0.733 26.422 17.828 1 98.62 107 ASP B CA 1
ATOM 3230 C C . ASP B 1 107 ? 1.768 25.359 18.156 1 98.62 107 ASP B C 1
ATOM 3232 O O . ASP B 1 107 ? 1.655 24.219 17.703 1 98.62 107 ASP B O 1
ATOM 3236 N N . LEU B 1 108 ? 2.787 25.766 18.938 1 98.25 108 LEU B N 1
ATOM 3237 C CA . LEU B 1 108 ? 3.904 24.875 19.219 1 98.25 108 LEU B CA 1
ATOM 3238 C C . LEU B 1 108 ? 4.055 24.641 20.719 1 98.25 108 LEU B C 1
ATOM 3240 O O . LEU B 1 108 ? 3.791 25.547 21.516 1 98.25 108 LEU B O 1
ATOM 3244 N N . CYS B 1 109 ? 4.438 23.469 21.016 1 97.44 109 CYS B N 1
ATOM 3245 C CA . CYS B 1 109 ? 4.926 23.219 22.375 1 97.44 109 CYS B CA 1
ATOM 3246 C C . CYS B 1 109 ? 6.242 23.953 22.625 1 97.44 109 CYS B C 1
ATOM 3248 O O . CYS B 1 109 ? 7.043 24.125 21.703 1 97.44 109 CYS B O 1
ATOM 3250 N N . PRO B 1 110 ? 6.527 24.422 23.828 1 96.81 110 PRO B N 1
ATOM 3251 C CA . PRO B 1 110 ? 5.707 24.281 25.031 1 96.81 110 PRO B CA 1
ATOM 3252 C C . PRO B 1 110 ? 4.699 25.406 25.219 1 96.81 110 PRO B C 1
ATOM 3254 O O . PRO B 1 110 ? 4.09 25.547 26.281 1 96.81 110 PRO B O 1
ATOM 3257 N N . ASN B 1 111 ? 4.523 26.25 24.172 1 97 111 ASN B N 1
ATOM 3258 C CA . ASN B 1 111 ? 3.602 27.391 24.297 1 97 111 ASN B CA 1
ATOM 3259 C C . ASN B 1 111 ? 2.164 26.906 24.5 1 97 111 ASN B C 1
ATOM 3261 O O . ASN B 1 111 ? 1.346 27.641 25.078 1 97 111 ASN B O 1
ATOM 3265 N N . VAL B 1 112 ? 1.798 25.75 24.031 1 97.5 112 VAL B N 1
ATOM 3266 C CA . VAL B 1 112 ? 0.516 25.094 24.266 1 97.5 112 VAL B CA 1
ATOM 3267 C C . VAL B 1 112 ? 0.745 23.625 24.609 1 97.5 112 VAL B C 1
ATOM 3269 O O . VAL B 1 112 ? 1.858 23.109 24.469 1 97.5 112 VAL B O 1
ATOM 3272 N N . LYS B 1 113 ? -0.328 22.969 25.094 1 96.75 113 LYS B N 1
ATOM 3273 C CA . LYS B 1 113 ? -0.246 21.547 25.375 1 96.75 113 LYS B CA 1
ATOM 3274 C C . LYS B 1 113 ? -0.3 20.734 24.078 1 96.75 113 LYS B C 1
ATOM 3276 O O . LYS B 1 113 ? -0.876 21.172 23.094 1 96.75 113 LYS B O 1
ATOM 3281 N N . PHE B 1 114 ? 0.295 19.578 24.203 1 97.81 114 PHE B N 1
ATOM 3282 C CA . PHE B 1 114 ? 0.351 18.688 23.062 1 97.81 114 PHE B CA 1
ATOM 3283 C C . PHE B 1 114 ? -1.048 18.406 22.531 1 97.81 114 PHE B C 1
ATOM 3285 O O . PHE B 1 114 ? -1.29 18.5 21.312 1 97.81 114 PHE B O 1
ATOM 3292 N N . GLY B 1 115 ? -1.968 18.141 23.391 1 97.69 115 GLY B N 1
ATOM 3293 C CA . GLY B 1 115 ? -3.346 17.875 23.016 1 97.69 115 GLY B CA 1
ATOM 3294 C C . GLY B 1 115 ? -4.023 19.047 22.328 1 97.69 115 GLY B C 1
ATOM 3295 O O . GLY B 1 115 ? -4.91 18.859 21.5 1 97.69 115 GLY B O 1
ATOM 3296 N N . ASP B 1 116 ? -3.617 20.266 22.656 1 97.62 116 ASP B N 1
ATOM 3297 C CA . ASP B 1 116 ? -4.16 21.453 22.016 1 97.62 116 ASP B CA 1
ATOM 3298 C C . ASP B 1 116 ? -3.809 21.484 20.531 1 97.62 116 ASP B C 1
ATOM 3300 O O . ASP B 1 116 ? -4.629 21.875 19.703 1 97.62 116 ASP B O 1
ATOM 3304 N N . ILE B 1 117 ? -2.635 21.078 20.234 1 98.44 117 ILE B N 1
ATOM 3305 C CA . ILE B 1 117 ? -2.186 21.031 18.844 1 98.44 117 ILE B CA 1
ATOM 3306 C C . ILE B 1 117 ? -3.047 20.062 18.047 1 98.44 117 ILE B C 1
ATOM 3308 O O . ILE B 1 117 ? -3.492 20.375 16.953 1 98.44 117 ILE B O 1
ATOM 3312 N N . ILE B 1 118 ? -3.311 18.891 18.656 1 98.38 118 ILE 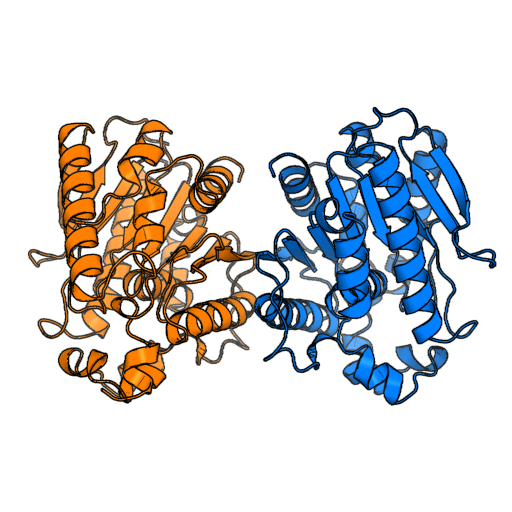B N 1
ATOM 3313 C CA . ILE B 1 118 ? -4.145 17.875 18.031 1 98.38 118 ILE B CA 1
ATOM 3314 C C . ILE B 1 118 ? -5.527 18.453 17.734 1 98.38 118 ILE B C 1
ATOM 3316 O O . ILE B 1 118 ? -6.043 18.312 16.625 1 98.38 118 ILE B O 1
ATOM 3320 N N . SER B 1 119 ? -6.039 19.094 18.703 1 98.19 119 SER B N 1
ATOM 3321 C CA . SER B 1 119 ? -7.355 19.703 18.562 1 98.19 119 SER B CA 1
ATOM 3322 C C . SER B 1 119 ? -7.355 20.781 17.484 1 98.19 119 SER B C 1
ATOM 3324 O O . SER B 1 119 ? -8.281 20.844 16.672 1 98.19 119 SER B O 1
ATOM 3326 N N . GLN B 1 120 ? -6.352 21.625 17.484 1 98.75 120 GLN B N 1
ATOM 3327 C CA . GLN B 1 120 ? -6.223 22.672 16.484 1 98.75 120 GLN B CA 1
ATOM 3328 C C . GLN B 1 120 ? -6.238 22.094 15.07 1 98.75 120 GLN B C 1
ATOM 3330 O O . GLN B 1 120 ? -6.957 22.578 14.195 1 98.75 120 GLN B O 1
ATOM 3335 N N . ILE B 1 121 ? -5.52 21.031 14.875 1 98.81 121 ILE B N 1
ATOM 3336 C CA . ILE B 1 121 ? -5.395 20.438 13.555 1 98.81 121 ILE B CA 1
ATOM 3337 C C . ILE B 1 121 ? -6.738 19.859 13.117 1 98.81 121 ILE B C 1
ATOM 3339 O O . ILE B 1 121 ? -7.156 20.031 11.969 1 98.81 121 ILE B O 1
ATOM 3343 N N . LYS B 1 122 ? -7.438 19.188 14.023 1 98.44 122 LYS B N 1
ATOM 3344 C CA . LYS B 1 122 ? -8.742 18.625 13.711 1 98.44 122 LYS B CA 1
ATOM 3345 C C . LYS B 1 122 ? -9.742 19.719 13.344 1 98.44 122 LYS B C 1
ATOM 3347 O O . LYS B 1 122 ? -10.547 19.547 12.422 1 98.44 122 LYS B O 1
ATOM 3352 N N . ILE B 1 123 ? -9.633 20.828 14.047 1 98.38 123 ILE B N 1
ATOM 3353 C CA . ILE B 1 123 ? -10.484 21.984 13.758 1 98.38 123 ILE B CA 1
ATOM 3354 C C . ILE B 1 123 ? -10.156 22.547 12.383 1 98.38 123 ILE B C 1
ATOM 3356 O O . ILE B 1 123 ? -11.055 22.828 11.586 1 98.38 123 ILE B O 1
ATOM 3360 N N . ALA B 1 124 ? -8.883 22.688 12.133 1 98.88 124 ALA B N 1
ATOM 3361 C CA . ALA B 1 124 ? -8.445 23.234 10.844 1 98.88 124 ALA B CA 1
ATOM 3362 C C . ALA B 1 124 ? -8.938 22.359 9.695 1 98.88 124 ALA B C 1
ATOM 3364 O O . ALA B 1 124 ? -9.477 22.875 8.711 1 98.88 124 ALA B O 1
ATOM 3365 N N . ILE B 1 125 ? -8.789 21.031 9.812 1 98.81 125 ILE B N 1
ATOM 3366 C CA . ILE B 1 125 ? -9.195 20.109 8.758 1 98.81 125 ILE B CA 1
ATOM 3367 C C . ILE B 1 125 ? -10.703 20.203 8.539 1 98.81 125 ILE B C 1
ATOM 3369 O O . ILE B 1 125 ? -11.164 20.25 7.395 1 98.81 125 ILE B O 1
ATOM 3373 N N . LYS B 1 126 ? -11.43 20.266 9.625 1 98.25 126 LYS B N 1
ATOM 3374 C CA . LYS B 1 126 ? -12.883 20.422 9.516 1 98.25 126 LYS B CA 1
ATOM 3375 C C . LYS B 1 126 ? -13.242 21.703 8.773 1 98.25 126 LYS B C 1
ATOM 3377 O O . LYS B 1 126 ? -14.102 21.688 7.883 1 98.25 126 LYS B O 1
ATOM 3382 N N . HIS B 1 127 ? -12.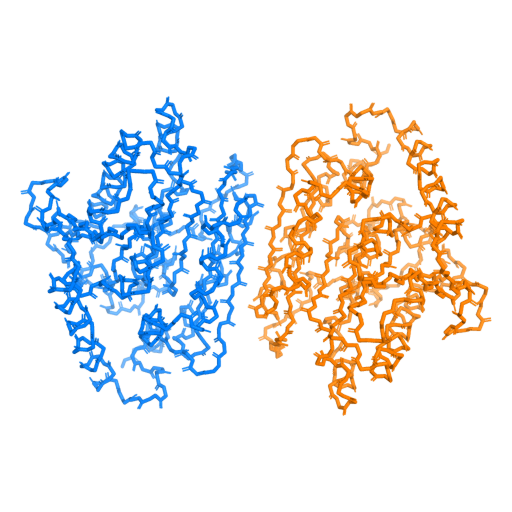531 22.766 9.156 1 98.12 127 HIS B N 1
ATOM 3383 C CA . HIS B 1 127 ? -12.758 24.062 8.516 1 98.12 127 HIS B CA 1
ATOM 3384 C C . HIS B 1 127 ? -12.492 23.984 7.016 1 98.12 127 HIS B C 1
ATOM 3386 O O . HIS B 1 127 ? -13.281 24.484 6.215 1 98.12 127 HIS B O 1
ATOM 3392 N N . ILE B 1 128 ? -11.492 23.375 6.633 1 98.69 128 ILE B N 1
ATOM 3393 C CA . ILE B 1 128 ? -11.078 23.281 5.234 1 98.69 128 ILE B CA 1
ATOM 3394 C C . ILE B 1 128 ? -12.023 22.359 4.473 1 98.69 128 ILE B C 1
ATOM 3396 O O . ILE B 1 128 ? -12.359 22.625 3.316 1 98.69 128 ILE B O 1
ATOM 3400 N N . LEU B 1 129 ? -12.469 21.266 5.094 1 98.56 129 LEU B N 1
ATOM 3401 C CA . LEU B 1 129 ? -13.422 20.359 4.445 1 98.56 129 LEU B CA 1
ATOM 3402 C C . LEU B 1 129 ? -14.758 21.062 4.211 1 98.56 129 LEU B C 1
ATOM 3404 O O . LEU B 1 129 ? -15.414 20.828 3.197 1 98.56 129 LEU B O 1
ATOM 3408 N N . ASN B 1 130 ? -15.133 21.891 5.18 1 97.5 130 ASN B N 1
ATOM 3409 C CA . ASN B 1 130 ? -16.312 22.719 4.973 1 97.5 130 ASN B CA 1
ATOM 3410 C C . ASN B 1 130 ? -16.141 23.656 3.783 1 97.5 130 ASN B C 1
ATOM 3412 O O . ASN B 1 130 ? -17.031 23.766 2.938 1 97.5 130 ASN B O 1
ATOM 3416 N N . TYR B 1 131 ? -15 24.297 3.742 1 97.75 131 TYR B N 1
ATOM 3417 C CA . TYR B 1 131 ? -14.648 25.141 2.615 1 97.75 131 TYR B CA 1
ATOM 3418 C C . TYR B 1 131 ? -14.719 24.375 1.303 1 97.75 131 TYR B C 1
ATOM 3420 O O . TYR B 1 131 ? -15.328 24.844 0.335 1 97.75 131 TYR B O 1
ATOM 3428 N N . ALA B 1 132 ? -14.164 23.188 1.255 1 98.19 132 ALA B N 1
ATOM 3429 C CA . ALA B 1 132 ? -14.125 22.328 0.073 1 98.19 132 ALA B CA 1
ATOM 3430 C C . ALA B 1 132 ? -15.539 21.922 -0.352 1 98.19 132 ALA B C 1
ATOM 3432 O O . ALA B 1 132 ? -15.852 21.891 -1.545 1 98.19 132 ALA B O 1
ATOM 3433 N N . SER B 1 133 ? -16.312 21.609 0.594 1 97.44 133 SER B N 1
ATOM 3434 C CA . SER B 1 133 ? -17.688 21.219 0.326 1 97.44 133 SER B CA 1
ATOM 3435 C C . SER B 1 133 ? -18.469 22.344 -0.332 1 97.44 133 SER B C 1
ATOM 3437 O O . SER B 1 133 ? -19.203 22.125 -1.295 1 97.44 133 SER B O 1
ATOM 3439 N N . ASN B 1 134 ? -18.266 23.516 0.159 1 96.62 134 ASN B N 1
ATOM 3440 C CA . ASN B 1 134 ? -18.953 24.688 -0.381 1 96.62 134 ASN B CA 1
ATOM 3441 C C . ASN B 1 134 ? -18.531 24.969 -1.819 1 96.62 134 ASN B C 1
ATOM 3443 O O . ASN B 1 134 ? -19.328 25.469 -2.619 1 96.62 134 ASN B O 1
ATOM 3447 N N . LEU B 1 135 ? -17.328 24.625 -2.152 1 96.81 135 LEU B N 1
ATOM 3448 C CA . LEU B 1 135 ? -16.812 24.844 -3.494 1 96.81 135 LEU B CA 1
ATOM 3449 C C . LEU B 1 135 ? -17.203 23.719 -4.43 1 96.81 135 LEU B C 1
ATOM 3451 O O . LEU B 1 135 ? -16.969 23.781 -5.637 1 96.81 135 LEU B O 1
ATOM 3455 N N . GLU B 1 136 ? -17.734 22.609 -3.875 1 95.44 136 GLU B N 1
ATOM 3456 C CA . GLU B 1 136 ? -18.016 21.391 -4.625 1 95.44 136 GLU B CA 1
ATOM 3457 C C . GLU B 1 136 ? -16.734 20.812 -5.219 1 95.44 136 GLU B C 1
ATOM 3459 O O . GLU B 1 136 ? -16.703 20.453 -6.398 1 95.44 136 GLU B O 1
ATOM 3464 N N . CYS B 1 137 ? -15.734 20.906 -4.371 1 95.75 137 CYS B N 1
ATOM 3465 C CA . CYS B 1 137 ? -14.422 20.359 -4.703 1 95.75 137 CYS B CA 1
ATOM 3466 C C . CYS B 1 137 ? -14.523 18.891 -5.094 1 95.75 137 CYS B C 1
ATOM 3468 O O . CYS B 1 137 ? -15.328 18.156 -4.531 1 95.75 137 CYS B O 1
ATOM 3470 N N . ARG B 1 138 ? -13.719 18.453 -6.035 1 95.81 138 ARG B N 1
ATOM 3471 C CA . ARG B 1 138 ? -13.742 17.078 -6.512 1 95.81 138 ARG B CA 1
ATOM 3472 C C . ARG B 1 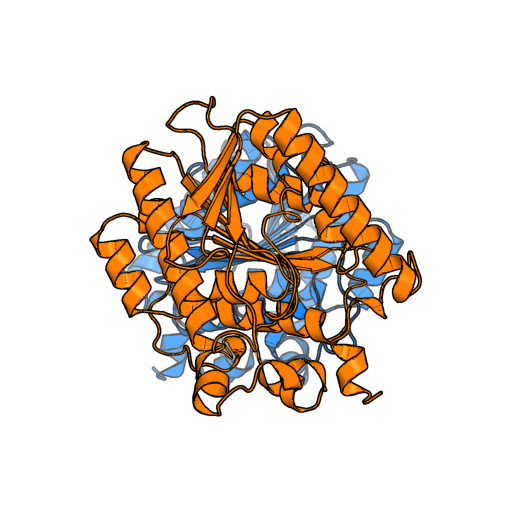138 ? -13.312 16.109 -5.41 1 95.81 138 ARG B C 1
ATOM 3474 O O . ARG B 1 138 ? -14.008 15.133 -5.129 1 95.81 138 ARG B O 1
ATOM 3481 N N . ASN B 1 139 ? -12.156 16.422 -4.871 1 98.06 139 ASN B N 1
ATOM 3482 C CA . ASN B 1 139 ? -11.656 15.617 -3.766 1 98.06 139 ASN B CA 1
ATOM 3483 C C . ASN B 1 139 ? -10.609 16.375 -2.947 1 98.06 139 ASN B C 1
ATOM 3485 O O . ASN B 1 139 ? -10.109 17.406 -3.381 1 98.06 139 ASN B O 1
ATOM 3489 N N . VAL B 1 140 ? -10.391 15.891 -1.727 1 98.62 140 VAL B N 1
ATOM 3490 C CA . VAL B 1 140 ? -9.43 16.484 -0.807 1 98.62 140 VAL B CA 1
ATOM 3491 C C . VAL B 1 140 ? -8.414 15.43 -0.378 1 98.62 140 VAL B C 1
ATOM 3493 O O . VAL B 1 140 ? -8.773 14.281 -0.103 1 98.62 140 VAL B O 1
ATOM 3496 N N . TRP B 1 141 ? -7.199 15.766 -0.415 1 98.81 141 TRP B N 1
ATOM 3497 C CA . TRP B 1 141 ? -6.109 14.961 0.13 1 98.81 141 TRP B CA 1
ATOM 3498 C C . TRP B 1 141 ? -5.387 15.711 1.247 1 98.81 141 TRP B C 1
ATOM 3500 O O . TRP B 1 141 ? -5.207 16.922 1.173 1 98.81 141 TRP B O 1
ATOM 3510 N N . LEU B 1 142 ? -5.039 14.977 2.289 1 98.88 142 LEU B N 1
ATOM 3511 C CA . LEU B 1 142 ? -4.332 15.492 3.459 1 98.88 142 LEU B CA 1
ATOM 3512 C C . LEU B 1 142 ? -2.934 14.898 3.555 1 98.88 142 LEU B C 1
ATOM 3514 O O . LEU B 1 142 ? -2.742 13.703 3.301 1 98.88 142 LEU B O 1
ATOM 3518 N N . SER B 1 143 ? -1.981 15.75 3.846 1 98.88 143 SER B N 1
ATOM 3519 C CA . SER B 1 143 ? -0.621 15.25 4.02 1 98.88 143 SER B CA 1
ATOM 3520 C C . SER B 1 143 ? 0.062 15.914 5.215 1 98.88 143 SER B C 1
ATOM 3522 O O . SER B 1 143 ? -0.346 16.984 5.652 1 98.88 143 SER B O 1
ATOM 3524 N N . GLY B 1 144 ? 1.014 15.273 5.719 1 98.81 144 GLY B N 1
ATOM 3525 C CA . GLY B 1 144 ? 1.879 15.828 6.75 1 98.81 144 GLY B CA 1
ATOM 3526 C C . GLY B 1 144 ? 3.279 15.242 6.727 1 98.81 144 GLY B C 1
ATOM 3527 O O . GLY B 1 144 ? 3.471 14.094 6.32 1 98.81 144 GLY B O 1
ATOM 3528 N N . HIS B 1 145 ? 4.195 16.062 7.184 1 98.81 145 HIS B N 1
ATOM 3529 C CA . HIS B 1 145 ? 5.598 15.672 7.242 1 98.81 145 HIS B CA 1
ATOM 3530 C C . HIS B 1 145 ? 6.09 15.602 8.688 1 98.81 145 HIS B C 1
ATOM 3532 O O . HIS B 1 145 ? 5.863 16.531 9.469 1 98.81 145 HIS B O 1
ATOM 3538 N N . SER B 1 146 ? 6.785 14.453 9.039 1 98.5 146 SER B N 1
ATOM 3539 C CA . SER B 1 146 ? 7.371 14.312 10.367 1 98.5 146 SER B CA 1
ATOM 3540 C C . SER B 1 146 ? 6.312 14.438 11.453 1 98.5 146 SER B C 1
ATOM 3542 O O . SER B 1 146 ? 5.34 13.672 11.469 1 98.5 146 SER B O 1
ATOM 3544 N N . ALA B 1 147 ? 6.395 15.5 12.336 1 98.5 147 ALA B N 1
ATOM 3545 C CA . ALA B 1 147 ? 5.359 15.75 13.336 1 98.5 147 ALA B CA 1
ATOM 3546 C C . ALA B 1 147 ? 4.012 16.016 12.672 1 98.5 147 ALA B C 1
ATOM 3548 O O . ALA B 1 147 ? 2.963 15.656 13.219 1 98.5 147 ALA B O 1
ATOM 3549 N N . GLY B 1 148 ? 4.035 16.594 11.477 1 98.81 148 GLY B N 1
ATOM 3550 C CA . GLY B 1 148 ? 2.812 16.844 10.727 1 98.81 148 GLY B CA 1
ATOM 3551 C C . GLY B 1 148 ? 2.119 15.57 10.281 1 98.81 148 GLY B C 1
ATOM 3552 O O . GLY B 1 148 ? 0.892 15.531 10.172 1 98.81 148 GLY B O 1
ATOM 3553 N N . ALA B 1 149 ? 2.906 14.555 9.984 1 98.94 149 ALA B N 1
ATOM 3554 C CA . ALA B 1 149 ? 2.322 13.258 9.641 1 98.94 149 ALA B CA 1
ATOM 3555 C C . ALA B 1 149 ? 1.567 12.664 10.82 1 98.94 149 ALA B C 1
ATOM 3557 O O . ALA B 1 149 ? 0.5 12.07 10.656 1 98.94 149 ALA B O 1
ATOM 3558 N N . HIS B 1 150 ? 2.186 12.812 11.992 1 98.81 150 HIS B N 1
ATOM 3559 C CA . HIS B 1 150 ? 1.498 12.422 13.219 1 98.81 150 HIS B CA 1
ATOM 3560 C C . HIS B 1 150 ? 0.165 13.148 13.352 1 98.81 150 HIS B C 1
ATOM 3562 O O . HIS B 1 150 ? -0.868 12.523 13.602 1 98.81 150 HIS B O 1
ATOM 3568 N N . LEU B 1 151 ? 0.223 14.414 13.148 1 98.88 151 LEU B N 1
ATOM 3569 C CA . LEU B 1 151 ? -0.967 15.242 13.281 1 98.88 151 LEU B CA 1
ATOM 3570 C C . LEU B 1 151 ? -2.014 14.867 12.242 1 98.88 151 LEU B C 1
ATOM 3572 O O . LEU B 1 151 ? -3.197 14.734 12.562 1 98.88 151 LEU B O 1
ATOM 3576 N N . ALA B 1 152 ? -1.613 14.656 11.031 1 98.88 152 ALA B N 1
ATOM 3577 C CA . ALA B 1 152 ? -2.527 14.25 9.969 1 98.88 152 ALA B CA 1
ATOM 3578 C C . ALA B 1 152 ? -3.184 12.906 10.297 1 98.88 152 ALA B C 1
ATOM 3580 O O . ALA B 1 152 ? -4.383 12.727 10.078 1 98.88 152 ALA B O 1
ATOM 3581 N N . SER B 1 153 ? -2.43 11.969 10.836 1 98.69 153 SER B N 1
ATOM 3582 C CA . SER B 1 153 ? -2.932 10.617 11.078 1 98.69 153 SER B CA 1
ATOM 3583 C C . SER B 1 153 ? -3.895 10.594 12.266 1 98.69 153 SER B C 1
ATOM 3585 O O . SER B 1 153 ? -4.645 9.633 12.445 1 98.69 153 SER B O 1
ATOM 3587 N N . SER B 1 154 ? -3.875 11.656 13.094 1 98.44 154 SER B N 1
ATOM 3588 C CA . SER B 1 154 ? -4.664 11.68 14.32 1 98.44 154 SER B CA 1
ATOM 3589 C C . SER B 1 154 ? -6.152 11.523 14.023 1 98.44 154 SER B C 1
ATOM 3591 O O . SER B 1 154 ? -6.891 10.93 14.812 1 98.44 154 SER B O 1
ATOM 3593 N N . ILE B 1 155 ? -6.605 12.023 12.898 1 97.81 155 ILE B N 1
ATOM 3594 C CA . ILE B 1 155 ? -8.031 12.008 12.594 1 97.81 155 ILE B CA 1
ATOM 3595 C C . ILE B 1 155 ? -8.508 10.57 12.391 1 97.81 155 ILE B C 1
ATOM 3597 O O . ILE B 1 155 ? -9.68 10.258 12.617 1 97.81 155 ILE B O 1
ATOM 3601 N N . LEU B 1 156 ? -7.645 9.664 12 1 97.88 156 LEU B N 1
ATOM 3602 C CA . LEU B 1 156 ? -7.992 8.273 11.727 1 97.88 156 LEU B CA 1
ATOM 3603 C C . LEU B 1 156 ? -8.352 7.531 13.008 1 97.88 156 LEU B C 1
ATOM 3605 O O . LEU B 1 156 ? -9 6.488 12.969 1 97.88 156 LEU B O 1
ATOM 3609 N N . TYR B 1 157 ? -7.891 8.078 14.109 1 96.88 157 TYR B N 1
ATOM 3610 C CA . TYR B 1 157 ? -8.039 7.379 15.383 1 96.88 157 TYR B CA 1
ATOM 3611 C C . TYR B 1 157 ? -9.031 8.094 16.297 1 96.88 157 TYR B C 1
ATOM 3613 O O . TYR B 1 157 ? -9.125 7.797 17.484 1 96.88 157 TYR B O 1
ATOM 3621 N N . ASP B 1 158 ? -9.656 9.078 15.758 1 96.06 158 ASP B N 1
ATOM 3622 C CA . ASP B 1 158 ? -10.695 9.805 16.484 1 96.06 158 ASP B CA 1
ATOM 3623 C C . ASP B 1 158 ? -12.086 9.461 15.93 1 96.06 158 ASP B C 1
ATOM 3625 O O . ASP B 1 158 ? -12.578 10.133 15.023 1 96.06 158 ASP B O 1
ATOM 3629 N N . LYS B 1 159 ? -12.75 8.492 16.547 1 94.69 159 LYS B N 1
ATOM 3630 C CA . LYS B 1 159 ? -14.039 7.996 16.078 1 94.69 159 LYS B CA 1
ATOM 3631 C C . LYS B 1 159 ? -15.094 9.102 16.094 1 94.69 159 LYS B C 1
ATOM 3633 O O . LYS B 1 159 ? -15.922 9.195 15.195 1 94.69 159 LYS B O 1
ATOM 3638 N N . LEU B 1 160 ? -15.023 9.898 17.125 1 95.75 160 LEU B N 1
ATOM 3639 C CA . LEU B 1 160 ? -16 10.977 17.234 1 95.75 160 LEU B CA 1
ATOM 3640 C C . LEU B 1 160 ? -15.836 11.977 16.094 1 95.75 160 LEU B C 1
ATOM 3642 O O . LEU B 1 160 ? -16.828 12.422 15.516 1 95.75 160 LEU B O 1
ATOM 3646 N N . TRP B 1 161 ? -14.609 12.312 15.836 1 96.69 161 TRP B N 1
ATOM 3647 C CA . TRP B 1 161 ? -14.344 13.227 14.734 1 96.69 161 TRP B CA 1
ATOM 3648 C C . TRP B 1 161 ? -14.797 12.633 13.406 1 96.69 161 TRP B C 1
ATOM 3650 O O . TRP B 1 161 ? -15.469 13.297 12.617 1 96.69 161 TRP B O 1
ATOM 3660 N N . LEU B 1 162 ? -14.508 11.375 13.133 1 96.44 162 LEU B N 1
ATOM 3661 C CA . LEU B 1 162 ? -14.875 10.688 11.898 1 96.44 162 LEU B CA 1
ATOM 3662 C C . LEU B 1 162 ? -16.391 10.617 11.742 1 96.44 162 LEU B C 1
ATOM 3664 O O . LEU B 1 162 ? -16.922 10.844 10.656 1 96.44 162 LEU B O 1
ATOM 3668 N N . ASP B 1 163 ? -17.047 10.305 12.859 1 95.88 163 ASP B N 1
ATOM 3669 C CA . ASP B 1 163 ? -18.5 10.242 12.836 1 95.88 163 ASP B CA 1
ATOM 3670 C C . ASP B 1 163 ? -19.109 11.594 12.484 1 95.88 163 ASP B C 1
ATOM 3672 O O . ASP B 1 163 ? -20.047 11.68 11.695 1 95.88 163 ASP B O 1
ATOM 3676 N N . GLU B 1 164 ? -18.547 12.609 13.062 1 96.62 164 GLU B N 1
ATOM 3677 C CA . GLU B 1 164 ? -19.031 13.961 12.789 1 96.62 164 GLU B CA 1
ATOM 3678 C C . GLU B 1 164 ? -18.812 14.328 11.32 1 96.62 164 GLU B C 1
ATOM 3680 O O . GLU B 1 164 ? -19.703 14.891 10.68 1 96.62 164 GLU B O 1
ATOM 3685 N N . MET B 1 165 ? -17.625 14.047 10.797 1 95.94 165 MET B N 1
ATOM 3686 C CA . MET B 1 165 ? -17.312 14.352 9.406 1 95.94 165 MET B CA 1
ATOM 3687 C C . MET B 1 165 ? -18.219 13.555 8.461 1 95.94 165 MET B C 1
ATOM 3689 O O . MET B 1 165 ? -18.609 14.055 7.406 1 95.94 165 MET B O 1
ATOM 3693 N N . THR B 1 166 ? -18.516 12.336 8.844 1 94.19 166 THR B N 1
ATOM 3694 C CA . THR B 1 166 ? -19.406 11.492 8.055 1 94.19 166 THR B CA 1
ATOM 3695 C C . THR B 1 166 ? -20.812 12.078 8.023 1 94.19 166 THR B C 1
ATOM 3697 O O . THR B 1 166 ? -21.422 12.18 6.961 1 94.19 166 THR B O 1
ATOM 3700 N N . LYS B 1 167 ? -21.281 12.453 9.18 1 95.06 167 LYS B N 1
ATOM 3701 C CA . LYS B 1 167 ? -22.625 13 9.32 1 95.06 167 LYS B CA 1
ATOM 3702 C C . LYS B 1 167 ? -22.797 14.266 8.484 1 95.06 167 LYS B C 1
ATOM 3704 O O . LYS B 1 167 ? -23.859 14.484 7.895 1 95.06 167 LYS B O 1
ATOM 3709 N N . ASN B 1 168 ? -21.734 14.992 8.391 1 93.88 168 ASN B N 1
ATOM 3710 C CA . ASN B 1 168 ? -21.797 16.25 7.66 1 93.88 168 ASN B CA 1
ATOM 3711 C C . ASN B 1 168 ? -21.516 16.047 6.172 1 93.88 168 ASN B C 1
ATOM 3713 O O . ASN B 1 168 ? -21.578 17 5.395 1 93.88 168 ASN B O 1
ATOM 3717 N N . GLY B 1 169 ? -21.141 14.836 5.766 1 92.12 169 GLY B N 1
ATOM 3718 C CA . GLY B 1 169 ? -20.844 14.523 4.375 1 92.12 169 GLY B CA 1
ATOM 3719 C C . GLY B 1 169 ? -19.453 14.945 3.945 1 92.12 169 GLY B C 1
ATOM 3720 O O . GLY B 1 169 ? -19.125 14.891 2.758 1 92.12 169 GLY B O 1
ATOM 3721 N N . TYR B 1 170 ? -18.641 15.391 4.945 1 93.19 170 TYR B N 1
ATOM 3722 C CA . TYR B 1 170 ? -17.312 15.906 4.633 1 93.19 170 TYR B CA 1
ATOM 3723 C C . TYR B 1 170 ? -16.344 14.758 4.359 1 93.19 170 TYR B C 1
ATOM 3725 O O . TYR B 1 170 ? -15.414 14.906 3.551 1 93.19 170 TYR B O 1
ATOM 3733 N N . LEU B 1 171 ? -16.547 13.648 5.016 1 92.81 171 LEU B N 1
ATOM 3734 C CA . LEU B 1 171 ? -15.602 12.547 4.91 1 92.81 171 LEU B CA 1
ATOM 3735 C C . LEU B 1 171 ? -15.57 11.992 3.492 1 92.81 171 LEU B C 1
ATOM 3737 O O . LEU B 1 171 ? -14.531 11.508 3.035 1 92.81 171 LEU B O 1
ATOM 3741 N N . ASN B 1 172 ? -16.672 12.156 2.74 1 93.88 172 ASN B N 1
ATOM 3742 C CA . ASN B 1 172 ? -16.734 11.688 1.36 1 93.88 172 ASN B CA 1
ATOM 3743 C C . ASN B 1 172 ? -15.781 12.469 0.458 1 93.88 172 ASN B C 1
ATOM 3745 O O . ASN B 1 172 ? -15.422 12 -0.622 1 93.88 172 ASN B O 1
ATOM 3749 N N . LEU B 1 173 ? -15.414 13.695 0.921 1 96.62 173 LEU B N 1
ATOM 3750 C CA . LEU B 1 173 ? -14.516 14.547 0.147 1 96.62 173 LEU B CA 1
ATOM 3751 C C . LEU B 1 173 ? -13.062 14.133 0.355 1 96.62 173 LEU B C 1
ATOM 3753 O O . LEU B 1 173 ? -12.234 14.273 -0.55 1 96.62 173 LEU B O 1
ATOM 3757 N N . LEU B 1 174 ? -12.773 13.664 1.584 1 97.88 174 LEU B N 1
ATOM 3758 C CA . LEU B 1 174 ? -11.414 13.258 1.912 1 97.88 174 LEU B CA 1
ATOM 3759 C C . LEU B 1 174 ? -11.094 11.891 1.311 1 97.88 174 LEU B C 1
ATOM 3761 O O . LEU B 1 174 ? -11.578 10.867 1.796 1 97.88 174 LEU B O 1
ATOM 3765 N N . LYS B 1 175 ? -10.203 11.875 0.281 1 97.75 175 LYS B N 1
ATOM 3766 C CA . LYS B 1 175 ? -9.984 10.641 -0.467 1 97.75 175 LYS B CA 1
ATOM 3767 C C . LYS B 1 175 ? -8.656 10 -0.083 1 97.75 175 LYS B C 1
ATOM 3769 O O . LYS B 1 175 ? -8.43 8.82 -0.361 1 97.75 175 LYS B O 1
ATOM 3774 N N . GLY B 1 176 ? -7.816 10.789 0.538 1 98.25 176 GLY B N 1
ATOM 3775 C CA . GLY B 1 176 ? -6.551 10.164 0.887 1 98.25 176 GLY B CA 1
ATOM 3776 C C . GLY B 1 176 ? -5.738 10.977 1.878 1 98.25 176 GLY B C 1
ATOM 3777 O O . GLY B 1 176 ? -6.004 12.164 2.082 1 98.25 176 GLY B O 1
ATOM 3778 N N . ILE B 1 177 ? -4.848 10.359 2.578 1 98.88 177 ILE B N 1
ATOM 3779 C CA . ILE B 1 177 ? -3.875 10.938 3.5 1 98.88 177 ILE B CA 1
ATOM 3780 C C . ILE B 1 177 ? -2.473 10.453 3.139 1 98.88 177 ILE B C 1
ATOM 3782 O O . ILE B 1 177 ? -2.266 9.266 2.885 1 98.88 177 ILE B O 1
ATOM 3786 N N . VAL B 1 178 ? -1.548 11.352 2.967 1 98.94 178 VAL B N 1
ATOM 3787 C CA . VAL B 1 178 ? -0.15 11.031 2.699 1 98.94 178 VAL B CA 1
ATOM 3788 C C . VAL B 1 178 ? 0.695 11.344 3.934 1 98.94 178 VAL B C 1
ATOM 3790 O O . VAL B 1 178 ? 0.844 12.508 4.316 1 98.94 178 VAL B O 1
ATOM 3793 N N . LEU B 1 179 ? 1.224 10.328 4.551 1 98.94 179 LEU B N 1
ATOM 3794 C CA . LEU B 1 179 ? 2.035 10.445 5.758 1 98.94 179 LEU B CA 1
ATOM 3795 C C . LEU B 1 179 ? 3.518 10.32 5.43 1 98.94 179 LEU B C 1
ATOM 3797 O O . LEU B 1 179 ? 3.984 9.234 5.059 1 98.94 179 LEU B O 1
ATOM 3801 N N . ILE B 1 180 ? 4.281 11.414 5.621 1 98.94 180 ILE B N 1
ATOM 3802 C CA . ILE B 1 180 ? 5.664 11.461 5.152 1 98.94 180 ILE B CA 1
ATOM 3803 C C . ILE B 1 180 ? 6.613 11.492 6.348 1 98.94 180 ILE B C 1
ATOM 3805 O O . ILE B 1 180 ? 6.652 12.477 7.086 1 98.94 180 ILE B O 1
ATOM 3809 N N . GLY B 1 181 ? 7.328 10.445 6.598 1 98.69 181 GLY B N 1
ATOM 3810 C CA . GLY B 1 181 ? 8.398 10.414 7.586 1 98.69 181 GLY B CA 1
ATOM 3811 C C . GLY B 1 181 ? 7.926 10.75 8.984 1 98.69 181 GLY B C 1
ATOM 3812 O O . GLY B 1 181 ? 8.57 11.531 9.688 1 98.69 181 GLY B O 1
ATOM 3813 N N . GLY B 1 182 ? 6.887 10.219 9.438 1 98.56 182 GLY B N 1
ATOM 3814 C CA . GLY B 1 182 ? 6.23 10.641 10.664 1 98.56 182 GLY B CA 1
ATOM 3815 C C . GLY B 1 182 ? 6.711 9.883 11.891 1 98.56 182 GLY B C 1
ATOM 3816 O O . GLY B 1 182 ? 7.484 8.93 11.773 1 98.56 182 GLY B O 1
ATOM 3817 N N . VAL B 1 183 ? 6.328 10.375 13.062 1 97.75 183 VAL B N 1
ATOM 3818 C CA . VAL B 1 183 ? 6.391 9.727 14.375 1 97.75 183 VAL B CA 1
ATOM 3819 C C . VAL B 1 183 ? 4.98 9.406 14.859 1 97.75 183 VAL B C 1
ATOM 3821 O O . VAL B 1 183 ? 4.141 10.297 14.984 1 97.75 183 VAL B O 1
ATOM 3824 N N . TYR B 1 184 ? 4.762 8.102 15.156 1 98.62 184 TYR B N 1
ATOM 3825 C CA . TYR B 1 184 ? 3.383 7.715 15.43 1 98.62 184 TYR B CA 1
ATOM 3826 C C . TYR B 1 184 ? 3.258 7.09 16.812 1 98.62 184 TYR B C 1
ATOM 3828 O O . TYR B 1 184 ? 2.148 6.855 17.297 1 98.62 184 TYR B O 1
ATOM 3836 N N . ASN B 1 185 ? 4.355 6.727 17.406 1 98.25 185 ASN B N 1
ATOM 3837 C CA . ASN B 1 185 ? 4.5 6.258 18.781 1 98.25 185 ASN B CA 1
ATOM 3838 C C . ASN B 1 185 ? 5.398 7.188 19.594 1 98.25 185 ASN B C 1
ATOM 3840 O O . ASN B 1 185 ? 6.582 7.348 19.281 1 98.25 185 ASN B O 1
ATOM 3844 N N . LEU B 1 186 ? 4.859 7.742 20.641 1 97.94 186 LEU B N 1
ATOM 3845 C CA . LEU B 1 186 ? 5.582 8.75 21.406 1 97.94 186 LEU B CA 1
ATOM 3846 C C . LEU B 1 186 ? 6.516 8.094 22.422 1 97.94 186 LEU B C 1
ATOM 3848 O O . LEU B 1 186 ? 7.426 8.742 22.953 1 97.94 186 LEU B O 1
ATOM 3852 N N . ASN B 1 187 ? 6.367 6.828 22.688 1 97.19 187 ASN B N 1
ATOM 3853 C CA . ASN B 1 187 ? 7.062 6.145 23.766 1 97.19 187 ASN B CA 1
ATOM 3854 C C . ASN B 1 187 ? 8.57 6.141 23.562 1 97.19 187 ASN B C 1
ATOM 3856 O O . ASN B 1 187 ? 9.336 6.461 24.469 1 97.19 187 ASN B O 1
ATOM 3860 N N . PRO B 1 188 ? 9.008 5.824 22.328 1 96.06 188 PRO B N 1
ATOM 3861 C CA . PRO B 1 188 ? 10.469 5.793 22.156 1 96.06 188 PRO B CA 1
ATOM 3862 C C . PRO B 1 188 ? 11.117 7.156 22.375 1 96.06 188 PRO B C 1
ATOM 3864 O O . PRO B 1 188 ? 12.312 7.234 22.672 1 96.06 188 PRO B O 1
ATOM 3867 N N . LEU B 1 189 ? 10.367 8.234 22.219 1 95.94 189 LEU B N 1
ATOM 3868 C CA . LEU B 1 189 ? 10.914 9.586 22.344 1 95.94 189 LEU B CA 1
ATOM 3869 C C . LEU B 1 189 ? 11.109 9.953 23.812 1 95.94 189 LEU B C 1
ATOM 3871 O O . LEU B 1 189 ? 11.82 10.914 24.125 1 95.94 189 LEU B O 1
ATOM 3875 N N . LEU B 1 190 ? 10.492 9.234 24.719 1 94.69 190 LEU B N 1
ATOM 3876 C CA . LEU B 1 190 ? 10.531 9.562 26.141 1 94.69 190 LEU B CA 1
ATOM 3877 C C . LEU B 1 190 ? 11.945 9.398 26.688 1 94.69 190 LEU B C 1
ATOM 3879 O O . LEU B 1 190 ? 12.281 9.984 27.719 1 94.69 190 LEU B O 1
ATOM 3883 N N . ASP B 1 191 ? 12.742 8.641 26 1 91 191 ASP B N 1
ATOM 3884 C CA . ASP B 1 191 ? 14.125 8.422 26.391 1 91 191 ASP B CA 1
ATOM 3885 C C . ASP B 1 191 ? 15.062 9.406 25.703 1 91 191 ASP B C 1
ATOM 3887 O O . ASP B 1 191 ? 16.266 9.156 25.594 1 91 191 ASP B O 1
ATOM 3891 N N . THR B 1 192 ? 14.508 10.414 25.109 1 93.5 192 THR B N 1
ATOM 3892 C CA . THR B 1 192 ? 15.281 11.43 24.406 1 93.5 192 THR B CA 1
ATOM 3893 C C . THR B 1 192 ? 14.977 12.82 24.938 1 93.5 192 THR B C 1
ATOM 3895 O O . THR B 1 192 ? 13.969 13.016 25.625 1 93.5 192 THR B O 1
ATOM 3898 N N . ASN B 1 193 ? 15.844 13.781 24.656 1 92.25 193 ASN B N 1
ATOM 3899 C CA . ASN B 1 193 ? 15.602 15.172 25.016 1 92.25 193 ASN B CA 1
ATOM 3900 C C . ASN B 1 193 ? 14.672 15.859 24.031 1 92.25 193 ASN B C 1
ATOM 3902 O O . ASN B 1 193 ? 14.297 17.016 24.219 1 92.25 193 ASN B O 1
ATOM 3906 N N . ILE B 1 194 ? 14.273 15.156 23 1 91 194 ILE B N 1
ATOM 3907 C CA . ILE B 1 194 ? 13.414 15.703 21.953 1 91 194 ILE B CA 1
ATOM 3908 C C . ILE B 1 194 ? 12.062 16.094 22.562 1 91 194 ILE B C 1
ATOM 3910 O O . ILE B 1 194 ? 11.469 17.094 22.156 1 91 194 ILE B O 1
ATOM 3914 N N . VAL B 1 195 ? 11.617 15.328 23.578 1 89.81 195 VAL B N 1
ATOM 3915 C CA . VAL B 1 195 ? 10.25 15.5 24.047 1 89.81 195 VAL B CA 1
ATOM 3916 C C . VAL B 1 195 ? 10.234 16.406 25.266 1 89.81 195 VAL B C 1
ATOM 3918 O O . VAL B 1 195 ? 9.164 16.75 25.797 1 89.81 195 VAL B O 1
ATOM 3921 N N . THR B 1 196 ? 11.359 16.828 25.734 1 91.44 196 THR B N 1
ATOM 3922 C CA . THR B 1 196 ? 11.438 17.609 26.969 1 91.44 196 THR B CA 1
ATOM 3923 C C . THR B 1 196 ? 10.555 18.844 26.875 1 91.44 196 THR B C 1
ATOM 3925 O O . THR B 1 196 ? 9.734 19.094 27.766 1 91.44 196 THR B O 1
ATOM 3928 N N . PRO B 1 197 ? 10.609 19.516 25.734 1 92.62 197 PRO B N 1
ATOM 3929 C CA . PRO B 1 197 ? 9.781 20.719 25.656 1 92.62 197 PRO B CA 1
ATOM 3930 C C . PRO B 1 197 ? 8.289 20.406 25.516 1 92.62 197 PRO B C 1
ATOM 3932 O O . PRO B 1 197 ? 7.449 21.297 25.688 1 92.62 197 PRO B O 1
ATOM 3935 N N . LEU B 1 198 ? 7.918 19.203 25.188 1 95.69 198 LEU B N 1
ATOM 3936 C CA . LEU B 1 198 ? 6.535 18.859 24.875 1 95.69 198 LEU B CA 1
ATOM 3937 C C . LEU B 1 198 ? 5.715 18.719 26.156 1 95.69 198 LEU B C 1
ATOM 3939 O O . LEU B 1 198 ? 4.492 18.875 26.141 1 95.69 198 LEU B O 1
ATOM 3943 N N . LYS B 1 199 ? 6.414 18.328 27.297 1 95.25 199 LYS B N 1
ATOM 3944 C CA . LYS B 1 199 ? 5.77 18.156 28.594 1 95.25 199 LYS B CA 1
ATOM 3945 C C . LYS B 1 199 ? 4.555 17.234 28.484 1 95.25 199 LYS B C 1
ATOM 3947 O O . LYS B 1 199 ? 3.467 17.578 28.953 1 95.25 199 LYS B O 1
ATOM 3952 N N . LEU B 1 200 ? 4.754 16.141 27.875 1 96.31 200 LEU B N 1
ATOM 3953 C CA . LEU B 1 200 ? 3.68 15.188 27.625 1 96.31 200 LEU B CA 1
ATOM 3954 C C . LEU B 1 200 ? 3.178 14.578 28.938 1 96.31 200 LEU B C 1
ATOM 3956 O O . LEU B 1 200 ? 3.975 14.219 29.797 1 96.31 200 LEU B O 1
ATOM 3960 N N . THR B 1 201 ? 1.917 14.5 29.125 1 95.62 201 THR B N 1
ATOM 3961 C CA . THR B 1 201 ? 1.324 13.727 30.203 1 95.62 201 THR B CA 1
ATOM 3962 C C . THR B 1 201 ? 1.226 12.25 29.844 1 95.62 201 THR B C 1
ATOM 3964 O O . THR B 1 201 ? 1.29 11.898 28.656 1 95.62 201 THR B O 1
ATOM 3967 N N . LYS B 1 202 ? 1.021 11.398 30.812 1 95.88 202 LYS B N 1
ATOM 3968 C CA . LYS B 1 202 ? 0.838 9.969 30.578 1 95.88 202 LYS B CA 1
ATOM 3969 C C . LYS B 1 202 ? -0.373 9.711 29.688 1 95.88 202 LYS B C 1
ATOM 3971 O O . LYS B 1 202 ? -0.327 8.859 28.797 1 95.88 202 LYS B O 1
ATOM 3976 N N . ASP B 1 203 ? -1.38 10.461 29.906 1 96.69 203 ASP B N 1
ATOM 3977 C CA . ASP B 1 203 ? -2.6 10.32 29.125 1 96.69 203 ASP B CA 1
ATOM 3978 C C . ASP B 1 203 ? -2.357 10.688 27.656 1 96.69 203 ASP B C 1
ATOM 3980 O O . ASP B 1 203 ? -2.82 9.992 26.75 1 96.69 203 ASP B O 1
ATOM 3984 N N . GLU B 1 204 ? -1.665 11.742 27.453 1 96.31 204 GLU B N 1
ATOM 3985 C CA . GLU B 1 204 ? -1.355 12.156 26.078 1 96.31 204 GLU B CA 1
ATOM 3986 C C . GLU B 1 204 ? -0.494 11.125 25.375 1 96.31 204 GLU B C 1
ATOM 3988 O O . GLU B 1 204 ? -0.728 10.812 24.203 1 96.31 204 GLU B O 1
ATOM 3993 N N . ILE B 1 205 ? 0.478 10.578 26.094 1 97.31 205 ILE B N 1
ATOM 3994 C CA . ILE B 1 205 ? 1.343 9.547 25.531 1 97.31 205 ILE B CA 1
ATOM 3995 C C . ILE B 1 205 ? 0.502 8.344 25.094 1 97.31 205 ILE B C 1
ATOM 3997 O O . ILE B 1 205 ? 0.614 7.867 23.969 1 97.31 205 ILE B O 1
ATOM 4001 N N . ASN B 1 206 ? -0.361 7.906 25.953 1 97.06 206 ASN B N 1
ATOM 4002 C CA . ASN B 1 206 ? -1.182 6.73 25.688 1 97.06 206 ASN B CA 1
ATOM 4003 C C . ASN B 1 206 ? -2.174 6.98 24.547 1 97.06 206 ASN B C 1
ATOM 4005 O O . ASN B 1 206 ? -2.408 6.102 23.719 1 97.06 206 ASN B O 1
ATOM 4009 N N . THR B 1 207 ? -2.68 8.211 24.5 1 97.12 207 THR B N 1
ATOM 4010 C CA . THR B 1 207 ? -3.748 8.547 23.578 1 97.12 207 THR B CA 1
ATOM 4011 C C . THR B 1 207 ? -3.186 8.797 22.172 1 97.12 207 THR B C 1
ATOM 4013 O O . THR B 1 207 ? -3.824 8.469 21.172 1 97.12 207 THR B O 1
ATOM 4016 N N . TYR B 1 208 ? -2.01 9.359 22.141 1 98 208 TYR B N 1
ATOM 4017 C CA . TYR B 1 208 ? -1.548 9.859 20.844 1 98 208 TYR B CA 1
ATOM 4018 C C . TYR B 1 208 ? -0.371 9.039 20.328 1 98 208 TYR B C 1
ATOM 4020 O O . TYR B 1 208 ? 0.344 9.469 19.422 1 98 208 TYR B O 1
ATOM 4028 N N . SER B 1 209 ? -0.107 7.883 21.016 1 98.5 209 SER B N 1
ATOM 4029 C CA . SER B 1 209 ? 0.75 6.852 20.438 1 98.5 209 SER B CA 1
ATOM 4030 C C . SER B 1 209 ? -0.058 5.863 19.609 1 98.5 209 SER B C 1
ATOM 4032 O O . SER B 1 209 ? -0.406 4.781 20.078 1 98.5 209 SER B O 1
ATOM 4034 N N . PHE B 1 210 ? -0.208 6.188 18.375 1 98.19 210 PHE B N 1
ATOM 4035 C CA . PHE B 1 210 ? -1.238 5.594 17.531 1 98.19 210 PHE B CA 1
ATOM 4036 C C . PHE B 1 210 ? -0.91 4.137 17.219 1 98.19 210 PHE B C 1
ATOM 4038 O O . PHE B 1 210 ? -1.809 3.297 17.141 1 98.19 210 PHE B O 1
ATOM 4045 N N . THR B 1 211 ? 0.362 3.754 17.047 1 97.75 211 THR B N 1
ATOM 4046 C CA . THR B 1 211 ? 0.735 2.414 16.609 1 97.75 211 THR B CA 1
ATOM 4047 C C . THR B 1 211 ? 0.665 1.424 17.766 1 97.75 211 THR B C 1
ATOM 4049 O O . THR B 1 211 ? 0.85 0.221 17.562 1 97.75 211 THR B O 1
ATOM 4052 N N . THR B 1 212 ? 0.34 1.928 19 1 96.88 212 THR B N 1
ATOM 4053 C CA . THR B 1 212 ? 0.231 1.038 20.141 1 96.88 212 THR B CA 1
ATOM 4054 C C . THR B 1 212 ? -1.225 0.89 20.578 1 96.88 212 THR B C 1
ATOM 4056 O O . THR B 1 212 ? -1.524 0.162 21.531 1 96.88 212 THR B O 1
ATOM 4059 N N . LEU B 1 213 ? -2.082 1.588 19.938 1 96.88 213 LEU B N 1
ATOM 4060 C CA . LEU B 1 213 ? -3.498 1.519 20.281 1 96.88 213 LEU B CA 1
ATOM 4061 C C . LEU B 1 213 ? -4.082 0.16 19.906 1 96.88 213 LEU B C 1
ATOM 4063 O O . LEU B 1 213 ? -3.684 -0.439 18.906 1 96.88 213 LEU B O 1
ATOM 4067 N N . ASP B 1 214 ? -4.969 -0.322 20.672 1 94.88 214 ASP B N 1
ATOM 4068 C CA . ASP B 1 214 ? -5.738 -1.515 20.328 1 94.88 214 ASP B CA 1
ATOM 4069 C C . ASP B 1 214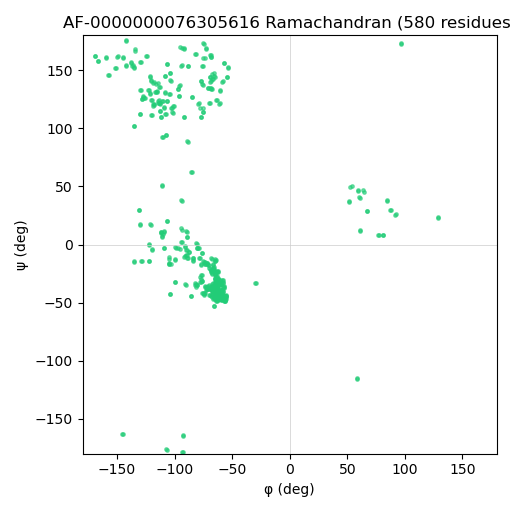 ? -6.809 -1.198 19.281 1 94.88 214 ASP B C 1
ATOM 4071 O O . ASP B 1 214 ? -7.742 -0.441 19.547 1 94.88 214 ASP B O 1
ATOM 4075 N N . THR B 1 215 ? -6.641 -1.772 18.109 1 92.12 215 THR B N 1
ATOM 4076 C CA . THR B 1 215 ? -7.547 -1.463 17.016 1 92.12 215 THR B CA 1
ATOM 4077 C C . THR B 1 215 ? -8.43 -2.666 16.688 1 92.12 215 THR B C 1
ATOM 4079 O O . THR B 1 215 ? -9.117 -2.68 15.656 1 92.12 215 THR B O 1
ATOM 4082 N N . LYS B 1 216 ? -8.508 -3.752 17.406 1 85.81 216 LYS B N 1
ATOM 4083 C CA . LYS B 1 216 ? -9.18 -5.02 17.125 1 85.81 216 LYS B CA 1
ATOM 4084 C C . LYS B 1 216 ? -10.664 -4.809 16.875 1 85.81 216 LYS B C 1
ATOM 4086 O O . LYS B 1 216 ? -11.258 -5.48 16.016 1 85.81 216 LYS B O 1
ATOM 4091 N N . ASN B 1 217 ? -11.242 -3.836 17.547 1 84.81 217 ASN B N 1
ATOM 4092 C CA . ASN B 1 217 ? -12.688 -3.66 17.453 1 84.81 217 ASN B CA 1
ATOM 4093 C C . ASN B 1 217 ? -13.047 -2.408 16.656 1 84.81 217 ASN B C 1
ATOM 4095 O O . ASN B 1 217 ? -14.211 -2.006 16.609 1 84.81 217 ASN B O 1
ATOM 4099 N N . ASN B 1 218 ? -12.094 -1.861 16.016 1 87.44 218 ASN B N 1
ATOM 4100 C CA . ASN B 1 218 ? -12.367 -0.643 15.258 1 87.44 218 ASN B CA 1
ATOM 4101 C C . ASN B 1 218 ? -13.078 -0.947 13.938 1 87.44 218 ASN B C 1
ATOM 4103 O O . ASN B 1 218 ? -12.805 -1.969 13.305 1 87.44 218 ASN B O 1
ATOM 4107 N N . THR B 1 219 ? -14 -0.075 13.648 1 88.56 219 THR B N 1
ATOM 4108 C CA . THR B 1 219 ? -14.594 -0.144 12.32 1 88.56 219 THR B CA 1
ATOM 4109 C C . THR B 1 219 ? -13.602 0.301 11.25 1 88.56 219 THR B C 1
ATOM 4111 O O . THR B 1 219 ? -12.93 1.326 11.406 1 88.56 219 THR B O 1
ATOM 4114 N N . LEU B 1 220 ? -13.578 -0.482 10.227 1 93.19 220 LEU B N 1
ATOM 4115 C CA . LEU B 1 220 ? -12.633 -0.156 9.164 1 93.19 220 LEU B CA 1
ATOM 4116 C C . LEU B 1 220 ? -13.055 1.118 8.438 1 93.19 220 LEU B C 1
ATOM 4118 O O . LEU B 1 220 ? -14.242 1.319 8.164 1 93.19 220 LEU B O 1
ATOM 4122 N N . ILE B 1 221 ? -12.156 1.986 8.195 1 96.31 221 ILE B N 1
ATOM 4123 C CA . ILE B 1 221 ? -12.383 3.215 7.449 1 96.31 221 ILE B CA 1
ATOM 4124 C C . ILE B 1 221 ? -12.391 2.914 5.949 1 96.31 221 ILE B C 1
ATOM 4126 O O . ILE B 1 221 ? -11.43 2.367 5.414 1 96.31 221 ILE B O 1
ATOM 4130 N N . GLN B 1 222 ? -13.492 3.225 5.293 1 95 222 GLN B N 1
ATOM 4131 C CA . GLN B 1 222 ? -13.664 2.967 3.867 1 95 222 GLN B CA 1
ATOM 4132 C C . GLN B 1 222 ? -13.578 4.258 3.059 1 95 222 GLN B C 1
ATOM 4134 O O . GLN B 1 222 ? -13.789 5.348 3.596 1 95 222 GLN B O 1
ATOM 4139 N N . GLY B 1 223 ? -13.211 4.102 1.814 1 93.56 223 GLY B N 1
ATOM 4140 C CA . GLY B 1 223 ? -13.242 5.23 0.897 1 93.56 223 GLY B CA 1
ATOM 4141 C C . GLY B 1 223 ? -12.078 6.184 1.081 1 93.56 223 GLY B C 1
ATOM 4142 O O . GLY B 1 223 ? -12.086 7.289 0.538 1 93.56 223 GLY B O 1
ATOM 4143 N N . LEU B 1 224 ? -11.172 5.824 1.864 1 96.75 224 LEU B N 1
ATOM 4144 C CA . LEU B 1 224 ? -10 6.641 2.156 1 96.75 224 LEU B CA 1
ATOM 4145 C C . LEU B 1 224 ? -8.711 5.844 1.957 1 96.75 224 LEU B C 1
ATOM 4147 O O . LEU B 1 224 ? -8.586 4.727 2.465 1 96.75 224 LEU B O 1
ATOM 4151 N N . LYS B 1 225 ? -7.781 6.352 1.127 1 98.25 225 LYS B N 1
ATOM 4152 C CA . LYS B 1 225 ? -6.469 5.738 0.938 1 98.25 225 LYS B CA 1
ATOM 4153 C C . LYS B 1 225 ? -5.418 6.41 1.816 1 98.25 225 LYS B C 1
ATOM 4155 O O . LYS B 1 225 ? -5.383 7.637 1.924 1 98.25 225 LYS B O 1
ATOM 4160 N N . VAL B 1 226 ? -4.602 5.625 2.496 1 98.88 226 VAL B N 1
ATOM 4161 C CA . VAL B 1 226 ? -3.484 6.191 3.244 1 98.88 226 VAL B CA 1
ATOM 4162 C C . VAL B 1 226 ? -2.164 5.746 2.623 1 98.88 226 VAL B C 1
ATOM 4164 O O . VAL B 1 226 ? -1.932 4.551 2.436 1 98.88 226 VAL B O 1
ATOM 4167 N N . ILE B 1 227 ? -1.367 6.684 2.234 1 98.94 227 ILE B N 1
ATOM 4168 C CA . ILE B 1 227 ? -0.012 6.445 1.751 1 98.94 227 ILE B CA 1
ATOM 4169 C C . ILE B 1 227 ? 0.994 6.762 2.855 1 98.94 227 ILE B C 1
ATOM 4171 O O . ILE B 1 227 ? 0.977 7.855 3.424 1 98.94 227 ILE B O 1
ATOM 4175 N N . VAL B 1 228 ? 1.755 5.797 3.256 1 98.94 228 VAL B N 1
ATOM 4176 C CA . VAL B 1 228 ? 2.832 5.977 4.223 1 98.94 228 VAL B CA 1
ATOM 4177 C C . VAL B 1 228 ? 4.184 5.906 3.514 1 98.94 228 VAL B C 1
ATOM 4179 O O . VAL B 1 228 ? 4.477 4.93 2.82 1 98.94 228 VAL B O 1
ATOM 4182 N N . THR B 1 229 ? 5 6.961 3.646 1 98.94 229 THR B N 1
ATOM 4183 C CA . THR B 1 229 ? 6.25 6.988 2.898 1 98.94 229 THR B CA 1
ATOM 4184 C C . THR B 1 229 ? 7.402 7.441 3.791 1 98.94 229 THR B C 1
ATOM 4186 O O . THR B 1 229 ? 7.191 8.156 4.77 1 98.94 229 THR B O 1
ATOM 4189 N N . ILE B 1 230 ? 8.633 6.98 3.48 1 98.75 230 ILE B N 1
ATOM 4190 C CA . ILE B 1 230 ? 9.859 7.289 4.207 1 98.75 230 ILE B CA 1
ATOM 4191 C C . ILE B 1 230 ? 11.062 7.09 3.295 1 98.75 230 ILE B C 1
ATOM 4193 O O . ILE B 1 230 ? 11 6.328 2.328 1 98.75 230 ILE B O 1
ATOM 4197 N N . GLY B 1 231 ? 12.047 7.91 3.484 1 98.5 231 GLY B N 1
ATOM 4198 C CA . GLY B 1 231 ? 13.266 7.785 2.699 1 98.5 231 GLY B CA 1
ATOM 4199 C C . GLY B 1 231 ? 14.273 6.844 3.32 1 98.5 231 GLY B C 1
ATOM 4200 O O . GLY B 1 231 ? 14.352 6.723 4.543 1 98.5 231 GLY B O 1
ATOM 4201 N N . GLU B 1 232 ? 15.141 6.242 2.512 1 97.69 232 GLU B N 1
ATOM 4202 C CA . GLU B 1 232 ? 16.109 5.238 2.953 1 97.69 232 GLU B CA 1
ATOM 4203 C C . GLU B 1 232 ? 17.172 5.859 3.844 1 97.69 232 GLU B C 1
ATOM 4205 O O . GLU B 1 232 ? 17.812 5.164 4.645 1 97.69 232 GLU B O 1
ATOM 4210 N N . CYS B 1 233 ? 17.406 7.227 3.717 1 98.06 233 CYS B N 1
ATOM 4211 C CA . CYS B 1 233 ? 18.406 7.91 4.531 1 98.06 233 CYS B CA 1
ATOM 4212 C C . CYS B 1 233 ? 17.734 8.758 5.609 1 98.06 233 CYS B C 1
ATOM 4214 O O . CYS B 1 233 ? 18.297 9.773 6.039 1 98.06 233 CYS B O 1
ATOM 4216 N N . ASP B 1 234 ? 16.5 8.461 5.934 1 98.31 234 ASP B N 1
ATOM 4217 C CA . ASP B 1 234 ? 15.891 8.984 7.156 1 98.31 234 ASP B CA 1
ATOM 4218 C C . ASP B 1 234 ? 16.469 8.289 8.391 1 98.31 234 ASP B C 1
ATOM 4220 O O . ASP B 1 234 ? 17.297 7.383 8.273 1 98.31 234 ASP B O 1
ATOM 4224 N N . SER B 1 235 ? 16.188 8.812 9.578 1 98 235 SER B N 1
ATOM 4225 C CA . SER B 1 235 ? 16.688 8.18 10.797 1 98 235 SER B CA 1
ATOM 4226 C C . SER B 1 235 ? 16.078 6.797 10.992 1 98 235 SER B C 1
ATOM 4228 O O . SER B 1 235 ? 14.898 6.586 10.688 1 98 235 SER B O 1
ATOM 4230 N N . PRO B 1 236 ? 16.812 5.828 11.523 1 97.38 236 PRO B N 1
ATOM 4231 C CA . PRO B 1 236 ? 16.312 4.465 11.703 1 97.38 236 PRO B CA 1
ATOM 4232 C C . PRO B 1 236 ? 15.039 4.406 12.547 1 97.38 236 PRO B C 1
ATOM 4234 O O . PRO B 1 236 ? 14.141 3.611 12.258 1 97.38 236 PRO B O 1
ATOM 4237 N N . GLY B 1 237 ? 14.977 5.27 13.531 1 97.62 237 GLY B N 1
ATOM 4238 C CA . GLY B 1 237 ? 13.766 5.324 14.344 1 97.62 237 GLY B CA 1
ATOM 4239 C C . GLY B 1 237 ? 12.523 5.672 13.539 1 97.62 237 GLY B C 1
ATOM 4240 O O . GLY B 1 237 ? 11.484 5.039 13.703 1 97.62 237 GLY B O 1
ATOM 4241 N N . LEU B 1 238 ? 12.648 6.609 12.656 1 98.44 238 LEU B N 1
ATOM 4242 C CA . LEU B 1 238 ? 11.508 7.051 11.867 1 98.44 238 LEU B CA 1
ATOM 4243 C C . LEU B 1 238 ? 11.18 6.039 10.773 1 98.44 238 LEU B C 1
ATOM 4245 O O . LEU B 1 238 ? 10.008 5.867 10.414 1 98.44 238 LEU B O 1
ATOM 4249 N N . ILE B 1 239 ? 12.203 5.34 10.266 1 98.31 239 ILE B N 1
ATOM 4250 C CA . ILE B 1 239 ? 11.961 4.25 9.328 1 98.31 239 ILE B CA 1
ATOM 4251 C C . ILE B 1 239 ? 11.102 3.176 9.992 1 98.31 239 ILE B C 1
ATOM 4253 O O . ILE B 1 239 ? 10.102 2.729 9.422 1 98.31 239 ILE B O 1
ATOM 4257 N N . ASN B 1 240 ? 11.484 2.836 11.219 1 97.75 240 ASN B N 1
ATOM 4258 C CA . ASN B 1 240 ? 10.695 1.86 11.961 1 97.75 240 ASN B CA 1
ATOM 4259 C C . ASN B 1 240 ? 9.289 2.375 12.242 1 97.75 240 ASN B C 1
ATOM 4261 O O . ASN B 1 240 ? 8.312 1.622 12.148 1 97.75 240 ASN B O 1
ATOM 4265 N N . GLU B 1 241 ? 9.164 3.664 12.523 1 98.38 241 GLU B N 1
ATOM 4266 C CA . GLU B 1 241 ? 7.863 4.293 12.758 1 98.38 241 GLU B CA 1
ATOM 4267 C C . GLU B 1 241 ? 6.953 4.137 11.539 1 98.38 241 GLU B C 1
ATOM 4269 O O . GLU B 1 241 ? 5.77 3.822 11.68 1 98.38 241 GLU B O 1
ATOM 4274 N N . SER B 1 242 ? 7.492 4.375 10.398 1 98.69 242 SER B N 1
ATOM 4275 C CA . SER B 1 242 ? 6.699 4.297 9.172 1 98.69 242 SER B CA 1
ATOM 4276 C C . SER B 1 242 ? 6.223 2.871 8.914 1 98.69 242 SER B C 1
ATOM 4278 O O . SER B 1 242 ? 5.074 2.658 8.516 1 98.69 242 SER B O 1
ATOM 4280 N N . ARG B 1 243 ? 7.086 1.913 9.172 1 98.12 243 ARG B N 1
ATOM 4281 C CA . ARG B 1 243 ? 6.711 0.511 9.016 1 98.12 243 ARG B CA 1
ATOM 4282 C C . ARG B 1 243 ? 5.602 0.132 9.992 1 98.12 243 ARG B C 1
ATOM 4284 O O . ARG B 1 243 ? 4.582 -0.432 9.594 1 98.12 243 ARG B O 1
ATOM 4291 N N . GLU B 1 244 ? 5.773 0.472 11.219 1 98.5 244 GLU B N 1
ATOM 4292 C CA . GLU B 1 244 ? 4.801 0.139 12.25 1 98.5 244 GLU B CA 1
ATOM 4293 C C . GLU B 1 244 ? 3.477 0.865 12.016 1 98.5 244 GLU B C 1
ATOM 4295 O O . GLU B 1 244 ? 2.406 0.316 12.289 1 98.5 244 GLU B O 1
ATOM 4300 N N . CYS B 1 245 ? 3.625 2.086 11.562 1 98.81 245 CYS B N 1
ATOM 4301 C CA . CYS B 1 245 ? 2.418 2.826 11.203 1 98.81 245 CYS B CA 1
ATOM 4302 C C . CYS B 1 245 ? 1.613 2.082 10.148 1 98.81 245 CYS B C 1
ATOM 4304 O O . CYS B 1 245 ? 0.4 1.915 10.289 1 98.81 245 CYS B O 1
ATOM 4306 N N . THR B 1 246 ? 2.285 1.607 9.125 1 98.88 246 THR B N 1
ATOM 4307 C CA . THR B 1 246 ? 1.625 0.864 8.055 1 98.88 246 THR B CA 1
ATOM 4308 C C . THR B 1 246 ? 0.986 -0.411 8.594 1 98.88 246 THR B C 1
ATOM 4310 O O . THR B 1 246 ? -0.162 -0.722 8.273 1 98.88 246 THR B O 1
ATOM 4313 N N . GLN B 1 247 ? 1.733 -1.093 9.445 1 98.5 247 GLN B N 1
ATOM 4314 C CA . GLN B 1 247 ? 1.251 -2.336 10.039 1 98.5 247 GLN B CA 1
ATOM 4315 C C . GLN B 1 247 ? -0.016 -2.1 10.852 1 98.5 247 GLN B C 1
ATOM 4317 O O . GLN B 1 247 ? -0.915 -2.943 10.875 1 98.5 247 GLN B O 1
ATOM 4322 N N . GLN B 1 248 ? -0.091 -0.963 11.484 1 98.38 248 GLN B N 1
ATOM 4323 C CA . GLN B 1 248 ? -1.28 -0.606 12.25 1 98.38 248 GLN B CA 1
ATOM 4324 C C . GLN B 1 248 ? -2.424 -0.192 11.328 1 98.38 248 GLN B C 1
ATOM 4326 O O . GLN B 1 248 ? -3.572 -0.588 11.539 1 98.38 248 GLN B O 1
ATOM 4331 N N . LEU B 1 249 ? -2.109 0.56 10.32 1 98.69 249 LEU B N 1
ATOM 4332 C CA . LEU B 1 249 ? -3.125 1.16 9.461 1 98.69 249 LEU B CA 1
ATOM 4333 C C . LEU B 1 249 ? -3.904 0.087 8.711 1 98.69 249 LEU B C 1
ATOM 4335 O O . LEU B 1 249 ? -5.105 0.237 8.469 1 98.69 249 LEU B O 1
ATOM 4339 N N . VAL B 1 250 ? -3.271 -1.061 8.344 1 98.19 250 VAL B N 1
ATOM 4340 C CA . VAL B 1 250 ? -3.949 -2.098 7.574 1 98.19 250 VAL B CA 1
ATOM 4341 C C . VAL B 1 250 ? -5.039 -2.746 8.43 1 98.19 250 VAL B C 1
ATOM 4343 O O . VAL B 1 250 ? -5.887 -3.477 7.91 1 98.19 250 VAL B O 1
ATOM 4346 N N . THR B 1 251 ? -5.035 -2.473 9.734 1 97.5 251 THR B N 1
ATOM 4347 C CA . THR B 1 251 ? -6.062 -3.027 10.609 1 97.5 251 THR B CA 1
ATOM 4348 C C . THR B 1 251 ? -7.27 -2.098 10.688 1 97.5 251 THR B C 1
ATOM 4350 O O . THR B 1 251 ? -8.328 -2.486 11.18 1 97.5 251 THR B O 1
ATOM 4353 N N . ILE B 1 252 ? -7.16 -0.848 10.125 1 97.44 252 ILE B N 1
ATOM 4354 C CA . ILE B 1 252 ? -8.281 0.057 10.367 1 97.44 252 ILE B CA 1
ATOM 4355 C C . ILE B 1 252 ? -8.664 0.755 9.062 1 97.44 252 ILE B C 1
ATOM 4357 O O . ILE B 1 252 ? -9.727 1.382 8.977 1 97.44 252 ILE B O 1
ATOM 4361 N N . VAL B 1 253 ? -7.824 0.696 8.062 1 98.12 253 VAL B N 1
ATOM 4362 C CA . VAL B 1 253 ? -8.086 1.375 6.793 1 98.12 253 VAL B CA 1
ATOM 4363 C C . VAL B 1 253 ? -8.117 0.355 5.656 1 98.12 253 VAL B C 1
ATOM 4365 O O . VAL B 1 253 ? -7.281 -0.551 5.605 1 98.12 253 VAL B O 1
ATOM 4368 N N . ASP B 1 254 ? -9.031 0.505 4.668 1 97.88 254 ASP B N 1
ATOM 4369 C CA . ASP B 1 254 ? -9.258 -0.47 3.605 1 97.88 254 ASP B CA 1
ATOM 4370 C C . ASP B 1 254 ? -8.156 -0.399 2.551 1 97.88 254 ASP B C 1
ATOM 4372 O O . ASP B 1 254 ? -7.91 -1.372 1.836 1 97.88 254 ASP B O 1
ATOM 4376 N N . ASP B 1 255 ? -7.539 0.719 2.416 1 98.44 255 ASP B N 1
ATOM 4377 C CA . ASP B 1 255 ? -6.594 0.98 1.335 1 98.44 255 ASP B CA 1
ATOM 4378 C C . ASP B 1 255 ? -5.332 1.659 1.86 1 98.44 255 ASP B C 1
ATOM 4380 O O . ASP B 1 255 ? -5.348 2.85 2.18 1 98.44 255 ASP B O 1
ATOM 4384 N N . VAL B 1 256 ? -4.223 0.894 2.014 1 98.88 256 VAL B N 1
ATOM 4385 C CA . VAL B 1 256 ? -2.979 1.39 2.592 1 98.88 256 VAL B CA 1
ATOM 4386 C C . VAL B 1 256 ? -1.819 1.118 1.636 1 98.88 256 VAL B C 1
ATOM 4388 O O . VAL B 1 256 ? -1.656 -0.004 1.151 1 98.88 256 VAL B O 1
ATOM 4391 N N . HIS B 1 257 ? -1.069 2.146 1.29 1 98.88 257 HIS B N 1
ATOM 4392 C CA . HIS B 1 257 ? 0.06 2.064 0.371 1 98.88 257 HIS B CA 1
ATOM 4393 C C . HIS B 1 257 ? 1.354 2.502 1.048 1 98.88 257 HIS B C 1
ATOM 4395 O O . HIS B 1 257 ? 1.497 3.666 1.429 1 98.88 257 HIS B O 1
ATOM 4401 N N . TYR B 1 258 ? 2.287 1.529 1.274 1 98.88 258 TYR B N 1
ATOM 4402 C CA . TYR B 1 258 ? 3.596 1.784 1.867 1 98.88 258 TYR B CA 1
ATOM 4403 C C . TYR B 1 258 ? 4.66 1.951 0.79 1 98.88 258 TYR B C 1
ATOM 4405 O O . TYR B 1 258 ? 4.805 1.095 -0.085 1 98.88 258 TYR B O 1
ATOM 4413 N N . ILE B 1 259 ? 5.406 3.043 0.867 1 98.75 259 ILE B N 1
ATOM 4414 C CA . ILE B 1 259 ? 6.465 3.312 -0.099 1 98.75 259 ILE B CA 1
ATOM 4415 C C . ILE B 1 259 ? 7.758 3.656 0.637 1 98.75 259 ILE B C 1
ATOM 4417 O O . ILE B 1 259 ? 7.84 4.684 1.315 1 98.75 259 ILE B O 1
ATOM 4421 N N . PHE B 1 260 ? 8.781 2.791 0.557 1 98.69 260 PHE B N 1
ATOM 4422 C CA . PHE B 1 260 ? 10.141 3.057 1.011 1 98.69 260 PHE B CA 1
ATOM 4423 C C . PHE B 1 260 ? 10.984 3.617 -0.123 1 98.69 260 PHE B C 1
ATOM 4425 O O . PHE B 1 260 ? 11.305 2.904 -1.078 1 98.69 260 PHE B O 1
ATOM 4432 N N . LEU B 1 261 ? 11.312 4.883 -0.01 1 98.56 261 LEU B N 1
ATOM 4433 C CA . LEU B 1 261 ? 11.953 5.586 -1.116 1 98.56 261 LEU B CA 1
ATOM 4434 C C . LEU B 1 261 ? 13.461 5.367 -1.095 1 98.56 261 LEU B C 1
ATOM 4436 O O . LEU B 1 261 ? 14.117 5.637 -0.087 1 98.56 261 LEU B O 1
ATOM 4440 N N . ARG B 1 262 ? 13.984 4.918 -2.213 1 97 262 ARG B N 1
ATOM 4441 C CA . ARG B 1 262 ? 15.414 4.715 -2.424 1 97 262 ARG B CA 1
ATOM 4442 C C . ARG B 1 262 ? 16.062 5.945 -3.053 1 97 262 ARG B C 1
ATOM 4444 O O . ARG B 1 262 ? 15.43 7.004 -3.143 1 97 262 ARG B O 1
ATOM 4451 N N . GLY B 1 263 ? 17.359 5.906 -3.33 1 95.62 263 GLY B N 1
ATOM 4452 C CA . GLY B 1 263 ? 18.062 6.984 -4.008 1 95.62 263 GLY B CA 1
ATOM 4453 C C . GLY B 1 263 ? 18.578 8.047 -3.059 1 95.62 263 GLY B C 1
ATOM 4454 O O . GLY B 1 263 ? 18.531 9.242 -3.369 1 95.62 263 GLY B O 1
ATOM 4455 N N . ASN B 1 264 ? 18.875 7.645 -1.872 1 96.56 264 ASN B N 1
ATOM 4456 C CA . ASN B 1 264 ? 19.469 8.508 -0.857 1 96.56 264 ASN B CA 1
ATOM 4457 C C . ASN B 1 264 ? 18.5 9.594 -0.403 1 96.56 264 ASN B C 1
ATOM 4459 O O . ASN B 1 264 ? 18.906 10.719 -0.122 1 96.56 264 ASN B O 1
ATOM 4463 N N . ILE B 1 265 ? 17.266 9.297 -0.484 1 98.12 265 ILE B N 1
ATOM 4464 C CA . ILE B 1 265 ? 16.25 10.234 0.011 1 98.12 265 ILE B CA 1
ATOM 4465 C C . ILE B 1 265 ? 16.328 10.305 1.534 1 98.12 265 ILE B C 1
ATOM 4467 O O . ILE B 1 265 ? 16.281 9.281 2.215 1 98.12 265 ILE B O 1
ATOM 4471 N N . ASP B 1 266 ? 16.547 11.461 2.066 1 98.31 266 ASP B N 1
ATOM 4472 C CA . ASP B 1 266 ? 16.578 11.648 3.514 1 98.31 266 ASP B CA 1
ATOM 4473 C C . ASP B 1 266 ? 15.32 12.391 3.99 1 98.31 266 ASP B C 1
ATOM 4475 O O . ASP B 1 266 ? 14.422 12.672 3.197 1 98.31 266 ASP B O 1
ATOM 4479 N N . HIS B 1 267 ? 15.289 12.68 5.285 1 98.5 267 HIS B N 1
ATOM 4480 C CA . HIS B 1 267 ? 14.109 13.234 5.945 1 98.5 267 HIS B CA 1
ATOM 4481 C C . HIS B 1 267 ? 13.766 14.609 5.379 1 98.5 267 HIS B C 1
ATOM 4483 O O . HIS B 1 267 ? 12.609 15.031 5.422 1 98.5 267 HIS B O 1
ATOM 4489 N N . PHE B 1 268 ? 14.734 15.312 4.793 1 98.31 268 PHE B N 1
ATOM 4490 C CA . PHE B 1 268 ? 14.562 16.703 4.383 1 98.31 268 PHE B CA 1
ATOM 4491 C C . PHE B 1 268 ? 14.375 16.797 2.875 1 98.31 268 PHE B C 1
ATOM 4493 O O . PHE B 1 268 ? 13.461 17.484 2.406 1 98.31 268 PHE B O 1
ATOM 4500 N N . ASN B 1 269 ? 15.133 16.062 2.15 1 97.31 269 ASN B N 1
ATOM 4501 C CA . ASN B 1 269 ? 15.008 16.219 0.706 1 97.31 269 ASN B CA 1
ATOM 4502 C C . ASN B 1 269 ? 13.781 15.492 0.165 1 97.31 269 ASN B C 1
ATOM 4504 O O . ASN B 1 269 ? 13.375 15.711 -0.976 1 97.31 269 ASN B O 1
ATOM 4508 N N . ILE B 1 270 ? 13.133 14.633 0.966 1 98.56 270 ILE B N 1
ATOM 4509 C CA . ILE B 1 270 ? 11.844 14.086 0.549 1 98.56 270 ILE B CA 1
ATOM 4510 C C . ILE B 1 270 ? 10.859 15.227 0.289 1 98.56 270 ILE B C 1
ATOM 4512 O O . ILE B 1 270 ? 10.062 15.164 -0.65 1 98.56 270 ILE B O 1
ATOM 4516 N N . MET B 1 271 ? 10.914 16.297 1.09 1 98.44 271 MET B N 1
ATOM 4517 C CA . MET B 1 271 ? 10.078 17.469 0.891 1 98.44 271 MET B CA 1
ATOM 4518 C C . MET B 1 271 ? 10.578 18.297 -0.293 1 98.44 271 MET B C 1
ATOM 4520 O O . MET B 1 271 ? 9.781 18.766 -1.104 1 98.44 271 MET B O 1
ATOM 4524 N N . GLU B 1 272 ? 11.867 18.438 -0.372 1 98.06 272 GLU B N 1
ATOM 4525 C CA . GLU B 1 272 ? 12.453 19.188 -1.477 1 98.06 272 GLU B CA 1
ATOM 4526 C C . GLU B 1 272 ? 12.078 18.578 -2.822 1 98.06 272 GLU B C 1
ATOM 4528 O O . GLU B 1 272 ? 11.703 19.297 -3.754 1 98.06 272 GLU B O 1
ATOM 4533 N N . GLU B 1 273 ? 12.07 17.281 -2.859 1 98.19 273 GLU B N 1
ATOM 4534 C CA . GLU B 1 273 ? 11.836 16.547 -4.105 1 98.19 273 GLU B CA 1
ATOM 4535 C C . GLU B 1 273 ? 10.367 16.609 -4.508 1 98.19 273 GLU B C 1
ATOM 4537 O O . GLU B 1 273 ? 10.016 16.328 -5.652 1 98.19 273 GLU B O 1
ATOM 4542 N N . LEU B 1 274 ? 9.5 17 -3.627 1 98.19 274 LEU B N 1
ATOM 4543 C CA . LEU B 1 274 ? 8.094 17.172 -3.986 1 98.19 274 LEU B CA 1
ATOM 4544 C C . LEU B 1 274 ? 7.918 18.328 -4.965 1 98.19 274 LEU B C 1
ATOM 4546 O O . LEU B 1 274 ? 6.871 18.453 -5.602 1 98.19 274 LEU B O 1
ATOM 4550 N N . THR B 1 275 ? 8.891 19.219 -5.102 1 98.19 275 THR B N 1
ATOM 4551 C CA . THR B 1 275 ? 8.859 20.297 -6.086 1 98.19 275 THR B CA 1
ATOM 4552 C C . THR B 1 275 ? 9.172 19.766 -7.48 1 98.19 275 THR B C 1
ATOM 4554 O O . THR B 1 275 ? 9.094 20.5 -8.461 1 98.19 275 THR B O 1
ATOM 4557 N N . ASN B 1 276 ? 9.57 18.484 -7.578 1 97.69 276 ASN B N 1
ATOM 4558 C CA . ASN B 1 276 ? 9.898 17.797 -8.828 1 97.69 276 ASN B CA 1
ATOM 4559 C C . ASN B 1 276 ? 8.766 16.891 -9.281 1 97.69 276 ASN B C 1
ATOM 4561 O O . ASN B 1 276 ? 8.477 15.883 -8.633 1 97.69 276 ASN B O 1
ATOM 4565 N N . GLU B 1 277 ? 8.211 17.188 -10.445 1 96.81 277 GLU B N 1
ATOM 4566 C CA . GLU B 1 277 ? 7.062 16.438 -10.953 1 96.81 277 GLU B CA 1
ATOM 4567 C C . GLU B 1 277 ? 7.438 14.992 -11.273 1 96.81 277 GLU B C 1
ATOM 4569 O O . GLU B 1 277 ? 6.57 14.117 -11.344 1 96.81 277 GLU B O 1
ATOM 4574 N N . GLU B 1 278 ? 8.727 14.734 -11.445 1 96.19 278 GLU B N 1
ATOM 4575 C CA . GLU B 1 278 ? 9.172 13.398 -11.836 1 96.19 278 GLU B CA 1
ATOM 4576 C C . GLU B 1 278 ? 9.492 12.547 -10.609 1 96.19 278 GLU B C 1
ATOM 4578 O O . GLU B 1 278 ? 9.781 11.352 -10.734 1 96.19 278 GLU B O 1
ATOM 4583 N N . PHE B 1 279 ? 9.523 13.211 -9.469 1 97.44 279 PHE B N 1
ATOM 4584 C CA . PHE B 1 279 ? 9.766 12.477 -8.234 1 97.44 279 PHE B CA 1
ATOM 4585 C C . PHE B 1 279 ? 8.68 11.422 -8.008 1 97.44 279 PHE B C 1
ATOM 4587 O O . PHE B 1 279 ? 7.488 11.719 -8.148 1 97.44 279 PHE B O 1
ATOM 4594 N N . ILE B 1 280 ? 9.039 10.211 -7.676 1 96.62 280 ILE B N 1
ATOM 4595 C CA . ILE B 1 280 ? 8.156 9.055 -7.621 1 96.62 280 ILE B CA 1
ATOM 4596 C C . ILE B 1 280 ? 6.98 9.352 -6.688 1 96.62 280 ILE B C 1
ATOM 4598 O O . ILE B 1 280 ? 5.832 9.039 -7.008 1 96.62 280 ILE B O 1
ATOM 4602 N N . LEU B 1 281 ? 7.223 9.93 -5.527 1 98.12 281 LEU B N 1
ATOM 4603 C CA . LEU B 1 281 ? 6.145 10.227 -4.59 1 98.12 281 LEU B CA 1
ATOM 4604 C C . LEU B 1 281 ? 5.176 11.242 -5.18 1 98.12 281 LEU B C 1
ATOM 4606 O O . LEU B 1 281 ? 3.959 11.102 -5.035 1 98.12 281 LEU B O 1
ATOM 4610 N N . THR B 1 282 ? 5.68 12.297 -5.867 1 98.31 282 THR B N 1
ATOM 4611 C CA . THR B 1 282 ? 4.828 13.281 -6.531 1 98.31 282 THR B CA 1
ATOM 4612 C C . THR B 1 282 ? 3.912 12.609 -7.547 1 98.31 282 THR B C 1
ATOM 4614 O O . THR B 1 282 ? 2.705 12.852 -7.562 1 98.31 282 THR B O 1
ATOM 4617 N N . LYS B 1 283 ? 4.445 11.711 -8.305 1 96.5 283 LYS B N 1
ATOM 4618 C CA . LYS B 1 283 ? 3.672 10.992 -9.32 1 96.5 283 LYS B CA 1
ATOM 4619 C C . LYS B 1 283 ? 2.568 10.156 -8.68 1 96.5 283 LYS B C 1
ATOM 4621 O O . LYS B 1 283 ? 1.434 10.141 -9.164 1 96.5 283 LYS B O 1
ATOM 4626 N N . VAL B 1 284 ? 2.928 9.477 -7.625 1 96.69 284 VAL B N 1
ATOM 4627 C CA . VAL B 1 284 ? 1.963 8.617 -6.941 1 96.69 284 VAL B CA 1
ATOM 4628 C C . VAL B 1 284 ? 0.808 9.469 -6.414 1 96.69 284 VAL B C 1
ATOM 4630 O O . VAL B 1 284 ? -0.361 9.109 -6.59 1 96.69 284 VAL B O 1
ATOM 4633 N N . ILE B 1 285 ? 1.117 10.586 -5.793 1 98.12 285 ILE B N 1
ATOM 4634 C CA . ILE B 1 285 ? 0.093 11.453 -5.223 1 98.12 285 ILE B CA 1
ATOM 4635 C C . ILE B 1 285 ? -0.807 11.992 -6.336 1 98.12 285 ILE B C 1
ATOM 4637 O O . ILE B 1 285 ? -2.033 11.898 -6.246 1 98.12 285 ILE B O 1
ATOM 4641 N N . LEU B 1 286 ? -0.209 12.461 -7.406 1 97.12 286 LEU B N 1
ATOM 4642 C CA . LEU B 1 286 ? -0.971 13.039 -8.508 1 97.12 286 LEU B CA 1
ATOM 4643 C C . LEU B 1 286 ? -1.859 11.984 -9.164 1 97.12 286 LEU B C 1
ATOM 4645 O O . LEU B 1 286 ? -3.02 12.25 -9.477 1 97.12 286 LEU B O 1
ATOM 4649 N N . ASN B 1 287 ? -1.307 10.82 -9.375 1 94.81 287 ASN B N 1
ATOM 4650 C CA . ASN B 1 287 ? -2.094 9.734 -9.961 1 94.81 287 ASN B CA 1
ATOM 4651 C C . ASN B 1 287 ? -3.324 9.422 -9.117 1 94.81 287 ASN B C 1
ATOM 4653 O O . ASN B 1 287 ? -4.398 9.141 -9.656 1 94.81 287 ASN B O 1
ATOM 4657 N N . ASN B 1 288 ? -3.16 9.422 -7.82 1 95.88 288 ASN B N 1
ATOM 4658 C CA . ASN B 1 288 ? -4.289 9.133 -6.945 1 95.88 288 ASN B CA 1
ATOM 4659 C C . ASN B 1 288 ? -5.309 10.266 -6.941 1 95.88 288 ASN B C 1
ATOM 4661 O O . ASN B 1 288 ? -6.516 10.023 -6.883 1 95.88 288 ASN B O 1
ATOM 4665 N N . ILE B 1 289 ? -4.801 11.477 -6.973 1 96.94 289 ILE B N 1
ATOM 4666 C CA . ILE B 1 289 ? -5.703 12.617 -6.961 1 96.94 289 ILE B CA 1
ATOM 4667 C C . ILE B 1 289 ? -6.555 12.625 -8.227 1 96.94 289 ILE B C 1
ATOM 4669 O O . ILE B 1 289 ? -7.758 12.891 -8.18 1 96.94 289 ILE B O 1
ATOM 4673 N N . PHE B 1 290 ? -5.98 12.195 -9.375 1 93.62 290 PHE B N 1
ATOM 4674 C CA . PHE B 1 290 ? -6.668 12.367 -10.648 1 93.62 290 PHE B CA 1
ATOM 4675 C C . PHE B 1 290 ? -7.355 11.07 -11.07 1 93.62 290 PHE B C 1
ATOM 4677 O O . PHE B 1 290 ? -8.25 11.086 -11.914 1 93.62 290 PHE B O 1
ATOM 4684 N N . HIS B 1 291 ? -6.887 9.891 -10.789 1 77.12 291 HIS B N 1
ATOM 4685 C CA . HIS B 1 291 ? -7.453 8.641 -11.281 1 77.12 291 HIS B CA 1
ATOM 4686 C C . HIS B 1 291 ? -8.102 7.852 -10.148 1 77.12 291 HIS B C 1
ATOM 4688 O O . HIS B 1 291 ? -8.219 6.629 -10.227 1 77.12 291 HIS B O 1
ATOM 4694 N N . GLU B 1 292 ? -8.984 8.555 -9.375 1 63.28 292 GLU B N 1
ATOM 4695 C CA . GLU B 1 292 ? -9.758 7.859 -8.352 1 63.28 292 GLU B CA 1
ATOM 4696 C C . GLU B 1 292 ? -10.719 6.855 -8.977 1 63.28 292 GLU B C 1
ATOM 4698 O O . GLU B 1 292 ? -11.203 7.062 -10.094 1 63.28 292 GLU B O 1
#

Secondary structure (DSSP, 8-state):
--HHHHHT-GGGS-SSS-HHHHHHHHHHHHHHHHHHHHHHS-EEEEEESSSSTTSEEEEE-TTS-TT--EEEEE--STTTS--GGG--TTHHHHHHTT-EEEEE----TTTS-HHHHHHHHHHHHHHHHHHHHHHT-S-EEEEEETHHHHHHHGGGG-HHHHHHHHHTT-TTTEEEEEEES----SGGGGGSGGGGGG---HHHHHHH-GGGS--TTPPPEEEEEEEEEEEEES-HHHHHHHHHHHHHHTTTEEEEEEEEEEEEEETTHHHHGGG-TTSHHHHHHHHHHH--/--HHHHHT-GGGS-SSS-HHHHHHHHHHHHHHHHHHHHHHS-EEEEEESSSSTTSEEEEE-TTS-TT--EEEEE--STTTS--GGG--TTHHHHHHTT-EEEEE----TTTS-HHHHHHHHHHHHHHHHHHHHHHT-S-EEEEEETHHHHHHHGGGG-HHHHHHHHHTT-TTTEEEEEEES----SGGGGGSGGGGGG---HHHHHHH-GGGS--TTPPPEEEEEEEEEEEEES-HHHHHHHHHHHHHHTTTEEEEEEEEEEEEEETTHHHHGGG-TTSHHHHHHHHHHH--

InterPro domains:
  IPR029058 Alpha/Beta hydrolase fold [G3DSA:3.40.50.1820] (25-287)
  IPR029058 Alpha/Beta hydrolase fold [SSF53474] (7-274)
  IPR049492 BD-FAE-like domain [PF20434] (66-154)
  IPR050300 GDXG lipolytic enzyme [PTHR48081] (12-197)

Solvent-accessible surface area (backbone atoms only — not comparable to full-atom values): 29313 Å² total; per-residue (Å²): 132,54,75,61,35,58,29,65,32,38,54,76,37,38,88,88,38,56,45,70,52,43,54,52,50,46,52,51,50,27,37,51,44,23,52,50,41,64,72,76,36,56,59,49,73,69,46,67,72,53,91,52,93,37,26,20,30,32,39,37,36,68,81,51,63,58,42,34,33,36,41,36,37,28,46,32,43,74,54,51,44,76,45,40,73,47,43,38,41,48,42,70,40,38,38,75,71,53,25,26,34,33,27,40,27,61,68,35,31,63,84,41,54,61,69,52,41,51,50,49,51,55,48,41,51,50,52,48,39,53,53,35,57,76,42,54,31,68,34,30,34,40,29,11,31,26,39,11,13,31,55,56,52,47,58,82,74,31,66,68,59,46,52,51,32,47,74,69,55,40,45,80,33,41,44,32,36,40,31,34,46,20,54,38,53,49,67,78,41,70,70,28,76,79,42,61,56,40,67,74,49,73,64,54,42,63,68,62,12,58,59,72,53,87,50,88,84,50,73,64,40,72,80,34,36,38,37,39,34,37,32,70,21,26,16,64,44,33,51,51,31,42,46,45,41,49,48,44,41,55,59,35,35,30,29,34,35,39,40,55,37,69,88,75,24,15,68,60,52,55,50,59,40,35,51,33,72,82,32,66,68,38,43,53,52,51,48,53,73,71,65,112,130,54,73,62,36,59,29,67,33,38,53,75,37,39,90,87,37,55,46,69,51,42,56,52,49,45,51,52,51,27,36,51,43,22,52,50,40,65,72,74,35,56,57,50,73,71,45,66,70,54,91,53,93,37,26,22,31,32,38,36,36,69,82,50,64,58,43,34,33,35,40,35,37,28,45,32,43,73,55,50,45,76,44,39,72,48,42,37,42,47,40,70,40,38,37,76,71,54,24,26,32,33,27,41,28,60,68,35,31,62,85,42,54,62,67,52,42,52,50,49,51,55,47,40,52,51,52,50,40,51,54,36,58,76,42,54,30,67,35,31,34,40,29,11,30,27,39,10,12,31,56,56,53,49,56,81,76,31,66,68,59,47,50,52,31,48,75,71,56,40,45,80,34,41,43,32,36,40,32,33,47,21,55,39,53,50,68,78,42,71,70,27,77,79,43,60,56,40,68,74,48,72,64,53,45,63,69,62,13,58,57,73,53,88,52,88,82,50,75,64,42,72,81,34,35,37,36,38,34,37,32,69,22,26,16,63,45,33,50,52,30,43,46,45,41,51,48,44,41,56,60,35,33,30,28,34,35,41,40,54,37,68,87,75,24,16,68,59,50,54,50,59,41,36,50,33,72,81,32,67,67,39,42,53,53,51,48,52,73,71,64,112